Protein AF-0000000079070090 (afdb_homodimer)

Structure (mmCIF, N/CA/C/O backbone):
data_AF-0000000079070090-model_v1
#
loop_
_entity.id
_entity.type
_entity.pdbx_description
1 polymer 'Class F sortase'
#
loop_
_atom_site.group_PDB
_atom_site.id
_atom_site.type_symbol
_atom_site.label_atom_id
_atom_site.label_alt_id
_atom_site.label_comp_id
_atom_site.label_asym_id
_atom_site.label_entity_id
_atom_site.label_seq_id
_atom_site.pdbx_PDB_ins_code
_atom_site.Cartn_x
_atom_site.Cartn_y
_atom_site.Cartn_z
_atom_site.occupancy
_atom_site.B_iso_or_equiv
_atom_site.auth_seq_id
_atom_site.auth_comp_id
_atom_site.auth_asym_id
_atom_site.auth_atom_id
_atom_site.pdbx_PDB_model_num
ATOM 1 N N . MET A 1 1 ? 15.352 -111 -14.586 1 31.62 1 MET A N 1
ATOM 2 C CA . MET A 1 1 ? 16.359 -109.938 -14.852 1 31.62 1 MET A CA 1
ATOM 3 C C . MET A 1 1 ? 15.688 -108.688 -15.289 1 31.62 1 MET A C 1
ATOM 5 O O . MET A 1 1 ? 15.586 -108.375 -16.484 1 31.62 1 MET A O 1
ATOM 9 N N . GLY A 1 2 ? 14.602 -108.25 -14.648 1 37.88 2 GLY A N 1
ATOM 10 C CA . GLY A 1 2 ? 13.555 -107.312 -14.922 1 37.88 2 GLY A CA 1
ATOM 11 C C . GLY A 1 2 ? 14.047 -105.875 -14.891 1 37.88 2 GLY A C 1
ATOM 12 O O . GLY A 1 2 ? 14.695 -105.438 -13.93 1 37.88 2 GLY A O 1
ATOM 13 N N . ARG A 1 3 ? 14.359 -105.375 -16.031 1 35.94 3 ARG A N 1
ATOM 14 C CA . ARG A 1 3 ? 14.984 -104.125 -16.422 1 35.94 3 ARG A CA 1
ATOM 15 C C . ARG A 1 3 ? 14.141 -102.938 -15.961 1 35.94 3 ARG A C 1
ATOM 17 O O . ARG A 1 3 ? 13.094 -102.625 -16.547 1 35.94 3 ARG A O 1
ATOM 24 N N . ASP A 1 4 ? 13.977 -102.75 -14.648 1 37.16 4 ASP A N 1
ATOM 25 C CA . ASP A 1 4 ? 13.156 -101.688 -14.047 1 37.16 4 ASP A CA 1
ATOM 26 C C . ASP A 1 4 ? 13.648 -100.312 -14.469 1 37.16 4 ASP A C 1
ATOM 28 O O . ASP A 1 4 ? 14.812 -100 -14.273 1 37.16 4 ASP A O 1
ATOM 32 N N . TYR A 1 5 ? 13.258 -99.75 -15.594 1 30.16 5 TYR A N 1
ATOM 33 C CA . TYR A 1 5 ? 13.57 -98.5 -16.172 1 30.16 5 TYR A CA 1
ATOM 34 C C . TYR A 1 5 ? 13.195 -97.375 -15.227 1 30.16 5 TYR A C 1
ATOM 36 O O . TYR A 1 5 ? 12.008 -97.062 -15.055 1 30.16 5 TYR A O 1
ATOM 44 N N . ALA A 1 6 ? 13.797 -97.188 -14.062 1 37.75 6 ALA A N 1
ATOM 45 C CA . ALA A 1 6 ? 13.531 -96.125 -13.094 1 37.75 6 ALA A CA 1
ATOM 46 C C . ALA A 1 6 ? 13.703 -94.75 -13.727 1 37.75 6 ALA A C 1
ATOM 48 O O . ALA A 1 6 ? 14.789 -94.438 -14.203 1 37.75 6 ALA A O 1
ATOM 49 N N . GLY A 1 7 ? 12.68 -94.312 -14.477 1 29.31 7 GLY A N 1
ATOM 50 C CA . GLY A 1 7 ? 12.711 -93 -15.141 1 29.31 7 GLY A CA 1
ATOM 51 C C . GLY A 1 7 ? 13.086 -91.875 -14.219 1 29.31 7 GLY A C 1
ATOM 52 O O . GLY A 1 7 ? 12.586 -91.75 -13.102 1 29.31 7 GLY A O 1
ATOM 53 N N . ALA A 1 8 ? 14.289 -91.312 -14.25 1 35.81 8 ALA A N 1
ATOM 54 C CA . ALA A 1 8 ? 14.953 -90.25 -13.508 1 35.81 8 ALA A CA 1
ATOM 55 C C . ALA A 1 8 ? 14.234 -88.875 -13.719 1 35.81 8 ALA A C 1
ATOM 57 O O . ALA A 1 8 ? 14.133 -88.438 -14.852 1 35.81 8 ALA A O 1
ATOM 58 N N . GLU A 1 9 ? 13.203 -88.562 -12.906 1 36.5 9 GLU A N 1
ATOM 59 C CA . GLU A 1 9 ? 12.484 -87.312 -12.898 1 36.5 9 GLU A CA 1
ATOM 60 C C . GLU A 1 9 ? 13.445 -86.125 -12.719 1 36.5 9 GLU A C 1
ATOM 62 O O . GLU A 1 9 ? 14.109 -86 -11.688 1 36.5 9 GLU A O 1
ATOM 67 N N . ARG A 1 10 ? 14.188 -85.688 -13.719 1 34.69 10 ARG A N 1
ATOM 68 C CA . ARG A 1 10 ? 15.055 -84.562 -13.617 1 34.69 10 ARG A CA 1
ATOM 69 C C . ARG A 1 10 ? 14.281 -83.312 -13.148 1 34.69 10 ARG A C 1
ATOM 71 O O . ARG A 1 10 ? 13.391 -82.812 -13.859 1 34.69 10 ARG A O 1
ATOM 78 N N . THR A 1 11 ? 13.945 -83.188 -11.898 1 35.19 11 THR A N 1
ATOM 79 C CA . THR A 1 11 ? 13.336 -82 -11.336 1 35.19 11 THR A CA 1
ATOM 80 C C . THR A 1 11 ? 14.164 -80.75 -11.68 1 35.19 11 THR A C 1
ATOM 82 O O . THR A 1 11 ? 15.359 -80.688 -11.391 1 35.19 11 THR A O 1
ATOM 85 N N . ARG A 1 12 ? 13.859 -80.062 -12.852 1 34.75 12 ARG A N 1
ATOM 86 C CA . ARG A 1 12 ? 14.406 -78.75 -13.289 1 34.75 12 ARG A CA 1
ATOM 87 C C . ARG A 1 12 ? 14.383 -77.75 -12.148 1 34.75 12 ARG A C 1
ATOM 89 O O . ARG A 1 12 ? 13.312 -77.375 -11.664 1 34.75 12 ARG A O 1
ATOM 96 N N . ARG A 1 13 ? 15.305 -77.688 -11.227 1 37.44 13 ARG A N 1
ATOM 97 C CA . ARG A 1 13 ? 15.539 -76.688 -10.219 1 37.44 13 ARG A CA 1
ATOM 98 C C . ARG A 1 13 ? 15.609 -75.312 -10.867 1 37.44 13 ARG A C 1
ATOM 100 O O . ARG A 1 13 ? 16.469 -75.062 -11.711 1 37.44 13 ARG A O 1
ATOM 107 N N . VAL A 1 14 ? 14.422 -74.625 -11.227 1 40.69 14 VAL A N 1
ATOM 108 C CA . VAL A 1 14 ? 14.422 -73.25 -11.695 1 40.69 14 VAL A CA 1
ATOM 109 C C . VAL A 1 14 ? 15.234 -72.375 -10.75 1 40.69 14 VAL A C 1
ATOM 111 O O . VAL A 1 14 ? 15 -72.375 -9.531 1 40.69 14 VAL A O 1
ATOM 114 N N . PRO A 1 15 ? 16.422 -71.938 -11.117 1 39.47 15 PRO A N 1
ATOM 115 C CA . PRO A 1 15 ? 17.297 -71.125 -10.242 1 39.47 15 PRO A CA 1
ATOM 116 C C . PRO A 1 15 ? 16.625 -69.875 -9.695 1 39.47 15 PRO A C 1
ATOM 118 O O . PRO A 1 15 ? 16.078 -69.062 -10.469 1 39.47 15 PRO A O 1
ATOM 121 N N . TRP A 1 16 ? 16.047 -69.875 -8.516 1 40.66 16 TRP A N 1
ATOM 122 C CA . TRP A 1 16 ? 15.438 -68.875 -7.691 1 40.66 16 TRP A CA 1
ATOM 123 C C . TRP A 1 16 ? 16.344 -67.625 -7.605 1 40.66 16 TRP A C 1
ATOM 125 O O . TRP A 1 16 ? 16.062 -66.688 -6.859 1 40.66 16 TRP A O 1
ATOM 135 N N . GLY A 1 17 ? 17.562 -67.688 -8.125 1 40.19 17 GLY A N 1
ATOM 136 C CA . GLY A 1 17 ? 18.438 -66.562 -7.887 1 40.19 17 GLY A CA 1
ATOM 137 C C . GLY A 1 17 ? 17.953 -65.312 -8.562 1 40.19 17 GLY A C 1
ATOM 138 O O . GLY A 1 17 ? 18.422 -64.188 -8.234 1 40.19 17 GLY A O 1
ATOM 139 N N . ALA A 1 18 ? 17.312 -65.375 -9.742 1 41.81 18 ALA A N 1
ATOM 140 C CA . ALA A 1 18 ? 17.031 -64.188 -10.492 1 41.81 18 ALA A CA 1
ATOM 141 C C . ALA A 1 18 ? 15.953 -63.344 -9.797 1 41.81 18 ALA A C 1
ATOM 143 O O . ALA A 1 18 ? 15.828 -62.125 -10.047 1 41.81 18 ALA A O 1
ATOM 144 N N . VAL A 1 19 ? 15.086 -64 -9.031 1 43.12 19 VAL A N 1
ATOM 145 C CA . VAL A 1 19 ? 14.008 -63.188 -8.492 1 43.12 19 VAL A CA 1
ATOM 146 C C . VAL A 1 19 ? 14.547 -62.25 -7.395 1 43.12 19 VAL A C 1
ATOM 148 O O . VAL A 1 19 ? 14.031 -61.156 -7.18 1 43.12 19 VAL A O 1
ATOM 151 N N . ALA A 1 20 ? 15.586 -62.781 -6.672 1 42.47 20 ALA A N 1
ATOM 152 C CA . ALA A 1 20 ? 16.031 -61.938 -5.574 1 42.47 20 ALA A CA 1
ATOM 153 C C . ALA A 1 20 ? 16.688 -60.656 -6.102 1 42.47 20 ALA A C 1
ATOM 155 O O . ALA A 1 20 ? 16.688 -59.625 -5.422 1 42.47 20 ALA A O 1
ATOM 156 N N . LEU A 1 21 ? 17.328 -60.781 -7.289 1 41.38 21 LEU A N 1
ATOM 157 C CA . LEU A 1 21 ? 17.953 -59.562 -7.766 1 41.38 21 LEU A CA 1
ATOM 158 C C . LEU A 1 21 ? 16.891 -58.531 -8.125 1 41.38 21 LEU A C 1
ATOM 160 O O . LEU A 1 21 ? 17.109 -57.312 -7.934 1 41.38 21 LEU A O 1
ATOM 164 N N . VAL A 1 22 ? 15.719 -59 -8.609 1 43.34 22 VAL A N 1
ATOM 165 C CA . VAL A 1 22 ? 14.742 -57.969 -8.977 1 43.34 22 VAL A CA 1
ATOM 166 C C . VAL A 1 22 ? 14.18 -57.312 -7.723 1 43.34 22 VAL A C 1
ATOM 168 O O . VAL A 1 22 ? 13.859 -56.125 -7.73 1 43.34 22 VAL A O 1
ATOM 171 N N . MET A 1 23 ? 14.102 -58.062 -6.605 1 41.47 23 MET A N 1
ATOM 172 C CA . MET A 1 23 ? 13.516 -57.375 -5.449 1 41.47 23 MET A CA 1
ATOM 173 C C . MET A 1 23 ? 14.469 -56.344 -4.898 1 41.47 23 MET A C 1
ATOM 175 O O . MET A 1 23 ? 14.031 -55.344 -4.285 1 41.47 23 MET A O 1
ATOM 179 N N . LEU A 1 24 ? 15.773 -56.625 -4.906 1 40.25 24 LEU A N 1
ATOM 180 C CA . LEU A 1 24 ? 16.656 -55.625 -4.34 1 40.25 24 LEU A CA 1
ATOM 181 C C . LEU A 1 24 ? 16.672 -54.344 -5.207 1 40.25 24 LEU A C 1
ATOM 183 O O . LEU A 1 24 ? 16.828 -53.25 -4.695 1 40.25 24 LEU A O 1
ATOM 187 N N . THR A 1 25 ? 16.5 -54.469 -6.531 1 41.5 25 THR A N 1
ATOM 188 C CA . THR A 1 25 ? 16.484 -53.219 -7.293 1 41.5 25 THR A CA 1
ATOM 189 C C . THR A 1 25 ? 15.195 -52.469 -7.023 1 41.5 25 THR A C 1
ATOM 191 O O . THR A 1 25 ? 15.133 -51.25 -7.27 1 41.5 25 THR A O 1
ATOM 194 N N . GLY A 1 26 ? 14.094 -53.156 -6.664 1 39 26 GLY A N 1
ATOM 195 C CA . GLY A 1 26 ? 12.883 -52.375 -6.438 1 39 26 GLY A CA 1
ATOM 196 C C . GLY A 1 26 ? 12.984 -51.438 -5.238 1 39 26 GLY A C 1
ATOM 197 O O . GLY A 1 26 ? 12.32 -50.406 -5.195 1 39 26 GLY A O 1
ATOM 198 N N . LEU A 1 27 ? 13.609 -51.969 -4.133 1 39.28 27 LEU A N 1
ATOM 199 C CA . LEU A 1 27 ? 13.672 -51.094 -2.963 1 39.28 27 LEU A CA 1
ATOM 200 C C . LEU A 1 27 ? 14.562 -49.906 -3.23 1 39.28 27 LEU A C 1
ATOM 202 O O . LEU A 1 27 ? 14.391 -48.844 -2.613 1 39.28 27 LEU A O 1
ATOM 206 N N . ALA A 1 28 ? 15.695 -50.062 -4.02 1 37.53 28 ALA A N 1
ATOM 207 C CA . ALA A 1 28 ? 16.5 -48.875 -4.246 1 37.53 28 ALA A CA 1
ATOM 208 C C . ALA A 1 28 ? 15.688 -47.781 -4.93 1 37.53 28 ALA A C 1
ATOM 210 O O . ALA A 1 28 ? 15.891 -46.594 -4.68 1 37.53 28 ALA A O 1
ATOM 211 N N . LEU A 1 29 ? 14.805 -48.094 -5.906 1 34.97 29 LEU A N 1
ATOM 212 C CA . LEU A 1 29 ? 14.086 -47 -6.578 1 34.97 29 LEU A CA 1
ATOM 213 C C . LEU A 1 29 ? 13.094 -46.344 -5.633 1 34.97 29 LEU A C 1
ATOM 215 O O . LEU A 1 29 ? 12.703 -45.188 -5.84 1 34.97 29 LEU A O 1
ATOM 219 N N . LEU A 1 30 ? 12.469 -47.094 -4.75 1 33.28 30 LEU A N 1
ATOM 220 C CA . LEU A 1 30 ? 11.5 -46.375 -3.938 1 33.28 30 LEU A CA 1
ATOM 221 C C . LEU A 1 30 ? 12.195 -45.375 -3.043 1 33.28 30 LEU A C 1
ATOM 223 O O . LEU A 1 30 ? 11.547 -44.5 -2.465 1 33.28 30 LEU A O 1
ATOM 227 N N . ARG A 1 31 ? 13.383 -45.625 -2.533 1 33.75 31 ARG A N 1
ATOM 228 C CA . ARG A 1 31 ? 13.922 -44.562 -1.678 1 33.75 31 ARG A CA 1
ATOM 229 C C . ARG A 1 31 ? 14.062 -43.25 -2.445 1 33.75 31 ARG A C 1
ATOM 231 O O . ARG A 1 31 ? 14.5 -42.25 -1.886 1 33.75 31 ARG A O 1
ATOM 238 N N . ASN A 1 32 ? 14.305 -43.281 -3.777 1 31.62 32 ASN A N 1
ATOM 239 C CA . ASN A 1 32 ? 14.273 -41.938 -4.387 1 31.62 32 ASN A CA 1
ATOM 240 C C . ASN A 1 32 ? 12.93 -41.25 -4.176 1 31.62 32 ASN A C 1
ATOM 242 O O . ASN A 1 32 ? 12.062 -41.281 -5.051 1 31.62 32 ASN A O 1
ATOM 246 N N . GLY A 1 33 ? 12.164 -41.562 -3.236 1 34.72 33 GLY A N 1
ATOM 247 C CA . GLY A 1 33 ? 11.102 -40.625 -2.896 1 34.72 33 GLY A CA 1
ATOM 248 C C . GLY A 1 33 ? 11.469 -39.156 -3.193 1 34.72 33 GLY A C 1
ATOM 249 O O . GLY A 1 33 ? 12.648 -38.812 -3.24 1 34.72 33 GLY A O 1
ATOM 250 N N . ALA A 1 34 ? 10.672 -38.438 -3.926 1 34.5 34 ALA A N 1
ATOM 251 C CA . ALA A 1 34 ? 10.922 -37 -4.164 1 34.5 34 ALA A CA 1
ATOM 252 C C . ALA A 1 34 ? 11.562 -36.344 -2.947 1 34.5 34 ALA A C 1
ATOM 254 O O . ALA A 1 34 ? 10.938 -36.25 -1.889 1 34.5 34 ALA A O 1
ATOM 255 N N . GLU A 1 35 ? 12.742 -36.625 -2.525 1 33 35 GLU A N 1
ATOM 256 C CA . GLU A 1 35 ? 13.5 -35.75 -1.635 1 33 35 GLU A CA 1
ATOM 257 C C . GLU A 1 35 ? 13.148 -34.281 -1.873 1 33 35 GLU A C 1
ATOM 259 O O . GLU A 1 35 ? 13.633 -33.688 -2.83 1 33 35 GLU A O 1
ATOM 264 N N . PHE A 1 36 ? 11.953 -33.875 -1.794 1 37.56 36 PHE A N 1
ATOM 265 C CA . PHE A 1 36 ? 11.875 -32.438 -1.455 1 37.56 36 PHE A CA 1
ATOM 266 C C . PHE A 1 36 ? 13.062 -32.031 -0.598 1 37.56 36 PHE A C 1
ATOM 268 O O . PHE A 1 36 ? 13.148 -32.406 0.576 1 37.56 36 PHE A O 1
ATOM 275 N N . GLY A 1 37 ? 14.281 -32.188 -0.997 1 37.47 37 GLY A N 1
ATOM 276 C CA . GLY A 1 37 ? 15.508 -31.766 -0.348 1 37.47 37 GLY A CA 1
ATOM 277 C C . GLY A 1 37 ? 15.305 -30.625 0.629 1 37.47 37 GLY A C 1
ATOM 278 O O . GLY A 1 37 ? 14.281 -29.938 0.586 1 37.47 37 GLY A O 1
ATOM 279 N N . ASP A 1 38 ? 16.016 -30.672 1.818 1 44.5 38 ASP A N 1
ATOM 280 C CA . ASP A 1 38 ? 16.25 -29.672 2.865 1 44.5 38 ASP A CA 1
ATOM 281 C C . ASP A 1 38 ? 16.297 -28.266 2.283 1 44.5 38 ASP A C 1
ATOM 283 O O . ASP A 1 38 ? 16.641 -27.312 2.979 1 44.5 38 ASP A O 1
ATOM 287 N N . GLN A 1 39 ? 16.266 -28.141 0.978 1 51.44 39 GLN A N 1
ATOM 288 C CA . GLN A 1 39 ? 16.438 -26.766 0.534 1 51.44 39 GLN A CA 1
ATOM 289 C C . GLN A 1 39 ? 15.102 -26.031 0.491 1 51.44 39 GLN A C 1
ATOM 291 O O . GLN A 1 39 ? 14.156 -26.484 -0.15 1 51.44 39 GLN A O 1
ATOM 296 N N . GLY A 1 40 ? 14.688 -25.422 1.502 1 62.09 40 GLY A N 1
ATOM 297 C CA . GLY A 1 40 ? 13.555 -24.5 1.54 1 62.09 40 GLY A CA 1
ATOM 298 C C . GLY A 1 40 ? 13.242 -23.891 0.189 1 62.09 40 GLY A C 1
ATOM 299 O O . GLY A 1 40 ? 13.898 -24.188 -0.807 1 62.09 40 GLY A O 1
ATOM 300 N N . PRO A 1 41 ? 12.141 -23.344 0.01 1 62.59 41 PRO A N 1
ATOM 301 C CA . PRO A 1 41 ? 11.797 -22.688 -1.251 1 62.59 41 PRO A CA 1
ATOM 302 C C . PRO A 1 41 ? 12.922 -21.781 -1.758 1 62.59 41 PRO A C 1
ATOM 304 O O . PRO A 1 41 ? 13.711 -21.266 -0.963 1 62.59 41 PRO A O 1
ATOM 307 N N . PRO A 1 42 ? 13.102 -21.734 -3.135 1 67.31 42 PRO A N 1
ATOM 308 C CA . PRO A 1 42 ? 14.109 -20.812 -3.674 1 67.31 42 PRO A CA 1
ATOM 309 C C . PRO A 1 42 ? 13.945 -19.391 -3.146 1 67.31 42 PRO A C 1
ATOM 311 O O . PRO A 1 42 ? 12.82 -18.922 -2.941 1 67.31 42 PRO A O 1
ATOM 314 N N . GLN A 1 43 ? 15.031 -18.828 -2.682 1 64.25 43 GLN A N 1
ATOM 315 C CA . GLN A 1 43 ? 15.086 -17.438 -2.291 1 64.25 43 GLN A CA 1
ATOM 316 C C . GLN A 1 43 ? 15.758 -16.578 -3.367 1 64.25 43 GLN A C 1
ATOM 318 O O . GLN A 1 43 ? 16.609 -17.078 -4.102 1 64.25 43 GLN A O 1
ATOM 323 N N . PRO A 1 44 ? 15.234 -15.359 -3.561 1 61.69 44 PRO A N 1
ATOM 324 C CA . PRO A 1 44 ? 15.828 -14.539 -4.613 1 61.69 44 PRO A CA 1
ATOM 325 C C . PRO A 1 44 ? 17.312 -14.281 -4.387 1 61.69 44 PRO A C 1
ATOM 327 O O . PRO A 1 44 ? 17.75 -14.156 -3.242 1 61.69 44 PRO A O 1
ATOM 330 N N . ALA A 1 45 ? 17.984 -14.312 -5.488 1 55.06 45 ALA A N 1
ATOM 331 C CA . ALA A 1 45 ? 19.375 -13.867 -5.434 1 55.06 45 ALA A CA 1
ATOM 332 C C . ALA A 1 45 ? 19.469 -12.359 -5.203 1 55.06 45 ALA A C 1
ATOM 334 O O . ALA A 1 45 ? 18.547 -11.617 -5.566 1 55.06 45 ALA A O 1
ATOM 335 N N . ALA A 1 46 ? 20.484 -11.844 -4.535 1 45.28 46 ALA A N 1
ATOM 336 C CA . ALA A 1 46 ? 20.719 -10.438 -4.223 1 45.28 46 ALA A CA 1
ATOM 337 C C . ALA A 1 46 ? 20.5 -9.562 -5.449 1 45.28 46 ALA A C 1
ATOM 339 O O . ALA A 1 46 ? 19.953 -8.461 -5.348 1 45.28 46 ALA A O 1
ATOM 340 N N . ALA A 1 47 ? 20.922 -10.039 -6.676 1 38.34 47 ALA A N 1
ATOM 341 C CA . ALA A 1 47 ? 20.859 -9.273 -7.918 1 38.34 47 ALA A CA 1
ATOM 342 C C . ALA A 1 47 ? 19.406 -9.055 -8.344 1 38.34 47 ALA A C 1
ATOM 344 O O . ALA A 1 47 ? 19.109 -8.164 -9.148 1 38.34 47 ALA A O 1
ATOM 345 N N . ALA A 1 48 ? 18.484 -9.836 -7.824 1 40.69 48 ALA A N 1
ATOM 346 C CA . ALA A 1 48 ? 17.078 -9.688 -8.195 1 40.69 48 ALA A CA 1
ATOM 347 C C . ALA A 1 48 ? 16.391 -8.625 -7.328 1 40.69 48 ALA A C 1
ATOM 349 O O . ALA A 1 48 ? 15.25 -8.242 -7.598 1 40.69 48 ALA A O 1
ATOM 350 N N . SER A 1 49 ? 17.172 -8.102 -6.359 1 44.78 49 SER A N 1
ATOM 351 C CA . SER A 1 49 ? 16.625 -7.074 -5.477 1 44.78 49 SER A CA 1
ATOM 352 C C . SER A 1 49 ? 16.516 -5.73 -6.191 1 44.78 49 SER A C 1
ATOM 354 O O . SER A 1 49 ? 17.328 -5.418 -7.062 1 44.78 49 SER A O 1
ATOM 356 N N . LEU A 1 50 ? 15.445 -5.098 -6.156 1 51.59 50 LEU A N 1
ATOM 357 C CA . LEU A 1 50 ? 15.156 -3.803 -6.762 1 51.59 50 LEU A CA 1
ATOM 358 C C . LEU A 1 50 ? 16.234 -2.783 -6.398 1 51.59 50 LEU A C 1
ATOM 360 O O . LEU A 1 50 ? 16.656 -2.717 -5.246 1 51.59 50 LEU A O 1
ATOM 364 N N . ASP A 1 51 ? 17.156 -2.455 -7.309 1 40.81 51 ASP A N 1
ATOM 365 C CA . ASP A 1 51 ? 17.984 -1.278 -7.062 1 40.81 51 ASP A CA 1
ATOM 366 C C . ASP A 1 51 ? 17.125 -0.046 -6.805 1 40.81 51 ASP A C 1
ATOM 368 O O . ASP A 1 51 ? 16.516 0.494 -7.727 1 40.81 51 ASP A O 1
ATOM 372 N N . LEU A 1 52 ? 16.688 0.08 -5.617 1 45.41 52 LEU A N 1
ATOM 373 C CA . LEU A 1 52 ? 15.781 1.155 -5.203 1 45.41 52 LEU A CA 1
ATOM 374 C C . LEU A 1 52 ? 16.484 2.508 -5.293 1 45.41 52 LEU A C 1
ATOM 376 O O . LEU A 1 52 ? 15.961 3.512 -4.801 1 45.41 52 LEU A O 1
ATOM 380 N N . SER A 1 53 ? 17.828 2.492 -5.5 1 39.91 53 SER A N 1
ATOM 381 C CA . SER A 1 53 ? 18.406 3.826 -5.383 1 39.91 53 SER A CA 1
ATOM 382 C C . SER A 1 53 ? 17.562 4.863 -6.117 1 39.91 53 SER A C 1
ATOM 384 O O . SER A 1 53 ? 17.641 6.055 -5.816 1 39.91 53 SER A O 1
ATOM 386 N N . GLY A 1 54 ? 17.406 4.727 -7.406 1 37.97 54 GLY A N 1
ATOM 387 C CA . GLY A 1 54 ? 16.984 5.871 -8.195 1 37.97 54 GLY A CA 1
ATOM 388 C C . GLY A 1 54 ? 15.5 6.172 -8.062 1 37.97 54 GLY A C 1
ATOM 389 O O . GLY A 1 54 ? 14.875 5.809 -7.062 1 37.97 54 GLY A O 1
ATOM 390 N N . ASP A 1 55 ? 14.695 6.293 -9.258 1 42.25 55 ASP A N 1
ATOM 391 C CA . ASP A 1 55 ? 13.43 6.949 -9.578 1 42.25 55 ASP A CA 1
ATOM 392 C C . ASP A 1 55 ? 12.25 6.199 -8.969 1 42.25 55 ASP A C 1
ATOM 394 O O . ASP A 1 55 ? 12.172 4.973 -9.07 1 42.25 55 ASP A O 1
ATOM 398 N N . ALA A 1 56 ? 11.609 6.773 -7.934 1 44.09 56 ALA A N 1
ATOM 399 C CA . ALA A 1 56 ? 10.344 6.352 -7.359 1 44.09 56 ALA A CA 1
ATOM 400 C C . ALA A 1 56 ? 9.547 5.496 -8.344 1 44.09 56 ALA A C 1
ATOM 402 O O . ALA A 1 56 ? 8.664 4.734 -7.945 1 44.09 56 ALA A O 1
ATOM 403 N N . ALA A 1 57 ? 9.617 5.848 -9.602 1 45.19 57 ALA A N 1
ATOM 404 C CA . ALA A 1 57 ? 8.984 5.082 -10.664 1 45.19 57 ALA A CA 1
ATOM 405 C C . ALA A 1 57 ? 9.797 3.838 -11.008 1 45.19 57 ALA A C 1
ATOM 407 O O . ALA A 1 57 ? 11.031 3.885 -11.039 1 45.19 57 ALA A O 1
ATOM 408 N N . GLY A 1 58 ? 9.484 2.578 -10.516 1 46.97 58 GLY A N 1
ATOM 409 C CA . GLY A 1 58 ? 10.18 1.369 -10.93 1 46.97 58 GLY A CA 1
ATOM 410 C C . GLY A 1 58 ? 10.945 1.534 -12.227 1 46.97 58 GLY A C 1
ATOM 411 O O . GLY A 1 58 ? 10.727 2.498 -12.969 1 46.97 58 GLY A O 1
ATOM 412 N N . PRO A 1 59 ? 12.055 0.857 -12.406 1 48.56 59 PRO A N 1
ATOM 413 C CA . PRO A 1 59 ? 12.812 0.949 -13.656 1 48.56 59 PRO A CA 1
ATOM 414 C C . PRO A 1 59 ? 11.93 0.846 -14.891 1 48.56 59 PRO A C 1
ATOM 416 O O . PRO A 1 59 ? 10.883 0.196 -14.852 1 48.56 59 PRO A O 1
ATOM 419 N N . PRO A 1 60 ? 12.172 1.874 -15.805 1 49.25 60 PRO A N 1
ATOM 420 C CA . PRO A 1 60 ? 11.438 1.729 -17.062 1 49.25 60 PRO A CA 1
ATOM 421 C C . PRO A 1 60 ? 11.531 0.318 -17.641 1 49.25 60 PRO A C 1
ATOM 423 O O . PRO A 1 60 ? 12.602 -0.294 -17.625 1 49.25 60 PRO A O 1
ATOM 426 N N . VAL A 1 61 ? 10.5 -0.477 -17.531 1 55.06 61 VAL A N 1
ATOM 427 C CA . VAL A 1 61 ? 10.445 -1.699 -18.328 1 55.06 61 VAL A CA 1
ATOM 428 C C . VAL A 1 61 ? 10.648 -1.367 -19.812 1 55.06 61 VAL A C 1
ATOM 430 O O . VAL A 1 61 ? 10.312 -0.267 -20.25 1 55.06 61 VAL A O 1
ATOM 433 N N . GLU A 1 62 ? 11.578 -2.004 -20.438 1 51.03 62 GLU A N 1
ATOM 434 C CA . GLU A 1 62 ? 11.852 -1.815 -21.859 1 51.03 62 GLU A CA 1
ATOM 435 C C . GLU A 1 62 ? 10.562 -1.875 -22.672 1 51.03 62 GLU A C 1
ATOM 437 O O . GLU A 1 62 ? 9.805 -2.844 -22.578 1 51.03 62 GLU A O 1
ATOM 442 N N . GLY A 1 63 ? 10.062 -0.587 -23.078 1 53.88 63 GLY A N 1
ATOM 443 C CA . GLY A 1 63 ? 8.945 -0.442 -24 1 53.88 63 GLY A CA 1
ATOM 444 C C . GLY A 1 63 ? 7.906 0.559 -23.531 1 53.88 63 GLY A C 1
ATOM 445 O O . GLY A 1 63 ? 7.938 0.994 -22.375 1 53.88 63 GLY A O 1
ATOM 446 N N . GLU A 1 64 ? 7.281 1.177 -24.406 1 58.03 64 GLU A N 1
ATOM 447 C CA . GLU A 1 64 ? 6.195 2.109 -24.109 1 58.03 64 GLU A CA 1
ATOM 448 C C . GLU A 1 64 ? 5.191 1.502 -23.141 1 58.03 64 GLU A C 1
ATOM 450 O O . GLU A 1 64 ? 4.824 0.331 -23.266 1 58.03 64 GLU A O 1
ATOM 455 N N . PRO A 1 65 ? 4.996 2.119 -21.984 1 66.06 65 PRO A N 1
ATOM 456 C CA . PRO A 1 65 ? 3.973 1.581 -21.094 1 66.06 65 PRO A CA 1
ATOM 457 C C . PRO A 1 65 ? 2.697 1.176 -21.828 1 66.06 65 PRO A C 1
ATOM 459 O O . PRO A 1 65 ? 2.24 1.894 -22.719 1 66.06 65 PRO A O 1
ATOM 462 N N . GLU A 1 66 ? 2.324 -0.14 -21.781 1 82.19 66 GLU A N 1
ATOM 463 C CA . GLU A 1 66 ? 1.082 -0.659 -22.344 1 82.19 66 GLU A CA 1
ATOM 464 C C . GLU A 1 66 ? -0.132 0.048 -21.75 1 82.19 66 GLU A C 1
ATOM 466 O O . GLU A 1 66 ? -0.114 0.449 -20.594 1 82.19 66 GLU A O 1
ATOM 471 N N . GLN A 1 67 ? -1.047 0.309 -22.594 1 91.31 67 GLN A N 1
ATOM 472 C CA . GLN A 1 67 ? -2.285 0.908 -22.109 1 91.31 67 GLN A CA 1
ATOM 473 C C . GLN A 1 67 ? -2.98 -0.003 -21.094 1 91.31 67 GLN A C 1
ATOM 475 O O . GLN A 1 67 ? -3.219 -1.18 -21.375 1 91.31 67 GLN A O 1
ATOM 480 N N . PRO A 1 68 ? -3.307 0.497 -20 1 93.94 68 PRO A N 1
ATOM 481 C CA . PRO A 1 68 ? -4.012 -0.311 -19 1 93.94 68 PRO A CA 1
ATOM 482 C C . PRO A 1 68 ? -5.363 -0.814 -19.5 1 93.94 68 PRO A C 1
ATOM 484 O O . PRO A 1 68 ? -5.938 -0.244 -20.422 1 93.94 68 PRO A O 1
ATOM 487 N N . LEU A 1 69 ? -5.812 -1.866 -18.922 1 96 69 LEU A N 1
ATOM 488 C CA . LEU A 1 69 ? -7.086 -2.5 -19.25 1 96 69 LEU A CA 1
ATOM 489 C C . LEU A 1 69 ? -8.195 -2.012 -18.328 1 96 69 LEU A C 1
ATOM 491 O O . LEU A 1 69 ? -7.93 -1.579 -17.203 1 96 69 LEU A O 1
ATOM 495 N N . PRO A 1 70 ? -9.43 -2.049 -18.891 1 94.5 70 PRO A N 1
ATOM 496 C CA . PRO A 1 70 ? -10.539 -1.831 -17.953 1 94.5 70 PRO A CA 1
ATOM 497 C C . PRO A 1 70 ? -10.656 -2.941 -16.906 1 94.5 70 PRO A C 1
ATOM 499 O O . PRO A 1 70 ? -9.953 -3.951 -17 1 94.5 70 PRO A O 1
ATOM 502 N N . TYR A 1 71 ? -11.547 -2.678 -15.992 1 95.25 71 TYR A N 1
ATOM 503 C CA . TYR A 1 71 ? -11.734 -3.65 -14.922 1 95.25 71 TYR A CA 1
ATOM 504 C C . TYR A 1 71 ? -12.328 -4.945 -15.461 1 95.25 71 TYR A C 1
ATOM 506 O O . TYR A 1 71 ? -13.289 -4.922 -16.234 1 95.25 71 TYR A O 1
ATOM 514 N N . ALA A 1 72 ? -11.805 -6.051 -15.047 1 96.94 72 ALA A N 1
ATOM 515 C CA . ALA A 1 72 ? -12.367 -7.395 -15.18 1 96.94 72 ALA A CA 1
ATOM 516 C C . ALA A 1 72 ? -11.758 -8.344 -14.148 1 96.94 72 ALA A C 1
ATOM 518 O O . ALA A 1 72 ? -10.555 -8.266 -13.859 1 96.94 72 ALA A O 1
ATOM 519 N N . PRO A 1 73 ? -12.555 -9.25 -13.664 1 96.38 73 PRO A N 1
ATOM 520 C CA . PRO A 1 73 ? -12.008 -10.195 -12.688 1 96.38 73 PRO A CA 1
ATOM 521 C C . PRO A 1 73 ? -10.945 -11.117 -13.281 1 96.38 73 PRO A C 1
ATOM 523 O O . PRO A 1 73 ? -10.992 -11.438 -14.469 1 96.38 73 PRO A O 1
ATOM 526 N N . ALA A 1 74 ? -10.039 -11.445 -12.484 1 98.31 74 ALA A N 1
ATOM 527 C CA . ALA A 1 74 ? -8.977 -12.375 -12.867 1 98.31 7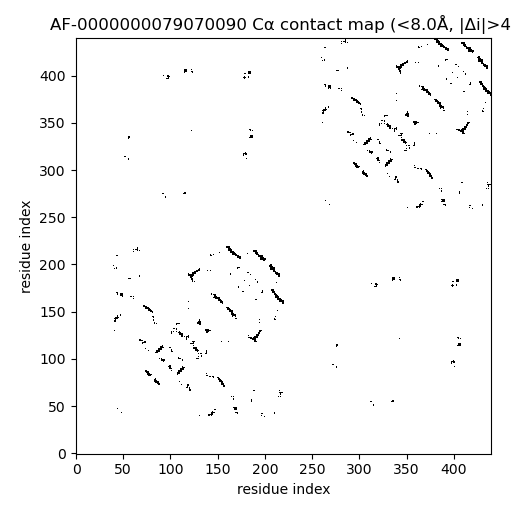4 ALA A CA 1
ATOM 528 C C . ALA A 1 74 ? -9.453 -13.82 -12.75 1 98.31 74 ALA A C 1
ATOM 530 O O . ALA A 1 74 ? -10.195 -14.172 -11.828 1 98.31 74 ALA A O 1
ATOM 531 N N . SER A 1 75 ? -8.961 -14.641 -13.641 1 98.56 75 SER A N 1
ATOM 532 C CA . SER A 1 75 ? -9.438 -16.016 -13.617 1 98.56 75 SER A CA 1
ATOM 533 C C . SER A 1 75 ? -8.289 -17 -13.422 1 98.56 75 SER A C 1
ATOM 535 O O . SER A 1 75 ? -8.469 -18.078 -12.836 1 98.56 75 SER A O 1
ATOM 537 N N . ARG A 1 76 ? -7.125 -16.656 -13.922 1 98.81 76 ARG A N 1
ATOM 538 C CA . ARG A 1 76 ? -6.02 -17.594 -13.914 1 98.81 76 ARG A CA 1
ATOM 539 C C . ARG A 1 76 ? -4.676 -16.875 -13.961 1 98.81 76 ARG A C 1
ATOM 541 O O . ARG A 1 76 ? -4.559 -15.812 -14.578 1 98.81 76 ARG A O 1
ATOM 548 N N . VAL A 1 77 ? -3.656 -17.438 -13.297 1 98.94 77 VAL A N 1
ATOM 549 C CA . VAL A 1 77 ? -2.301 -16.906 -13.359 1 98.94 77 VAL A CA 1
ATOM 550 C C . VAL A 1 77 ? -1.348 -17.969 -13.891 1 98.94 77 VAL A C 1
ATOM 552 O O . VAL A 1 77 ? -1.437 -19.141 -13.508 1 98.94 77 VAL A O 1
ATOM 555 N N . LYS A 1 78 ? -0.498 -17.547 -14.805 1 98.94 78 LYS A N 1
ATOM 556 C CA . LYS A 1 78 ? 0.527 -18.406 -15.383 1 98.94 78 LYS A CA 1
ATOM 557 C C . LYS A 1 78 ? 1.907 -17.766 -15.281 1 98.94 78 LYS A C 1
ATOM 559 O O . LYS A 1 78 ? 2.062 -16.578 -15.547 1 98.94 78 LYS A O 1
ATOM 564 N N . ILE A 1 79 ? 2.797 -18.531 -14.828 1 98.81 79 ILE A N 1
ATOM 565 C CA . ILE A 1 79 ? 4.211 -18.172 -14.812 1 98.81 79 ILE A CA 1
ATOM 566 C C . ILE A 1 79 ? 5.039 -19.312 -15.406 1 98.81 79 ILE A C 1
ATOM 568 O O . ILE A 1 79 ? 5.559 -20.156 -14.672 1 98.81 79 ILE A O 1
ATOM 572 N N . PRO A 1 80 ? 5.23 -19.266 -16.641 1 98.38 80 PRO A N 1
ATOM 573 C CA . PRO A 1 80 ? 5.805 -20.406 -17.344 1 98.38 80 PRO A CA 1
ATOM 574 C C . PRO A 1 80 ? 7.184 -20.797 -16.812 1 98.38 80 PRO A C 1
ATOM 576 O O . PRO A 1 80 ? 7.496 -21.984 -16.703 1 98.38 80 PRO A O 1
ATOM 579 N N . THR A 1 81 ? 7.973 -19.922 -16.469 1 97.56 81 THR A N 1
ATOM 580 C CA . THR A 1 81 ? 9.352 -20.172 -16.062 1 97.56 81 THR A CA 1
ATOM 581 C C . THR A 1 81 ? 9.406 -21.062 -14.836 1 97.56 81 THR A C 1
ATOM 583 O O . THR A 1 81 ? 10.391 -21.766 -14.609 1 97.56 81 THR A O 1
ATOM 586 N N . ILE A 1 82 ? 8.312 -21.062 -14.062 1 96.69 82 ILE A N 1
ATOM 587 C CA . ILE A 1 82 ? 8.328 -21.875 -12.852 1 96.69 82 ILE A CA 1
ATOM 588 C C . ILE A 1 82 ? 7.125 -22.828 -12.852 1 96.69 82 ILE A C 1
ATOM 590 O O . ILE A 1 82 ? 6.699 -23.297 -11.789 1 96.69 82 ILE A O 1
ATOM 594 N N . ASP A 1 83 ? 6.523 -23 -14 1 97.5 83 ASP A N 1
ATOM 595 C CA . ASP A 1 83 ? 5.488 -23.984 -14.273 1 97.5 83 ASP A CA 1
ATOM 596 C C . ASP A 1 83 ? 4.246 -23.734 -13.422 1 97.5 83 ASP A C 1
ATOM 598 O O . ASP A 1 83 ? 3.631 -24.672 -12.914 1 97.5 83 ASP A O 1
ATOM 602 N N . VAL A 1 84 ? 3.951 -22.469 -13.195 1 98.75 84 VAL A N 1
ATOM 603 C CA . VAL A 1 84 ? 2.707 -22.109 -12.523 1 98.75 84 VAL A CA 1
ATOM 604 C C . VAL A 1 84 ? 1.588 -21.969 -13.547 1 98.75 84 VAL A C 1
ATOM 606 O O . VAL A 1 84 ? 1.751 -21.297 -14.57 1 98.75 84 VAL A O 1
ATOM 609 N N . ASP A 1 85 ? 0.538 -22.609 -13.383 1 98.81 85 ASP A N 1
ATOM 610 C CA . ASP A 1 85 ? -0.749 -22.531 -14.07 1 98.81 85 ASP A CA 1
ATOM 611 C C . ASP A 1 85 ? -1.902 -22.812 -13.109 1 98.81 85 ASP A C 1
ATOM 613 O O . ASP A 1 85 ? -2.248 -23.969 -12.867 1 98.81 85 ASP A O 1
ATOM 617 N N . ALA A 1 86 ? -2.498 -21.766 -12.578 1 98.88 86 ALA A N 1
ATOM 618 C CA . ALA A 1 86 ? -3.377 -21.953 -11.43 1 98.88 86 ALA A CA 1
ATOM 619 C C . ALA A 1 86 ? -4.625 -21.078 -11.547 1 98.88 86 ALA A C 1
ATOM 621 O O . ALA A 1 86 ? -4.555 -19.938 -12.008 1 98.88 86 ALA A O 1
ATOM 622 N N . PRO A 1 87 ? -5.754 -21.594 -11.156 1 98.81 87 PRO A N 1
ATOM 623 C CA . PRO A 1 87 ? -6.93 -20.734 -11.016 1 98.81 87 PRO A CA 1
ATOM 624 C C . PRO A 1 87 ? -6.75 -19.672 -9.945 1 98.81 87 PRO A C 1
ATOM 626 O O . PRO A 1 87 ? -5.938 -19.828 -9.031 1 98.81 87 PRO A O 1
ATOM 629 N N . ILE A 1 88 ? -7.461 -18.594 -10.109 1 98.69 88 ILE A N 1
ATOM 630 C CA . ILE A 1 88 ? -7.477 -17.5 -9.156 1 98.69 88 ILE A CA 1
ATOM 631 C C . ILE A 1 88 ? -8.852 -17.391 -8.5 1 98.69 88 ILE A C 1
ATOM 633 O O . ILE A 1 88 ? -9.875 -17.484 -9.18 1 98.69 88 ILE A O 1
ATOM 637 N N . ILE A 1 89 ? -8.891 -17.312 -7.207 1 98.25 89 ILE A N 1
ATOM 638 C CA . ILE A 1 89 ? -10.109 -16.922 -6.504 1 98.25 89 ILE A CA 1
ATOM 639 C C . ILE A 1 89 ? -9.938 -15.523 -5.926 1 98.25 89 ILE A C 1
ATOM 641 O O . ILE A 1 89 ? -8.82 -15.023 -5.805 1 98.25 89 ILE A O 1
ATOM 645 N N . ASP A 1 90 ? -11.086 -14.93 -5.605 1 96.62 90 ASP A N 1
ATOM 646 C CA . ASP A 1 90 ? -11.023 -13.625 -4.949 1 96.62 90 ASP A CA 1
ATOM 647 C C . ASP A 1 90 ? -10.711 -13.773 -3.465 1 96.62 90 ASP A C 1
ATOM 649 O O . ASP A 1 90 ? -11.234 -14.664 -2.797 1 96.62 90 ASP A O 1
ATOM 653 N N . VAL A 1 91 ? -9.812 -12.953 -2.996 1 96.75 91 VAL A N 1
ATOM 654 C CA . VAL A 1 91 ? -9.586 -12.859 -1.558 1 96.75 91 VAL A C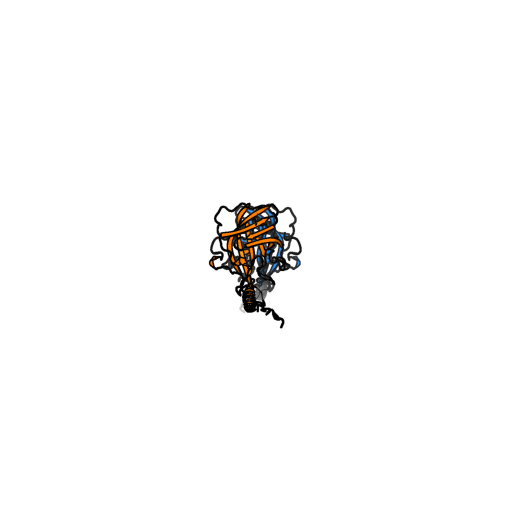A 1
ATOM 655 C C . VAL A 1 91 ? -9.672 -11.406 -1.111 1 96.75 91 VAL A C 1
ATOM 657 O O . VAL A 1 91 ? -9.562 -10.492 -1.933 1 96.75 91 VAL A O 1
ATOM 660 N N . ASN A 1 92 ? -9.93 -11.203 0.146 1 95.06 92 ASN A N 1
ATOM 661 C CA . ASN A 1 92 ? -10.055 -9.875 0.744 1 95.06 92 ASN A CA 1
ATOM 662 C C . ASN A 1 92 ? -9.078 -9.695 1.908 1 95.06 92 ASN A C 1
ATOM 664 O O . ASN A 1 92 ? -8.094 -10.422 2.016 1 95.06 92 ASN A O 1
ATOM 668 N N . LEU A 1 93 ? -9.242 -8.656 2.639 1 92.31 93 LEU A N 1
ATOM 669 C CA . LEU A 1 93 ? -8.453 -8.453 3.848 1 92.31 93 LEU A CA 1
ATOM 670 C C . LEU A 1 93 ? -9.008 -9.273 5.004 1 92.31 93 LEU A C 1
ATOM 672 O O . LEU A 1 93 ? -10.219 -9.508 5.078 1 92.31 93 LEU A O 1
ATOM 676 N N . ASP A 1 94 ? -8.133 -9.688 5.82 1 90.75 94 ASP A N 1
ATOM 677 C CA . ASP A 1 94 ? -8.578 -10.32 7.062 1 90.75 94 ASP A CA 1
ATOM 678 C C . ASP A 1 94 ? -8.953 -9.266 8.102 1 90.75 94 ASP A C 1
ATOM 680 O O . ASP A 1 94 ? -8.953 -8.07 7.812 1 90.75 94 ASP A O 1
ATOM 684 N N . ALA A 1 95 ? -9.25 -9.719 9.328 1 87.31 95 ALA A N 1
ATOM 685 C CA . ALA A 1 95 ? -9.766 -8.828 10.375 1 87.31 95 ALA A CA 1
ATOM 686 C C . ALA A 1 95 ? -8.703 -7.816 10.797 1 87.31 95 ALA A C 1
ATOM 688 O O . ALA A 1 95 ? -9.031 -6.738 11.297 1 87.31 95 ALA A O 1
ATOM 689 N N . ASN A 1 96 ? -7.449 -8.164 10.547 1 85.88 96 ASN A N 1
ATOM 690 C CA . ASN A 1 96 ? -6.355 -7.289 10.961 1 85.88 96 ASN A CA 1
ATOM 691 C C . ASN A 1 96 ? -5.879 -6.406 9.812 1 85.88 96 ASN A C 1
ATOM 693 O O . ASN A 1 96 ? -4.93 -5.637 9.969 1 85.88 96 ASN A O 1
ATOM 697 N N . GLY A 1 97 ? -6.496 -6.508 8.648 1 90 97 GLY A N 1
ATOM 698 C CA . GLY A 1 97 ? -6.195 -5.625 7.531 1 90 97 GLY A CA 1
ATOM 699 C C . GLY A 1 97 ? -5.129 -6.18 6.602 1 90 97 GLY A C 1
ATOM 700 O O . GLY A 1 97 ? -4.582 -5.449 5.773 1 90 97 GLY A O 1
ATOM 701 N N . TRP A 1 98 ? -4.801 -7.449 6.805 1 91.56 98 TRP A N 1
ATOM 702 C CA . TRP A 1 98 ? -3.854 -8.109 5.914 1 91.56 98 TRP A CA 1
ATOM 703 C C . TRP A 1 98 ? -4.582 -8.914 4.84 1 91.56 98 TRP A C 1
ATOM 705 O O . TRP A 1 98 ? -5.723 -9.336 5.043 1 91.56 98 TRP A O 1
ATOM 715 N N . ILE A 1 99 ? -3.92 -9.109 3.771 1 95.12 99 ILE A N 1
ATOM 716 C CA . ILE A 1 99 ? -4.543 -9.867 2.691 1 95.12 99 ILE A CA 1
ATOM 717 C C . ILE A 1 99 ? -4.688 -11.328 3.107 1 95.12 99 ILE A C 1
ATOM 719 O O . ILE A 1 99 ? -3.721 -11.953 3.553 1 95.12 99 ILE A O 1
ATOM 723 N N . ASP A 1 100 ? -5.867 -11.82 2.908 1 95.19 100 ASP A N 1
ATOM 724 C CA . ASP A 1 100 ? -6.129 -13.234 3.188 1 95.19 100 ASP A CA 1
ATOM 725 C C . ASP A 1 100 ? -5.461 -14.133 2.152 1 95.19 100 ASP A C 1
ATOM 727 O O . ASP A 1 100 ? -5.348 -13.766 0.981 1 95.19 100 ASP A O 1
ATOM 731 N N . ALA A 1 101 ? -5.082 -15.328 2.631 1 95.19 101 ALA A N 1
ATOM 732 C CA . ALA A 1 101 ? -4.578 -16.344 1.71 1 95.19 101 ALA A CA 1
ATOM 733 C C . ALA A 1 101 ? -5.711 -17.219 1.188 1 95.19 101 ALA A C 1
ATOM 735 O O . ALA A 1 101 ? -6.754 -17.359 1.836 1 95.19 101 ALA A O 1
ATOM 736 N N . PRO A 1 102 ? -5.52 -17.812 -0.047 1 97.31 102 PRO A N 1
ATOM 737 C CA . PRO A 1 102 ? -6.492 -18.828 -0.475 1 97.31 102 PRO A CA 1
ATOM 738 C C . PRO A 1 102 ? -6.465 -20.078 0.4 1 97.31 102 PRO A C 1
ATOM 740 O O . PRO A 1 102 ? -5.539 -20.266 1.192 1 97.31 102 PRO A O 1
ATOM 743 N N . PRO A 1 103 ? -7.492 -20.906 0.29 1 96.25 103 PRO A N 1
ATOM 744 C CA . PRO A 1 103 ? -7.5 -22.141 1.091 1 96.25 103 PRO A CA 1
ATOM 745 C C . PRO A 1 103 ? -6.238 -22.984 0.904 1 96.25 103 PRO A C 1
ATOM 747 O O . PRO A 1 103 ? -5.832 -23.234 -0.23 1 96.25 103 PRO A O 1
ATOM 750 N N . ALA A 1 104 ? -5.707 -23.406 1.987 1 93.94 104 ALA A N 1
ATOM 751 C CA . ALA A 1 104 ? -4.395 -24.047 1.975 1 93.94 104 ALA A CA 1
ATOM 752 C C . ALA A 1 104 ? -4.484 -25.469 1.449 1 93.94 104 ALA A C 1
ATOM 754 O O . ALA A 1 104 ? -3.479 -26.062 1.041 1 93.94 104 ALA A O 1
ATOM 755 N N . GLU A 1 105 ? -5.645 -26.031 1.52 1 95.12 105 GLU A N 1
ATOM 756 C CA . GLU A 1 105 ? -5.82 -27.422 1.157 1 95.12 105 GLU A CA 1
ATOM 757 C C . GLU A 1 105 ? -5.609 -27.641 -0.338 1 95.12 105 GLU A C 1
ATOM 759 O O . GLU A 1 105 ? -5.254 -28.734 -0.769 1 95.12 105 GLU A O 1
ATOM 764 N N . ASP A 1 106 ? -5.844 -26.609 -1.081 1 95.88 106 ASP A N 1
ATOM 765 C CA . ASP A 1 106 ? -5.582 -26.688 -2.514 1 95.88 106 ASP A CA 1
ATOM 766 C C . ASP A 1 106 ? -4.227 -26.078 -2.857 1 95.88 106 ASP A C 1
ATOM 768 O O . ASP A 1 106 ? -4.078 -24.844 -2.865 1 95.88 106 ASP A O 1
ATOM 772 N N . PRO A 1 107 ? -3.252 -26.859 -3.189 1 96.25 107 PRO A N 1
ATOM 773 C CA . PRO A 1 107 ? -1.901 -26.344 -3.4 1 96.25 107 PRO A CA 1
ATOM 774 C C . PRO A 1 107 ? -1.756 -25.609 -4.73 1 96.25 107 PRO A C 1
ATOM 776 O O . PRO A 1 107 ? -0.749 -24.922 -4.961 1 96.25 107 PRO A O 1
ATOM 779 N N . ASN A 1 108 ? -2.721 -25.734 -5.668 1 98.12 108 ASN A N 1
ATOM 780 C CA . ASN A 1 108 ? -2.643 -25.062 -6.965 1 98.12 108 ASN A CA 1
ATOM 781 C C . ASN A 1 108 ? -3.68 -23.953 -7.086 1 98.12 108 ASN A C 1
ATOM 783 O O . ASN A 1 108 ? -4.402 -23.875 -8.078 1 98.12 108 ASN A O 1
ATOM 787 N N . LEU A 1 109 ? -3.758 -23.125 -6.09 1 98.56 109 LEU A N 1
ATOM 788 C CA . LEU A 1 109 ? -4.73 -22.047 -6.031 1 98.56 109 LEU A CA 1
ATOM 789 C C . LEU A 1 109 ? -4.055 -20.734 -5.656 1 98.56 109 LEU A C 1
ATOM 791 O O . LEU A 1 109 ? -3.225 -20.688 -4.746 1 98.56 109 LEU A O 1
ATOM 795 N N . ALA A 1 110 ? -4.359 -19.703 -6.441 1 98.75 110 ALA A N 1
ATOM 796 C CA . ALA A 1 110 ? -3.908 -18.344 -6.117 1 98.75 110 ALA A CA 1
ATOM 797 C C . ALA A 1 110 ? -5.086 -17.453 -5.73 1 98.75 110 ALA A C 1
ATOM 799 O O . ALA A 1 110 ? -6.242 -17.812 -5.961 1 98.75 110 ALA A O 1
ATOM 800 N N . GLY A 1 111 ? -4.809 -16.406 -5.039 1 98.69 111 GLY A N 1
ATOM 801 C CA . GLY A 1 111 ? -5.805 -15.414 -4.66 1 98.69 111 GLY A CA 1
ATOM 802 C C . GLY A 1 111 ? -5.52 -14.039 -5.223 1 98.69 111 GLY A C 1
ATOM 803 O O . GLY A 1 111 ? -4.379 -13.57 -5.195 1 98.69 111 GLY A O 1
ATOM 804 N N . TRP A 1 112 ? -6.488 -13.422 -5.758 1 98.44 112 TRP A N 1
ATOM 805 C CA . TRP A 1 112 ? -6.438 -12.023 -6.16 1 98.44 112 TRP A CA 1
ATOM 806 C C . TRP A 1 112 ? -7.129 -11.133 -5.129 1 98.44 112 TRP A C 1
ATOM 808 O O . TRP A 1 112 ? -8.312 -11.312 -4.844 1 98.44 112 TRP A O 1
ATOM 818 N N . TYR A 1 113 ? -6.348 -10.227 -4.527 1 97.06 113 TYR A N 1
ATOM 819 C CA . TYR A 1 113 ? -6.875 -9.305 -3.527 1 97.06 113 TYR A CA 1
ATOM 820 C C . TYR A 1 113 ? -7.84 -8.305 -4.156 1 97.06 113 TYR A C 1
ATOM 822 O O . TYR A 1 113 ? -7.457 -7.543 -5.047 1 97.06 113 TYR A O 1
ATOM 830 N N . GLN A 1 114 ? -9.055 -8.281 -3.684 1 91.94 114 GLN A N 1
ATOM 831 C CA . GLN A 1 114 ? -10.094 -7.43 -4.266 1 91.94 114 GLN A CA 1
ATOM 832 C C . GLN A 1 114 ? -10.031 -6.02 -3.684 1 91.94 114 GLN A C 1
ATOM 834 O O . GLN A 1 114 ? -10.969 -5.578 -3.018 1 91.94 114 GLN A O 1
ATOM 839 N N . ASN A 1 115 ? -9.023 -5.273 -4.051 1 85.75 115 ASN A N 1
ATOM 840 C CA . ASN A 1 115 ? -8.844 -3.9 -3.592 1 85.75 115 ASN A CA 1
ATOM 841 C C . ASN A 1 115 ? -9.453 -2.9 -4.574 1 85.75 115 ASN A C 1
ATOM 843 O O . ASN A 1 115 ? -9.25 -1.692 -4.434 1 85.75 115 ASN A O 1
ATOM 847 N N . GLY A 1 116 ? -10.055 -3.383 -5.656 1 85.38 116 GLY A N 1
ATOM 848 C CA . GLY A 1 116 ? -10.641 -2.514 -6.664 1 85.38 116 GLY A CA 1
ATOM 849 C C . GLY A 1 116 ? -9.797 -2.391 -7.918 1 85.38 116 GLY A C 1
ATOM 850 O O . GLY A 1 116 ? -10.219 -1.789 -8.906 1 85.38 116 GLY A O 1
ATOM 851 N N . ILE A 1 117 ? -8.555 -2.973 -7.898 1 93.44 117 ILE A N 1
ATOM 852 C CA . ILE A 1 117 ? -7.66 -2.93 -9.047 1 93.44 117 ILE A CA 1
ATOM 853 C C . ILE A 1 117 ? -7.5 -4.332 -9.633 1 93.44 117 ILE A C 1
ATOM 855 O O . ILE A 1 117 ? -6.949 -5.223 -8.977 1 93.44 117 ILE A O 1
ATOM 859 N N . ALA A 1 118 ? -7.984 -4.523 -10.82 1 96.31 118 ALA A N 1
ATOM 860 C CA . ALA A 1 118 ? -7.809 -5.793 -11.523 1 96.31 118 ALA A CA 1
ATOM 861 C C . ALA A 1 118 ? -6.445 -5.859 -12.203 1 96.31 118 ALA A C 1
ATOM 863 O O . ALA A 1 118 ? -5.898 -4.832 -12.609 1 96.31 118 ALA A O 1
ATOM 864 N N . PRO A 1 119 ? -5.895 -7.105 -12.305 1 97.69 119 PRO A N 1
ATOM 865 C CA . PRO A 1 119 ? -4.641 -7.199 -13.055 1 97.69 119 PRO A CA 1
ATOM 866 C C . PRO A 1 119 ? -4.754 -6.617 -14.461 1 97.69 119 PRO A C 1
ATOM 868 O O . PRO A 1 119 ? -5.621 -7.027 -15.242 1 97.69 119 PRO A O 1
ATOM 871 N N . GLY A 1 120 ? -3.902 -5.66 -14.727 1 96.94 120 GLY A N 1
ATOM 872 C CA . GLY A 1 120 ? -3.91 -4.973 -16 1 96.94 120 GLY A CA 1
ATOM 873 C C . GLY A 1 120 ? -4.492 -3.574 -15.93 1 96.94 120 GLY A C 1
ATOM 874 O O . GLY A 1 120 ? -4.301 -2.764 -16.844 1 96.94 120 GLY A O 1
ATOM 875 N N . GLN A 1 121 ? -5.223 -3.291 -14.891 1 94.62 121 GLN A N 1
ATOM 876 C CA . GLN A 1 121 ? -5.758 -1.954 -14.648 1 94.62 121 GLN A CA 1
ATOM 877 C C . GLN A 1 121 ? -4.672 -1.015 -14.125 1 94.62 121 GLN A C 1
ATOM 879 O O . GLN A 1 121 ? -3.688 -1.463 -13.539 1 94.62 121 GLN A O 1
ATOM 884 N N . LEU A 1 122 ? -4.926 0.281 -14.445 1 91.12 122 LEU A N 1
ATOM 885 C CA . LEU A 1 122 ? -4.066 1.268 -13.805 1 91.12 122 LEU A CA 1
ATOM 886 C C . LEU A 1 122 ? -4.094 1.102 -12.289 1 91.12 122 LEU A C 1
ATOM 888 O O . LEU A 1 122 ? -5.168 0.997 -11.688 1 91.12 122 LEU A O 1
ATOM 892 N N . GLY A 1 123 ? -2.826 1.073 -11.672 1 92.44 123 GLY A N 1
ATOM 893 C CA . GLY A 1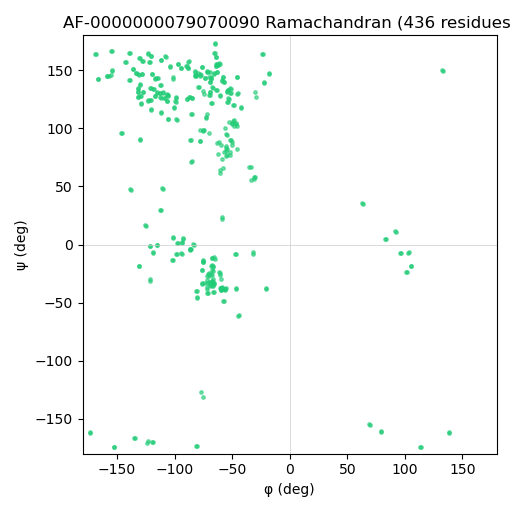 123 ? -2.707 0.827 -10.242 1 92.44 123 GLY A CA 1
ATOM 894 C C . GLY A 1 123 ? -2.02 -0.486 -9.922 1 92.44 123 GLY A C 1
ATOM 895 O O . GLY A 1 123 ? -1.497 -1.156 -10.812 1 92.44 123 GLY A O 1
ATOM 896 N N . THR A 1 124 ? -1.962 -0.861 -8.641 1 94.06 124 THR A N 1
ATOM 897 C CA . THR A 1 124 ? -1.244 -2.051 -8.195 1 94.06 124 THR A CA 1
ATOM 898 C C . THR A 1 124 ? -2.219 -3.17 -7.84 1 94.06 124 THR A C 1
ATOM 900 O O . THR A 1 124 ? -2.959 -3.068 -6.859 1 94.06 124 THR A O 1
ATOM 903 N N . SER A 1 125 ? -2.266 -4.191 -8.695 1 97.44 125 SER A N 1
ATOM 904 C CA . SER A 1 125 ? -2.994 -5.41 -8.367 1 97.44 125 SER A CA 1
ATOM 905 C C . SER A 1 125 ? -2.107 -6.402 -7.617 1 97.44 125 SER A C 1
ATOM 907 O O . SER A 1 125 ? -0.883 -6.383 -7.77 1 97.44 125 SER A O 1
ATOM 909 N N . VAL A 1 126 ? -2.719 -7.266 -6.773 1 98.31 126 VAL A N 1
ATOM 910 C CA . VAL A 1 126 ? -1.954 -8.156 -5.906 1 98.31 126 VAL A CA 1
ATOM 911 C C . VAL A 1 126 ? -2.504 -9.578 -6.02 1 98.31 126 VAL A C 1
ATOM 913 O O . VAL A 1 126 ? -3.703 -9.805 -5.836 1 98.31 126 VAL A O 1
ATOM 916 N N . VAL A 1 127 ? -1.631 -10.516 -6.309 1 98.75 127 VAL A N 1
ATOM 917 C CA . VAL A 1 127 ? -1.937 -11.945 -6.32 1 98.75 127 VAL A CA 1
ATOM 918 C C . VAL A 1 127 ? -1.132 -12.648 -5.23 1 98.75 127 VAL A C 1
ATOM 920 O O . VAL A 1 127 ? 0.08 -12.453 -5.117 1 98.75 127 VAL A O 1
ATOM 923 N N . VAL A 1 128 ? -1.856 -13.461 -4.441 1 98.62 128 VAL A N 1
ATOM 924 C CA . VAL A 1 128 ? -1.209 -14.156 -3.336 1 98.62 128 VAL A CA 1
ATOM 925 C C . VAL A 1 128 ? -1.395 -15.664 -3.498 1 98.62 128 VAL A C 1
ATOM 927 O O . VAL A 1 128 ? -2.301 -16.109 -4.203 1 98.62 128 VAL A O 1
ATOM 930 N N . GLY A 1 129 ? -0.519 -16.422 -2.883 1 98.44 129 GLY A N 1
ATOM 931 C CA . GLY A 1 129 ? -0.578 -17.875 -2.857 1 98.44 129 GLY A CA 1
ATOM 932 C C . GLY A 1 129 ? 0.386 -18.5 -1.863 1 98.44 129 GLY A C 1
ATOM 933 O O . GLY A 1 129 ? 1.298 -17.828 -1.374 1 98.44 129 GLY A O 1
ATOM 934 N N . HIS A 1 130 ? 0.149 -19.719 -1.573 1 97.31 130 HIS A N 1
ATOM 935 C CA . HIS A 1 130 ? 0.991 -20.438 -0.631 1 97.31 130 HIS A CA 1
ATOM 936 C C . HIS A 1 130 ? 2.303 -20.875 -1.28 1 97.31 130 HIS A C 1
ATOM 938 O O . HIS A 1 130 ? 2.322 -21.266 -2.449 1 97.31 130 HIS A O 1
ATOM 944 N N . VAL A 1 131 ? 3.328 -20.859 -0.502 1 96.88 131 VAL A N 1
ATOM 945 C CA . VAL A 1 131 ? 4.613 -21.422 -0.929 1 96.88 131 VAL A CA 1
ATOM 946 C C . VAL A 1 131 ? 4.602 -22.938 -0.764 1 96.88 131 VAL A C 1
ATOM 948 O O . VAL A 1 131 ? 5.109 -23.656 -1.622 1 96.88 131 VAL A O 1
ATOM 951 N N . ASP A 1 132 ? 4.031 -23.328 0.284 1 94 132 ASP A N 1
ATOM 952 C CA . ASP A 1 132 ? 3.832 -24.734 0.592 1 94 132 ASP A CA 1
ATOM 953 C C . ASP A 1 132 ? 2.645 -24.938 1.53 1 94 132 ASP A C 1
ATOM 955 O O . ASP A 1 132 ? 2 -23.969 1.936 1 94 132 ASP A O 1
ATOM 959 N N . ASN A 1 133 ? 2.311 -26.078 1.581 1 92.62 133 ASN A N 1
ATOM 960 C CA . ASN A 1 133 ? 1.371 -26.5 2.617 1 92.62 133 ASN A CA 1
ATOM 961 C C . ASN A 1 133 ? 1.814 -27.797 3.289 1 92.62 133 ASN A C 1
ATOM 963 O O . ASN A 1 133 ? 2.967 -28.219 3.148 1 92.62 133 ASN A O 1
ATOM 967 N N . ASN A 1 134 ? 0.926 -28.406 4.035 1 89.81 134 ASN A N 1
ATOM 968 C CA . ASN A 1 134 ? 1.308 -29.578 4.809 1 89.81 134 ASN A CA 1
ATOM 969 C C . ASN A 1 134 ? 1.65 -30.75 3.9 1 89.81 134 ASN A C 1
ATOM 971 O O . ASN A 1 134 ? 2.33 -31.688 4.324 1 89.81 134 ASN A O 1
ATOM 975 N N . SER A 1 135 ? 1.221 -30.672 2.701 1 92.38 135 SER A N 1
ATOM 976 C CA . SER A 1 135 ? 1.412 -31.797 1.788 1 92.38 135 SER A CA 1
ATOM 977 C C . SER A 1 135 ? 2.613 -31.562 0.878 1 92.38 135 SER A C 1
ATOM 979 O O . SER A 1 135 ? 3.004 -32.469 0.124 1 92.38 135 SER A O 1
ATOM 981 N N . GLY A 1 136 ? 3.148 -30.438 0.918 1 92.81 136 GLY A N 1
ATOM 982 C CA . GLY A 1 136 ? 4.293 -30.188 0.061 1 92.81 136 GLY A CA 1
ATOM 983 C C . GLY A 1 136 ? 4.258 -28.812 -0.594 1 92.81 136 GLY A C 1
ATOM 984 O O . GLY A 1 136 ? 3.574 -27.906 -0.114 1 92.81 136 GLY A O 1
ATOM 985 N N . PRO A 1 137 ? 5.074 -28.656 -1.67 1 94.38 137 PRO A N 1
ATOM 986 C CA . PRO A 1 137 ? 5.117 -27.391 -2.395 1 94.38 137 PRO A CA 1
ATOM 987 C C . PRO A 1 137 ? 3.754 -26.969 -2.932 1 94.38 137 PRO A C 1
ATOM 989 O O . PRO A 1 137 ? 2.951 -27.812 -3.328 1 94.38 137 PRO A O 1
ATOM 992 N N . ALA A 1 138 ? 3.557 -25.734 -2.91 1 97.56 138 ALA A N 1
ATOM 993 C CA . ALA A 1 138 ? 2.301 -25.188 -3.416 1 97.56 138 ALA A CA 1
ATOM 994 C C . ALA A 1 138 ? 2.551 -24.234 -4.586 1 97.56 138 ALA A C 1
ATOM 996 O O . ALA A 1 138 ? 3.615 -24.281 -5.207 1 97.56 138 ALA A O 1
ATOM 997 N N . VAL A 1 139 ? 1.595 -23.531 -5.004 1 98.31 139 VAL A N 1
ATOM 998 C CA . VAL A 1 139 ? 1.492 -22.828 -6.273 1 98.31 139 VAL A CA 1
ATOM 999 C C . VAL A 1 139 ? 2.689 -21.891 -6.445 1 98.31 139 VAL A C 1
ATOM 1001 O O . VAL A 1 139 ? 3.209 -21.734 -7.551 1 98.31 139 VAL A O 1
ATOM 1004 N N . PHE A 1 140 ? 3.176 -21.219 -5.34 1 98.25 140 PHE A N 1
ATOM 1005 C CA . PHE A 1 140 ? 4.23 -20.219 -5.484 1 98.25 140 PHE A CA 1
ATOM 1006 C C . PHE A 1 140 ? 5.523 -20.688 -4.836 1 98.25 140 PHE A C 1
ATOM 1008 O O . PHE A 1 140 ? 6.316 -19.891 -4.348 1 98.25 140 PHE A O 1
ATOM 1015 N N . TYR A 1 141 ? 5.73 -22.016 -4.824 1 95.94 141 TYR A N 1
ATOM 1016 C CA . TYR A 1 141 ? 6.961 -22.578 -4.293 1 95.94 141 TYR A CA 1
ATOM 1017 C C . TYR A 1 141 ? 8.18 -22 -5.004 1 95.94 141 TYR A C 1
ATOM 1019 O O . TYR A 1 141 ? 9.195 -21.703 -4.367 1 95.94 141 TYR A O 1
ATOM 1027 N N . GLY A 1 142 ? 8.062 -21.797 -6.277 1 95.12 142 GLY A N 1
ATOM 1028 C CA . GLY A 1 142 ? 9.203 -21.391 -7.086 1 95.12 142 GLY A CA 1
ATOM 1029 C C . GLY A 1 142 ? 9.328 -19.891 -7.227 1 95.12 142 GLY A C 1
ATOM 1030 O O . GLY A 1 142 ? 10.211 -19.406 -7.938 1 95.12 142 GLY A O 1
ATOM 1031 N N . LEU A 1 143 ? 8.531 -19.094 -6.574 1 96.75 143 LEU A N 1
ATOM 1032 C CA . LEU A 1 143 ? 8.422 -17.656 -6.809 1 96.75 143 LEU A CA 1
ATOM 1033 C C . LEU A 1 143 ? 9.773 -16.984 -6.609 1 96.75 143 LEU A C 1
ATOM 1035 O O . LEU A 1 143 ? 10.141 -16.094 -7.379 1 96.75 143 LEU A O 1
ATOM 1039 N N . GLY A 1 144 ? 10.539 -17.469 -5.594 1 94.31 144 GLY A N 1
ATOM 1040 C CA . GLY A 1 144 ? 11.812 -16.859 -5.25 1 94.31 144 GLY A CA 1
ATOM 1041 C C . GLY A 1 144 ? 12.875 -17.031 -6.32 1 94.31 144 GLY A C 1
ATOM 1042 O O . GLY A 1 144 ? 13.898 -16.344 -6.305 1 94.31 144 GLY A O 1
ATOM 1043 N N . SER A 1 145 ? 12.641 -17.875 -7.293 1 93.5 145 SER A N 1
ATOM 1044 C CA . SER A 1 145 ? 13.641 -18.156 -8.32 1 93.5 145 SER A CA 1
ATOM 1045 C C . SER A 1 145 ? 13.438 -17.266 -9.547 1 93.5 145 SER A C 1
ATOM 1047 O O . SER A 1 145 ? 14.258 -17.266 -10.461 1 93.5 145 SER A O 1
ATOM 1049 N N . LEU A 1 146 ? 12.375 -16.547 -9.586 1 95.06 146 LEU A N 1
ATOM 1050 C CA . LEU A 1 146 ? 12.125 -15.664 -10.719 1 95.06 146 LEU A CA 1
ATOM 1051 C C . LEU A 1 146 ? 13.203 -14.602 -10.828 1 95.06 146 LEU A C 1
ATOM 1053 O O . LEU A 1 146 ? 13.859 -14.266 -9.836 1 95.06 146 LEU A O 1
ATOM 1057 N N . GLN A 1 147 ? 13.383 -14.109 -12.023 1 92.31 147 GLN A N 1
ATOM 1058 C CA . GLN A 1 147 ? 14.367 -13.078 -12.32 1 92.31 147 GLN A CA 1
ATOM 1059 C C . GLN A 1 147 ? 13.742 -11.938 -13.133 1 92.31 147 GLN A C 1
ATOM 1061 O O . GLN A 1 147 ? 12.68 -12.109 -13.727 1 92.31 147 GLN A O 1
ATOM 1066 N N . LYS A 1 148 ? 14.461 -10.812 -13.078 1 93.62 148 LYS A N 1
ATOM 1067 C CA . LYS A 1 148 ? 14.062 -9.711 -13.945 1 93.62 148 LYS A CA 1
ATOM 1068 C C . LYS A 1 148 ? 13.906 -10.172 -15.391 1 93.62 148 LYS A C 1
ATOM 1070 O O . LYS A 1 148 ? 14.734 -10.938 -15.891 1 93.62 148 LYS A O 1
ATOM 1075 N N . GLY A 1 149 ? 12.836 -9.773 -16 1 94.94 149 GLY A N 1
ATOM 1076 C CA . GLY A 1 149 ? 12.609 -10.117 -17.406 1 94.94 149 GLY A CA 1
ATOM 1077 C C . GLY A 1 149 ? 11.633 -11.258 -17.578 1 94.94 149 GLY A C 1
ATOM 1078 O O . GLY A 1 149 ? 11.016 -11.406 -18.641 1 94.94 149 GLY A O 1
ATOM 1079 N N . HIS A 1 150 ? 11.469 -12.125 -16.547 1 96.5 150 HIS A N 1
ATOM 1080 C CA . HIS A 1 150 ? 10.461 -13.172 -16.609 1 96.5 150 HIS A CA 1
ATOM 1081 C C . HIS A 1 150 ? 9.055 -12.586 -16.672 1 96.5 150 HIS A C 1
ATOM 1083 O O . HIS A 1 150 ? 8.852 -11.414 -16.344 1 96.5 150 HIS A O 1
ATOM 1089 N N . ARG A 1 151 ? 8.109 -13.422 -17.109 1 97.94 151 ARG A N 1
ATOM 1090 C CA . ARG A 1 151 ? 6.77 -12.883 -17.328 1 97.94 151 ARG A CA 1
ATOM 1091 C C . ARG A 1 151 ? 5.742 -13.594 -16.453 1 97.94 151 ARG A C 1
ATOM 1093 O O . ARG A 1 151 ? 5.871 -14.789 -16.188 1 97.94 151 ARG A O 1
ATOM 1100 N N . VAL A 1 152 ? 4.793 -12.852 -16.078 1 98.81 152 VAL A N 1
ATOM 1101 C CA . VAL A 1 152 ? 3.58 -13.336 -15.43 1 98.81 152 VAL A CA 1
ATOM 1102 C C . VAL A 1 152 ? 2.367 -13.023 -16.297 1 98.81 152 VAL A C 1
ATOM 1104 O O . VAL A 1 152 ? 2.178 -11.875 -16.719 1 98.81 152 VAL A O 1
ATOM 1107 N N . GLU A 1 153 ? 1.604 -14.008 -16.547 1 98.88 153 GLU A N 1
ATOM 1108 C CA . GLU A 1 153 ? 0.383 -13.828 -17.328 1 98.88 153 GLU A CA 1
ATOM 1109 C C . GLU A 1 153 ? -0.857 -14 -16.453 1 98.88 153 GLU A C 1
ATOM 1111 O O . GLU A 1 153 ? -0.973 -14.977 -15.711 1 98.88 153 GLU A O 1
ATOM 1116 N N . VAL A 1 154 ? -1.733 -13.055 -16.562 1 98.94 154 VAL A N 1
ATOM 1117 C CA . VAL A 1 154 ? -2.992 -13.156 -15.836 1 98.94 154 VAL A CA 1
ATOM 1118 C C . VAL A 1 154 ? -4.164 -13.141 -16.812 1 98.94 154 VAL A C 1
ATOM 1120 O O . VAL A 1 154 ? -4.367 -12.156 -17.531 1 98.94 154 VAL A O 1
ATOM 1123 N N . GLU A 1 155 ? -4.879 -14.242 -16.844 1 98.75 155 GLU A N 1
ATOM 1124 C CA . GLU A 1 155 ? -6.113 -14.328 -17.609 1 98.75 155 GLU A CA 1
ATOM 1125 C C . GLU A 1 155 ? -7.289 -13.727 -16.844 1 98.75 155 GLU A C 1
ATOM 1127 O O . GLU A 1 155 ? -7.379 -13.867 -15.625 1 98.75 155 GLU A O 1
ATOM 1132 N N . ARG A 1 156 ? -8.125 -13.141 -17.609 1 98.31 156 ARG A N 1
ATOM 1133 C CA . ARG A 1 156 ? -9.289 -12.469 -17.031 1 98.31 156 ARG A CA 1
ATOM 1134 C C . ARG A 1 156 ? -10.586 -13.07 -17.562 1 98.31 156 ARG A C 1
ATOM 1136 O O . ARG A 1 156 ? -10.594 -13.711 -18.609 1 98.31 156 ARG A O 1
ATOM 1143 N N . TYR A 1 157 ? -11.68 -12.828 -16.891 1 97.88 157 TYR A N 1
ATOM 1144 C CA . TYR A 1 157 ? -12.969 -13.383 -17.281 1 97.88 157 TYR A CA 1
ATOM 1145 C C . TYR A 1 157 ? -13.539 -12.648 -18.5 1 97.88 157 TYR A C 1
ATOM 1147 O O . TYR A 1 157 ? -14.484 -13.117 -19.125 1 97.88 157 TYR A O 1
ATOM 1155 N N . ASP A 1 158 ? -12.992 -11.516 -18.797 1 97.19 158 ASP A N 1
ATOM 1156 C CA . ASP A 1 158 ? -13.453 -10.82 -20 1 97.19 158 ASP A CA 1
ATOM 1157 C C . ASP A 1 158 ? -12.75 -11.352 -21.25 1 97.19 158 ASP A C 1
ATOM 1159 O O . ASP A 1 158 ? -12.898 -10.789 -22.344 1 97.19 158 ASP A O 1
ATOM 1163 N N . GLY A 1 159 ? -11.898 -12.281 -21.062 1 97.62 159 GLY A N 1
ATOM 1164 C CA . GLY A 1 159 ? -11.234 -12.945 -22.172 1 97.62 159 GLY A CA 1
ATOM 1165 C C . GLY A 1 159 ? -9.867 -12.359 -22.484 1 97.62 159 GLY A C 1
ATOM 1166 O O . GLY A 1 159 ? -9.117 -12.914 -23.297 1 97.62 159 GLY A O 1
ATOM 1167 N N . ARG A 1 160 ? -9.461 -11.258 -21.859 1 97.94 160 ARG A N 1
ATOM 1168 C CA . ARG A 1 160 ? -8.164 -10.633 -22.078 1 97.94 160 ARG A CA 1
ATOM 1169 C C . ARG A 1 160 ? -7.105 -11.219 -21.156 1 97.94 160 ARG A C 1
ATOM 1171 O O . ARG A 1 160 ? -7.434 -11.82 -20.125 1 97.94 160 ARG A O 1
ATOM 1178 N N . VAL A 1 161 ? -5.902 -11.062 -21.594 1 98.5 161 VAL A N 1
ATOM 1179 C CA . VAL A 1 161 ? -4.75 -11.508 -20.828 1 98.5 161 VAL A CA 1
ATOM 1180 C C . VAL A 1 161 ? -3.801 -10.336 -20.578 1 98.5 161 VAL A C 1
ATOM 1182 O O . VAL A 1 161 ? -3.434 -9.617 -21.516 1 98.5 161 VAL A O 1
ATOM 1185 N N . GLY A 1 162 ? -3.498 -10.055 -19.312 1 98.44 162 GLY A N 1
ATOM 1186 C CA . GLY A 1 162 ? -2.408 -9.148 -18.984 1 98.44 162 GLY A CA 1
ATOM 1187 C C . GLY A 1 162 ? -1.07 -9.852 -18.844 1 98.44 162 GLY A C 1
ATOM 1188 O O . GLY A 1 162 ? -0.953 -10.836 -18.109 1 98.44 162 GLY A O 1
ATOM 1189 N N . ILE A 1 163 ? -0.095 -9.383 -19.594 1 98.62 163 ILE A N 1
ATOM 1190 C CA . ILE A 1 163 ? 1.262 -9.914 -19.5 1 98.62 163 ILE A CA 1
ATOM 1191 C C . ILE A 1 163 ? 2.16 -8.898 -18.797 1 98.62 163 ILE A C 1
ATOM 1193 O O . ILE A 1 163 ? 2.293 -7.758 -19.25 1 98.62 163 ILE A O 1
ATOM 1197 N N . PHE A 1 164 ? 2.768 -9.352 -17.75 1 98.25 164 PHE A N 1
ATOM 1198 C CA . PHE A 1 164 ? 3.602 -8.5 -16.906 1 98.25 164 PHE A CA 1
ATOM 1199 C C . PHE A 1 164 ? 5.059 -8.953 -16.953 1 98.25 164 PHE A C 1
ATOM 1201 O O . PHE A 1 164 ? 5.344 -10.148 -16.969 1 98.25 164 PHE A O 1
ATOM 1208 N N . GLU A 1 165 ? 5.941 -7.996 -16.922 1 97.62 165 GLU A N 1
ATOM 1209 C CA . GLU A 1 165 ? 7.367 -8.297 -16.844 1 97.62 165 GLU A CA 1
ATOM 1210 C C . GLU A 1 165 ? 7.914 -8.008 -15.445 1 97.62 165 GLU A C 1
ATOM 1212 O O . GLU A 1 165 ? 7.695 -6.926 -14.898 1 97.62 165 GLU A O 1
ATOM 1217 N N . VAL A 1 166 ? 8.594 -9.023 -14.93 1 96.31 166 VAL A N 1
ATOM 1218 C CA . VAL A 1 166 ? 9.203 -8.914 -13.609 1 96.31 166 VAL A CA 1
ATOM 1219 C C . VAL A 1 166 ? 10.375 -7.941 -13.664 1 96.31 166 VAL A C 1
ATOM 1221 O O . VAL A 1 166 ? 11.25 -8.062 -14.523 1 96.31 166 VAL A O 1
ATOM 1224 N N . TYR A 1 167 ? 10.375 -6.973 -12.742 1 94.62 167 TYR A N 1
ATOM 1225 C CA . TYR A 1 167 ? 11.508 -6.059 -12.695 1 94.62 167 TYR A CA 1
ATOM 1226 C C . TYR A 1 167 ? 12.188 -6.109 -11.328 1 94.62 167 TYR A C 1
ATOM 1228 O O . TYR A 1 167 ? 13.219 -5.469 -11.125 1 94.62 167 TYR A O 1
ATOM 1236 N N . GLY A 1 168 ? 11.617 -6.953 -10.398 1 93.19 168 GLY A N 1
ATOM 1237 C CA . GLY A 1 168 ? 12.242 -7.152 -9.102 1 93.19 168 GLY A CA 1
ATOM 1238 C C . GLY A 1 168 ? 11.68 -8.336 -8.336 1 93.19 168 GLY A C 1
ATOM 1239 O O . GLY A 1 168 ? 10.484 -8.633 -8.438 1 93.19 168 GLY A O 1
ATOM 1240 N N . VAL A 1 169 ? 12.531 -9.039 -7.641 1 93.94 169 VAL A N 1
ATOM 1241 C CA . VAL A 1 169 ? 12.172 -10.078 -6.68 1 93.94 169 VAL A CA 1
ATOM 1242 C C . VAL A 1 169 ? 12.891 -9.828 -5.355 1 93.94 169 VAL A C 1
ATOM 1244 O O . VAL A 1 169 ? 14.125 -9.742 -5.32 1 93.94 169 VAL A O 1
ATOM 1247 N N . GLU A 1 170 ? 12.117 -9.68 -4.32 1 93 170 GLU A N 1
ATOM 1248 C CA . GLU A 1 170 ? 12.711 -9.336 -3.031 1 93 170 GLU A CA 1
ATOM 1249 C C . GLU A 1 170 ? 12.094 -10.164 -1.904 1 93 170 GLU A C 1
ATOM 1251 O O . GLU A 1 170 ? 10.953 -10.617 -2.012 1 93 170 GLU A O 1
ATOM 1256 N N . VAL A 1 171 ? 12.93 -10.375 -0.881 1 92.38 171 VAL A N 1
ATOM 1257 C CA . VAL A 1 171 ? 12.438 -10.984 0.354 1 92.38 171 VAL A CA 1
ATOM 1258 C C . VAL A 1 171 ? 12.406 -9.93 1.465 1 92.38 171 VAL A C 1
ATOM 1260 O O . VAL A 1 171 ? 13.398 -9.234 1.693 1 92.38 171 VAL A O 1
ATOM 1263 N N . PHE A 1 172 ? 11.258 -9.789 2.078 1 92.31 172 PHE A N 1
ATOM 1264 C CA . PHE A 1 172 ? 11.102 -8.867 3.197 1 92.31 172 PHE A CA 1
ATOM 1265 C C . PHE A 1 172 ? 10.742 -9.625 4.473 1 92.31 172 PHE A C 1
ATOM 1267 O O . PHE A 1 172 ? 9.938 -10.562 4.438 1 92.31 172 PHE A O 1
ATOM 1274 N N . ALA A 1 173 ? 11.289 -9.133 5.582 1 91 173 ALA A N 1
ATOM 1275 C CA . ALA A 1 173 ? 10.883 -9.68 6.871 1 91 173 ALA A CA 1
ATOM 1276 C C . ALA A 1 173 ? 9.445 -9.281 7.199 1 91 173 ALA A C 1
ATOM 1278 O O . ALA A 1 173 ? 9.023 -8.164 6.914 1 91 173 ALA A O 1
ATOM 1279 N N . LYS A 1 174 ? 8.695 -10.18 7.844 1 89.56 174 LYS A N 1
ATOM 1280 C CA . LYS A 1 174 ? 7.305 -9.906 8.203 1 89.56 174 LYS A CA 1
ATOM 1281 C C . LYS A 1 174 ? 7.203 -8.68 9.109 1 89.56 174 LYS A C 1
ATOM 1283 O O . LYS A 1 174 ? 6.277 -7.879 8.969 1 89.56 174 LYS A O 1
ATOM 1288 N N . ASN A 1 175 ? 8.156 -8.508 9.992 1 86.12 175 ASN A N 1
ATOM 1289 C CA . ASN A 1 175 ? 8.094 -7.426 10.969 1 86.12 175 ASN A CA 1
ATOM 1290 C C . ASN A 1 175 ? 8.672 -6.129 10.414 1 86.12 175 ASN A C 1
ATOM 1292 O O . ASN A 1 175 ? 8.688 -5.102 11.094 1 86.12 175 ASN A O 1
ATOM 1296 N N . ASP A 1 176 ? 9.188 -6.172 9.258 1 88.38 176 ASP A N 1
ATOM 1297 C CA . ASP A 1 176 ? 9.727 -5.008 8.562 1 88.38 176 ASP A CA 1
ATOM 1298 C C . ASP A 1 176 ? 9.328 -5.008 7.09 1 88.38 176 ASP A C 1
ATOM 1300 O O . ASP A 1 176 ? 10.188 -4.898 6.211 1 88.38 176 ASP A O 1
ATOM 1304 N N . PHE A 1 177 ? 8.086 -5.254 6.879 1 91.44 177 PHE A N 1
ATOM 1305 C CA . PHE A 1 177 ? 7.52 -5.34 5.539 1 91.44 177 PHE A CA 1
ATOM 1306 C C . PHE A 1 177 ? 7.145 -3.957 5.02 1 91.44 177 PHE A C 1
ATOM 1308 O O . PHE A 1 177 ? 6.238 -3.316 5.547 1 91.44 177 PHE A O 1
ATOM 1315 N N . PRO A 1 178 ? 7.828 -3.443 3.992 1 93 178 PRO A N 1
ATOM 1316 C CA . PRO A 1 178 ? 7.617 -2.064 3.547 1 93 178 PRO A CA 1
ATOM 1317 C C . PRO A 1 178 ? 6.355 -1.901 2.703 1 93 178 PRO A C 1
ATOM 1319 O O . PRO A 1 178 ? 6.43 -1.878 1.472 1 93 178 PRO A O 1
ATOM 1322 N N . GLY A 1 179 ? 5.281 -1.645 3.307 1 93.12 179 GLY A N 1
ATOM 1323 C CA . GLY A 1 179 ? 3.971 -1.537 2.691 1 93.12 179 GLY A CA 1
ATOM 1324 C C . GLY A 1 179 ? 3.91 -0.493 1.592 1 93.12 179 GLY A C 1
ATOM 1325 O O . GLY A 1 179 ? 3.404 -0.761 0.5 1 93.12 179 GLY A O 1
ATOM 1326 N N . PRO A 1 180 ? 4.398 0.733 1.825 1 92.31 180 PRO A N 1
ATOM 1327 C CA . PRO A 1 180 ? 4.32 1.76 0.783 1 92.31 180 PRO A CA 1
ATOM 1328 C C . PRO A 1 180 ? 5.016 1.343 -0.509 1 92.31 180 PRO A C 1
ATOM 1330 O O . PRO A 1 180 ? 4.516 1.621 -1.603 1 92.31 180 PRO A O 1
ATOM 1333 N N . ARG A 1 181 ? 6.09 0.686 -0.337 1 91.62 181 ARG A N 1
ATOM 1334 C CA . ARG A 1 181 ? 6.844 0.249 -1.509 1 91.62 181 ARG A CA 1
ATOM 1335 C C . ARG A 1 181 ? 6.117 -0.875 -2.24 1 91.62 181 ARG A C 1
ATOM 1337 O O . ARG A 1 181 ? 6.074 -0.896 -3.471 1 91.62 181 ARG A O 1
ATOM 1344 N N . VAL A 1 182 ? 5.582 -1.764 -1.518 1 95 182 VAL A N 1
ATOM 1345 C CA . VAL A 1 182 ? 5.02 -2.975 -2.104 1 95 182 VAL A CA 1
ATOM 1346 C C . VAL A 1 182 ? 3.631 -2.678 -2.666 1 95 182 VAL A C 1
ATOM 1348 O O . VAL A 1 182 ? 3.318 -3.051 -3.799 1 95 182 VAL A O 1
ATOM 1351 N N . TYR A 1 183 ? 2.812 -1.979 -1.919 1 94.56 183 TYR A N 1
ATOM 1352 C CA . TYR A 1 183 ? 1.4 -1.872 -2.27 1 94.56 183 TYR A CA 1
ATOM 1353 C C . TYR A 1 183 ? 1.099 -0.526 -2.918 1 94.56 183 TYR A C 1
ATOM 1355 O O . TYR A 1 183 ? 0.024 -0.333 -3.49 1 94.56 183 TYR A O 1
ATOM 1363 N N . GLY A 1 184 ? 2.012 0.335 -2.803 1 91.38 184 GLY A N 1
ATOM 1364 C CA . GLY A 1 184 ? 1.757 1.684 -3.283 1 91.38 184 GLY A CA 1
ATOM 1365 C C . GLY A 1 184 ? 1.512 1.746 -4.781 1 91.38 184 GLY A C 1
ATOM 1366 O O . GLY A 1 184 ? 2.098 0.977 -5.543 1 91.38 184 GLY A O 1
ATOM 1367 N N . ASP A 1 185 ? 0.667 2.713 -5.141 1 88.06 185 ASP A N 1
ATOM 1368 C CA . ASP A 1 185 ? 0.446 3.037 -6.547 1 88.06 185 ASP A CA 1
ATOM 1369 C C . ASP A 1 185 ? 1.685 3.684 -7.164 1 88.06 185 ASP A C 1
ATOM 1371 O O . ASP A 1 185 ? 2.354 4.492 -6.52 1 88.06 185 ASP A O 1
ATOM 1375 N N . THR A 1 186 ? 1.989 3.314 -8.391 1 86.12 186 THR A N 1
ATOM 1376 C CA . THR A 1 186 ? 3.154 3.861 -9.078 1 86.12 186 THR A CA 1
ATOM 1377 C C . THR A 1 186 ? 2.73 4.676 -10.297 1 86.12 186 THR A C 1
ATOM 1379 O O . THR A 1 186 ? 3.576 5.18 -11.039 1 86.12 186 THR A O 1
ATOM 1382 N N . GLY A 1 187 ? 1.444 4.738 -10.531 1 84.94 187 GLY A N 1
ATOM 1383 C CA . GLY A 1 187 ? 0.953 5.379 -11.734 1 84.94 187 GLY A CA 1
ATOM 1384 C C . GLY A 1 187 ? 0.967 4.465 -12.945 1 84.94 187 GLY A C 1
ATOM 1385 O O . GLY A 1 187 ? 0.713 4.906 -14.07 1 84.94 187 GLY A O 1
ATOM 1386 N N . HIS A 1 188 ? 1.33 3.18 -12.742 1 90.06 188 HIS A N 1
ATOM 1387 C CA . HIS A 1 188 ? 1.354 2.168 -13.797 1 90.06 188 HIS A CA 1
ATOM 1388 C C . HIS A 1 188 ? 0.473 0.977 -13.438 1 90.06 188 HIS A C 1
ATOM 1390 O O . HIS A 1 188 ? 0.006 0.867 -12.297 1 90.06 188 HIS A O 1
ATOM 1396 N N . ALA A 1 189 ? 0.191 0.191 -14.461 1 94.69 189 ALA A N 1
ATOM 1397 C CA . ALA A 1 189 ? -0.447 -1.095 -14.195 1 94.69 189 ALA A CA 1
ATOM 1398 C C . ALA A 1 189 ? 0.555 -2.094 -13.625 1 94.69 189 ALA A C 1
ATOM 1400 O O . ALA A 1 189 ? 1.32 -2.711 -14.367 1 94.69 189 ALA A O 1
ATOM 1401 N N . GLU A 1 190 ? 0.519 -2.201 -12.359 1 95.62 190 GLU A N 1
ATOM 1402 C CA . GLU A 1 190 ? 1.479 -3.01 -11.617 1 95.62 190 GLU A CA 1
ATOM 1403 C C . GLU A 1 190 ? 0.855 -4.328 -11.164 1 95.62 190 GLU A C 1
ATOM 1405 O O . GLU A 1 190 ? -0.364 -4.422 -11.008 1 95.62 190 GLU A O 1
ATOM 1410 N N . LEU A 1 191 ? 1.72 -5.324 -10.992 1 97.88 191 LEU A N 1
ATOM 1411 C CA . LEU A 1 191 ? 1.364 -6.594 -10.367 1 97.88 191 LEU A CA 1
ATOM 1412 C C . LEU A 1 191 ? 2.359 -6.957 -9.273 1 97.88 191 LEU A C 1
ATOM 1414 O O . LEU A 1 191 ? 3.572 -6.875 -9.477 1 97.88 191 LEU A O 1
ATOM 1418 N N . ARG A 1 192 ? 1.829 -7.246 -8.117 1 98.25 192 ARG A N 1
ATOM 1419 C CA . ARG A 1 192 ? 2.602 -7.906 -7.074 1 98.25 192 ARG A CA 1
ATOM 1420 C C . ARG A 1 192 ? 2.176 -9.359 -6.914 1 98.25 192 ARG A C 1
ATOM 1422 O O . ARG A 1 192 ? 0.982 -9.664 -6.852 1 98.25 192 ARG A O 1
ATOM 1429 N N . VAL A 1 193 ? 3.127 -10.25 -6.922 1 98.69 193 VAL A N 1
ATOM 1430 C CA . VAL A 1 193 ? 2.898 -11.641 -6.555 1 98.69 193 VAL A CA 1
ATOM 1431 C C . VAL A 1 193 ? 3.627 -11.953 -5.25 1 98.69 193 VAL A C 1
ATOM 1433 O O . VAL A 1 193 ? 4.832 -11.727 -5.133 1 98.69 193 VAL A O 1
ATOM 1436 N N . ILE A 1 194 ? 2.848 -12.484 -4.309 1 98.12 194 ILE A N 1
ATOM 1437 C CA . ILE A 1 194 ? 3.396 -12.555 -2.959 1 98.12 194 ILE A CA 1
ATOM 1438 C C . ILE A 1 194 ? 3.18 -13.961 -2.391 1 98.12 194 ILE A C 1
ATOM 1440 O O . ILE A 1 194 ? 2.1 -14.539 -2.541 1 98.12 194 ILE A O 1
ATOM 1444 N N . THR A 1 195 ? 4.172 -14.547 -1.784 1 97.38 195 THR A N 1
ATOM 1445 C CA . THR A 1 195 ? 4.098 -15.773 -0.996 1 97.38 195 THR A CA 1
ATOM 1446 C C . THR A 1 195 ? 4.965 -15.664 0.255 1 97.38 195 THR A C 1
ATOM 1448 O O . THR A 1 195 ? 5.695 -14.688 0.428 1 97.38 195 THR A O 1
ATOM 1451 N N . CYS A 1 196 ? 4.762 -16.547 1.21 1 94.75 196 CYS A N 1
ATOM 1452 C CA . CYS A 1 196 ? 5.672 -16.609 2.35 1 94.75 196 CYS A CA 1
ATOM 1453 C C . CYS A 1 196 ? 7.074 -17 1.905 1 94.75 196 CYS A C 1
ATOM 1455 O O . CYS A 1 196 ? 7.246 -17.672 0.88 1 94.75 196 CYS A O 1
ATOM 1457 N N . GLY A 1 197 ? 8.086 -16.609 2.709 1 92.69 197 GLY A N 1
ATOM 1458 C CA . GLY A 1 197 ? 9.477 -16.906 2.426 1 92.69 197 GLY A CA 1
ATOM 1459 C C . GLY A 1 197 ? 10.422 -16.5 3.543 1 92.69 197 GLY A C 1
ATOM 1460 O O . GLY A 1 197 ? 10.008 -16.406 4.699 1 92.69 197 GLY A O 1
ATOM 1461 N N . GLY A 1 198 ? 11.68 -16.422 3.141 1 89.69 198 GLY A N 1
ATOM 1462 C CA . GLY A 1 198 ? 12.68 -16.156 4.168 1 89.69 198 GLY A CA 1
ATOM 1463 C C . GLY A 1 198 ? 13.047 -17.391 4.965 1 89.69 198 GLY A C 1
ATOM 1464 O O . GLY A 1 198 ? 12.969 -18.516 4.457 1 89.69 198 GLY A O 1
ATOM 1465 N N . GLY A 1 199 ? 13.617 -17.094 6.141 1 86.19 199 GLY A N 1
ATOM 1466 C CA . GLY A 1 199 ? 13.977 -18.203 7.012 1 86.19 199 GLY A CA 1
ATOM 1467 C C . GLY A 1 199 ? 12.773 -18.938 7.566 1 86.19 199 GLY A C 1
ATOM 1468 O O . GLY A 1 199 ? 11.727 -18.328 7.812 1 86.19 199 GLY A O 1
ATOM 1469 N N . TYR A 1 200 ? 12.953 -20.281 7.672 1 88.56 200 TYR A N 1
ATOM 1470 C CA . TYR A 1 200 ? 11.875 -21.109 8.203 1 88.56 200 TYR A CA 1
ATOM 1471 C C . TYR A 1 200 ? 12.266 -21.703 9.555 1 88.56 200 TYR A C 1
ATOM 1473 O O . TYR A 1 200 ? 13.414 -22.125 9.75 1 88.56 200 TYR A O 1
ATOM 1481 N N . SER A 1 201 ? 11.305 -21.656 10.43 1 86.69 201 SER A N 1
ATOM 1482 C CA . SER A 1 201 ? 11.383 -22.438 11.656 1 86.69 201 SER A CA 1
ATOM 1483 C C . SER A 1 201 ? 10.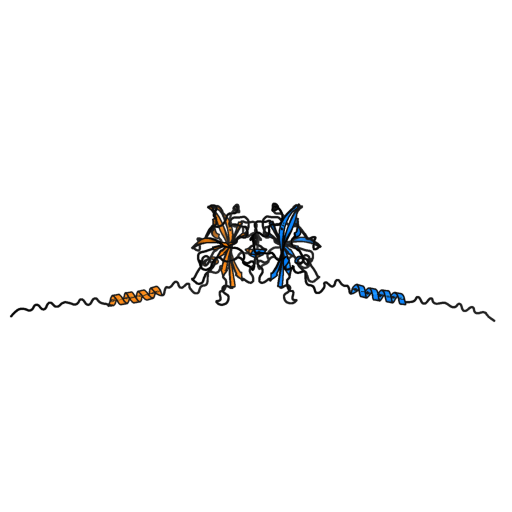07 -23.172 11.938 1 86.69 201 SER A C 1
ATOM 1485 O O . SER A 1 201 ? 8.992 -22.672 11.594 1 86.69 201 SER A O 1
ATOM 1487 N N . LYS A 1 202 ? 10.211 -24.266 12.516 1 87.5 202 LYS A N 1
ATOM 1488 C CA . LYS A 1 202 ? 9.008 -25.047 12.805 1 87.5 202 LYS A CA 1
ATOM 1489 C C . LYS A 1 202 ? 8.055 -24.266 13.719 1 87.5 202 LYS A C 1
ATOM 1491 O O . LYS A 1 202 ? 6.84 -24.328 13.531 1 87.5 202 LYS A O 1
ATOM 1496 N N . ALA A 1 203 ? 8.578 -23.516 14.672 1 87.31 203 ALA A N 1
ATOM 1497 C CA . ALA A 1 203 ? 7.793 -22.797 15.664 1 87.31 203 ALA A CA 1
ATOM 1498 C C . ALA A 1 203 ? 7.16 -21.547 15.055 1 87.31 203 ALA A C 1
ATOM 1500 O O . ALA A 1 203 ? 6.008 -21.219 15.344 1 87.31 203 ALA A O 1
ATOM 1501 N N . GLY A 1 204 ? 7.762 -20.875 14.133 1 86.69 204 GLY A N 1
ATOM 1502 C CA . GLY A 1 204 ? 7.332 -19.562 13.688 1 86.69 204 GLY A CA 1
ATOM 1503 C C . GLY A 1 204 ? 6.941 -19.516 12.227 1 86.69 204 GLY A C 1
ATOM 1504 O O . GLY A 1 204 ? 6.371 -18.531 11.75 1 86.69 204 GLY A O 1
ATOM 1505 N N . GLY A 1 205 ? 7.227 -20.719 11.531 1 89.5 205 GLY A N 1
ATOM 1506 C CA . GLY A 1 205 ? 7.027 -20.688 10.094 1 89.5 205 GLY A CA 1
ATOM 1507 C C . GLY A 1 205 ? 8.047 -19.828 9.367 1 89.5 205 GLY A C 1
ATOM 1508 O O . GLY A 1 205 ? 9.195 -19.719 9.805 1 89.5 205 GLY A O 1
ATOM 1509 N N . TYR A 1 206 ? 7.586 -19.391 8.234 1 90.19 206 TYR A N 1
ATOM 1510 C CA . TYR A 1 206 ? 8.453 -18.5 7.477 1 90.19 206 TYR A CA 1
ATOM 1511 C C . TYR A 1 206 ? 8.5 -17.109 8.125 1 90.19 206 TYR A C 1
ATOM 1513 O O . TYR A 1 206 ? 7.477 -16.594 8.578 1 90.19 206 TYR A O 1
ATOM 1521 N N . ASP A 1 207 ? 9.641 -16.438 8.125 1 90.94 207 ASP A N 1
ATOM 1522 C CA . ASP A 1 207 ? 9.789 -15.156 8.82 1 90.94 207 ASP A CA 1
ATOM 1523 C C . ASP A 1 207 ? 9.711 -13.992 7.84 1 90.94 207 ASP A C 1
ATOM 1525 O O . ASP A 1 207 ? 9.891 -12.836 8.234 1 90.94 207 ASP A O 1
ATOM 1529 N N . GLY A 1 208 ? 9.414 -14.32 6.559 1 92.25 208 GLY A N 1
ATOM 1530 C CA . GLY A 1 208 ? 9.328 -13.266 5.562 1 92.25 208 GLY A CA 1
ATOM 1531 C C . GLY A 1 208 ? 8.398 -13.602 4.414 1 92.25 208 GLY A C 1
ATOM 1532 O O . GLY A 1 208 ? 7.641 -14.578 4.484 1 92.25 208 GLY A O 1
ATOM 1533 N N . ASN A 1 209 ? 8.398 -12.727 3.455 1 95.56 209 ASN A N 1
ATOM 1534 C CA . ASN A 1 209 ? 7.645 -12.891 2.217 1 95.56 209 ASN A CA 1
ATOM 1535 C C . ASN A 1 209 ? 8.523 -12.648 0.991 1 95.56 209 ASN A C 1
ATOM 1537 O O . ASN A 1 209 ? 9.367 -11.758 0.996 1 95.56 209 ASN A O 1
ATOM 1541 N N . VAL A 1 210 ? 8.32 -13.5 0.049 1 94.62 210 VAL A N 1
ATOM 1542 C CA . VAL A 1 210 ? 8.844 -13.219 -1.285 1 94.62 210 VAL A CA 1
ATOM 1543 C C . VAL A 1 210 ? 7.855 -12.344 -2.053 1 94.62 210 VAL A C 1
ATOM 1545 O O . VAL A 1 210 ? 6.668 -12.664 -2.139 1 94.62 210 VAL A O 1
ATOM 1548 N N . VAL A 1 211 ? 8.359 -11.227 -2.559 1 97 211 VAL A N 1
ATOM 1549 C CA . VAL A 1 211 ? 7.539 -10.312 -3.35 1 97 211 VAL A CA 1
ATOM 1550 C C . VAL A 1 211 ? 8.148 -10.148 -4.742 1 97 211 VAL A C 1
ATOM 1552 O O . VAL A 1 211 ? 9.32 -9.789 -4.875 1 97 211 VAL A O 1
ATOM 1555 N N . VAL A 1 212 ? 7.316 -10.438 -5.715 1 97.25 212 VAL A N 1
ATOM 1556 C CA . VAL A 1 212 ? 7.676 -10.188 -7.105 1 97.25 212 VAL A CA 1
ATOM 1557 C C . VAL A 1 212 ? 7.039 -8.875 -7.574 1 97.25 212 VAL A C 1
ATOM 1559 O O . VAL A 1 212 ? 5.832 -8.672 -7.414 1 97.25 212 VAL A O 1
ATOM 1562 N N . PHE A 1 213 ? 7.852 -8.008 -8.102 1 96.5 213 PHE A N 1
ATOM 1563 C CA . PHE A 1 213 ? 7.43 -6.754 -8.711 1 96.5 213 PHE A CA 1
ATOM 1564 C C . PHE A 1 213 ? 7.387 -6.879 -10.227 1 96.5 213 PHE A C 1
ATOM 1566 O O . PHE A 1 213 ? 8.391 -7.227 -10.859 1 96.5 213 PHE A O 1
ATOM 1573 N N . ALA A 1 214 ? 6.164 -6.57 -10.758 1 97.19 214 ALA A N 1
ATOM 1574 C CA . ALA A 1 214 ? 6.035 -6.695 -12.211 1 97.19 214 ALA A CA 1
ATOM 1575 C C . ALA A 1 214 ? 5.152 -5.59 -12.773 1 97.19 214 ALA A C 1
ATOM 1577 O O . ALA A 1 214 ? 4.332 -5.012 -12.055 1 97.19 214 ALA A O 1
ATOM 1578 N N . ARG A 1 215 ? 5.34 -5.328 -14.023 1 96.81 215 ARG A N 1
ATOM 1579 C CA . ARG A 1 215 ? 4.59 -4.277 -14.703 1 96.81 215 ARG A CA 1
ATOM 1580 C C . ARG A 1 215 ? 4.016 -4.781 -16.016 1 96.81 215 ARG A C 1
ATOM 1582 O O . ARG A 1 215 ? 4.652 -5.566 -16.719 1 96.81 215 ARG A O 1
ATOM 1589 N N . LEU A 1 216 ? 2.834 -4.254 -16.375 1 97.75 216 LEU A N 1
ATOM 1590 C CA . LEU A 1 216 ? 2.164 -4.648 -17.609 1 97.75 216 LEU A CA 1
ATOM 1591 C C . LEU A 1 216 ? 2.994 -4.254 -18.828 1 97.75 216 LEU A C 1
ATOM 1593 O O . LEU A 1 216 ? 3.412 -3.1 -18.953 1 97.75 216 LEU A O 1
ATOM 1597 N N . VAL A 1 217 ? 3.145 -5.176 -19.734 1 97.25 217 VAL A N 1
ATOM 1598 C CA . VAL A 1 217 ? 3.941 -4.848 -20.906 1 97.25 217 VAL A CA 1
ATOM 1599 C C . VAL A 1 217 ? 3.182 -5.242 -22.172 1 97.25 217 VAL A C 1
ATOM 1601 O O . VAL A 1 217 ? 3.514 -4.789 -23.266 1 97.25 217 VAL A O 1
ATOM 1604 N N . GLU A 1 218 ? 2.199 -6.094 -22.016 1 96.56 218 GLU A N 1
ATOM 1605 C CA . GLU A 1 218 ? 1.432 -6.566 -23.172 1 96.56 218 GLU A CA 1
ATOM 1606 C C . GLU A 1 218 ? 0.032 -7.008 -22.75 1 96.56 218 GLU A C 1
ATOM 1608 O O . GLU A 1 218 ? -0.189 -7.387 -21.609 1 96.56 218 GLU A O 1
ATOM 1613 N N . THR A 1 219 ? -0.876 -6.848 -23.672 1 96.56 219 THR A N 1
ATOM 1614 C CA . THR A 1 219 ? -2.219 -7.395 -23.5 1 96.56 219 THR A CA 1
ATOM 1615 C C . THR A 1 219 ? -2.621 -8.227 -24.703 1 96.56 219 THR A C 1
ATOM 1617 O O . THR A 1 219 ? -2.164 -7.969 -25.828 1 96.56 219 THR A O 1
ATOM 1620 N N . ARG A 1 220 ? -3.377 -9.234 -24.469 1 95.5 220 ARG A N 1
ATOM 1621 C CA . ARG A 1 220 ? -3.904 -10.086 -25.531 1 95.5 220 ARG A CA 1
ATOM 1622 C C . ARG A 1 220 ? -5.41 -10.281 -25.391 1 95.5 220 ARG A C 1
ATOM 1624 O O . ARG A 1 220 ? -5.934 -10.297 -24.281 1 95.5 220 ARG A O 1
ATOM 1631 N N . MET B 1 1 ? 14.062 90.562 65.062 1 31.69 1 MET B N 1
ATOM 1632 C CA . MET B 1 1 ? 13.367 89.375 65.562 1 31.69 1 MET B CA 1
ATOM 1633 C C . MET B 1 1 ? 12.711 88.625 64.438 1 31.69 1 MET B C 1
ATOM 1635 O O . MET B 1 1 ? 11.539 88.812 64.125 1 31.69 1 MET B O 1
ATOM 1639 N N . GLY B 1 2 ? 13.391 88.375 63.406 1 36.94 2 GLY B N 1
ATOM 1640 C CA . GLY B 1 2 ? 13.008 88 62.062 1 36.94 2 GLY B CA 1
ATOM 1641 C C . GLY B 1 2 ? 12.484 86.562 61.969 1 36.94 2 GLY B C 1
ATOM 1642 O O . GLY B 1 2 ? 13.016 85.688 62.625 1 36.94 2 GLY B O 1
ATOM 1643 N N . ARG B 1 3 ? 11.242 86.375 61.688 1 36.66 3 ARG B N 1
ATOM 1644 C CA . ARG B 1 3 ? 10.266 85.312 61.594 1 36.66 3 ARG B CA 1
ATOM 1645 C C . ARG B 1 3 ? 10.711 84.25 60.562 1 36.66 3 ARG B C 1
ATOM 1647 O O . ARG B 1 3 ? 10.781 84.562 59.375 1 36.66 3 ARG B O 1
ATOM 1654 N N . ASP B 1 4 ? 11.688 83.438 60.875 1 36.78 4 ASP B N 1
ATOM 1655 C CA . ASP B 1 4 ? 12.305 82.438 60.031 1 36.78 4 ASP B CA 1
ATOM 1656 C C . ASP B 1 4 ? 11.273 81.375 59.594 1 36.78 4 ASP B C 1
ATOM 1658 O O . ASP B 1 4 ? 10.609 80.75 60.438 1 36.78 4 ASP B O 1
ATOM 1662 N N . TYR B 1 5 ? 10.531 81.5 58.531 1 29.62 5 TYR B N 1
ATOM 1663 C CA . TYR B 1 5 ? 9.508 80.688 57.906 1 29.62 5 TYR B CA 1
ATOM 1664 C C . TYR B 1 5 ? 10.078 79.312 57.5 1 29.62 5 TYR B C 1
ATOM 1666 O O . TYR B 1 5 ? 10.812 79.25 56.531 1 29.62 5 TYR B O 1
ATOM 1674 N N . ALA B 1 6 ? 10.547 78.5 58.406 1 37.34 6 ALA B N 1
ATOM 1675 C CA . ALA B 1 6 ? 11.109 77.188 58.094 1 37.34 6 ALA B CA 1
ATOM 1676 C C . ALA B 1 6 ? 10.102 76.375 57.312 1 37.34 6 ALA B C 1
ATOM 1678 O O . ALA B 1 6 ? 9.008 76.062 57.812 1 37.34 6 ALA B O 1
ATOM 1679 N N . GLY B 1 7 ? 10.008 76.5 55.969 1 28.55 7 GLY B N 1
ATOM 1680 C CA . GLY B 1 7 ? 9.102 75.812 55.062 1 28.55 7 GLY B CA 1
ATOM 1681 C C . GLY B 1 7 ? 9.219 74.312 55.188 1 28.55 7 GLY B C 1
ATOM 1682 O O . GLY B 1 7 ? 10.32 73.75 55.188 1 28.55 7 GLY B O 1
ATOM 1683 N N . ALA B 1 8 ? 8.375 73.562 55.875 1 35.91 8 ALA B N 1
ATOM 1684 C CA . ALA B 1 8 ? 8.242 72.125 56.156 1 35.91 8 ALA B CA 1
ATOM 1685 C C . ALA B 1 8 ? 8.023 71.312 54.875 1 35.91 8 ALA B C 1
ATOM 1687 O O . ALA B 1 8 ? 7.023 71.562 54.156 1 35.91 8 ALA B O 1
ATOM 1688 N N . GLU B 1 9 ? 9.109 71.062 54.094 1 36.12 9 GLU B N 1
ATOM 1689 C CA . GLU B 1 9 ? 9 70.188 52.906 1 36.12 9 GLU B CA 1
ATOM 1690 C C . GLU B 1 9 ? 8.328 68.875 53.219 1 36.12 9 GLU B C 1
ATOM 1692 O O . GLU B 1 9 ? 8.805 68.125 54.062 1 36.12 9 GLU B O 1
ATOM 1697 N N . ARG B 1 10 ? 7.027 68.75 53.156 1 34.91 10 ARG B N 1
ATOM 1698 C CA . ARG B 1 10 ? 6.219 67.5 53.312 1 34.91 10 ARG B CA 1
ATOM 1699 C C . ARG B 1 10 ? 6.684 66.438 52.344 1 34.91 10 ARG B C 1
ATOM 1701 O O . ARG B 1 10 ? 6.617 66.625 51.125 1 34.91 10 ARG B O 1
ATOM 1708 N N . THR B 1 11 ? 7.715 65.75 52.625 1 35.06 11 THR B N 1
ATOM 1709 C CA . THR B 1 11 ? 8.164 64.562 51.844 1 35.06 11 THR B CA 1
ATOM 1710 C C . THR B 1 11 ? 7.027 63.594 51.656 1 35.06 11 THR B C 1
ATOM 1712 O O . THR B 1 11 ? 6.43 63.125 52.625 1 35.06 11 THR B O 1
ATOM 1715 N N . ARG B 1 12 ? 6.188 63.719 50.531 1 34.38 12 ARG B N 1
ATOM 1716 C CA . ARG B 1 12 ? 5.145 62.812 50.094 1 34.38 12 ARG B CA 1
ATOM 1717 C C . ARG B 1 12 ? 5.66 61.375 50.031 1 34.38 12 ARG B C 1
ATOM 1719 O O . ARG B 1 12 ? 6.594 61.094 49.281 1 34.38 12 ARG B O 1
ATOM 1726 N N . ARG B 1 13 ? 5.668 60.594 51.062 1 37.41 13 ARG B N 1
ATOM 1727 C CA . ARG B 1 13 ? 5.914 59.156 51.125 1 37.41 13 ARG B CA 1
ATOM 1728 C C . ARG B 1 13 ? 5.035 58.406 50.156 1 37.41 13 ARG B C 1
ATOM 1730 O O . ARG B 1 13 ? 3.809 58.469 50.219 1 37.41 13 ARG B O 1
ATOM 1737 N N . VAL B 1 14 ? 5.375 58.406 48.781 1 40.56 14 VAL B N 1
ATOM 1738 C CA . VAL B 1 14 ? 4.66 57.562 47.812 1 40.56 14 VAL B CA 1
ATOM 1739 C C . VAL B 1 14 ? 4.555 56.125 48.344 1 40.56 14 VAL B C 1
ATOM 1741 O O . VAL B 1 14 ? 5.559 55.531 48.75 1 40.56 14 VAL B O 1
ATOM 1744 N N . PRO B 1 15 ? 3.371 55.656 48.781 1 39.81 15 PRO B N 1
ATOM 1745 C CA . PRO B 1 15 ? 3.176 54.312 49.344 1 39.81 15 PRO B CA 1
ATOM 1746 C C . PRO B 1 15 ? 3.65 53.188 48.406 1 39.81 15 PRO B C 1
ATOM 1748 O O . PRO B 1 15 ? 3.271 53.156 47.219 1 39.81 15 PRO B O 1
ATOM 1751 N N . TRP B 1 16 ? 4.84 52.688 48.531 1 40.78 16 TRP B N 1
ATOM 1752 C CA . TRP B 1 16 ? 5.527 51.562 47.906 1 40.78 16 TRP B CA 1
ATOM 1753 C C . TRP B 1 16 ? 4.645 50.312 47.906 1 40.78 16 TRP B C 1
ATOM 1755 O O . TRP B 1 16 ? 5.086 49.25 47.469 1 40.78 16 TRP B O 1
ATOM 1765 N N . GLY B 1 17 ? 3.494 50.344 48.594 1 40.31 17 GLY B N 1
ATOM 1766 C CA . GLY B 1 17 ? 2.766 49.094 48.656 1 40.31 17 GLY B CA 1
ATOM 1767 C C . GLY B 1 17 ? 2.246 48.625 47.312 1 40.31 17 GLY B C 1
ATOM 1768 O O . GLY B 1 17 ? 1.866 47.469 47.156 1 40.31 17 GLY B O 1
ATOM 1769 N N . ALA B 1 18 ? 1.872 49.531 46.406 1 41.84 18 ALA B N 1
ATOM 1770 C CA . ALA B 1 18 ? 1.201 49.094 45.188 1 41.84 18 ALA B CA 1
ATOM 1771 C C . ALA B 1 18 ? 2.17 48.344 44.25 1 41.84 18 ALA B C 1
ATOM 1773 O O . ALA B 1 18 ? 1.746 47.625 43.344 1 41.84 18 ALA B O 1
ATOM 1774 N N . VAL B 1 19 ? 3.459 48.625 44.375 1 43.25 19 VAL B N 1
ATOM 1775 C CA . VAL B 1 19 ? 4.324 48 43.375 1 43.25 19 VAL B CA 1
ATOM 1776 C C . VAL B 1 19 ? 4.461 46.5 43.719 1 43.25 19 VAL B C 1
ATOM 1778 O O . VAL B 1 19 ? 4.617 45.688 42.812 1 43.25 19 VAL B O 1
ATOM 1781 N N . ALA B 1 20 ? 4.43 46.219 45.031 1 42.97 20 ALA B N 1
ATOM 1782 C CA . ALA B 1 20 ? 4.648 44.812 45.312 1 42.97 20 ALA B CA 1
ATOM 1783 C C . ALA B 1 20 ? 3.477 43.969 44.812 1 42.97 20 ALA B C 1
ATOM 1785 O O . ALA B 1 20 ? 3.641 42.781 44.531 1 42.97 20 ALA B O 1
ATOM 1786 N N . LEU B 1 21 ? 2.244 44.562 44.844 1 41.62 21 LEU B N 1
ATOM 1787 C CA . LEU B 1 21 ? 1.149 43.719 44.344 1 41.62 21 LEU B CA 1
ATOM 1788 C C . LEU B 1 21 ? 1.311 43.469 42.875 1 41.62 21 LEU B C 1
ATOM 1790 O O . LEU B 1 21 ? 0.932 42.406 42.375 1 41.62 21 LEU B O 1
ATOM 1794 N N . VAL B 1 22 ? 1.931 44.438 42.125 1 43.62 22 VAL B N 1
ATOM 1795 C CA . VAL B 1 22 ? 2.053 44.156 40.688 1 43.62 22 VAL B CA 1
ATOM 1796 C C . VAL B 1 22 ? 3.078 43.031 40.469 1 43.62 22 VAL B C 1
ATOM 1798 O O . VAL B 1 22 ? 2.936 42.25 39.562 1 43.62 22 VAL B O 1
ATOM 1801 N N . MET B 1 23 ? 4.117 42.969 41.344 1 41.66 23 MET B N 1
ATOM 1802 C CA . MET B 1 23 ? 5.098 41.938 41.031 1 41.66 23 MET B CA 1
ATOM 1803 C C . MET B 1 23 ? 4.531 40.531 41.312 1 41.66 23 MET B C 1
ATOM 1805 O O . MET B 1 23 ? 4.941 39.562 40.688 1 41.66 23 MET B O 1
ATOM 1809 N N . LEU B 1 24 ? 3.752 40.406 42.406 1 40.69 24 LEU B N 1
ATOM 1810 C CA . LEU B 1 24 ? 3.248 39.062 42.656 1 40.69 24 LEU B CA 1
ATOM 1811 C C . LEU B 1 24 ? 2.264 38.625 41.562 1 40.69 24 LEU B C 1
ATOM 1813 O O . LEU B 1 24 ? 2.174 37.438 41.219 1 40.69 24 LEU B O 1
ATOM 1817 N N . THR B 1 25 ? 1.482 39.562 40.969 1 41.66 25 THR B N 1
ATOM 1818 C CA . THR B 1 25 ? 0.613 39.094 39.906 1 41.66 25 THR B CA 1
ATOM 1819 C C . THR B 1 25 ? 1.432 38.719 38.656 1 41.66 25 THR B C 1
ATOM 1821 O O . THR B 1 25 ? 0.952 38 37.781 1 41.66 25 THR B O 1
ATOM 1824 N N . GLY B 1 26 ? 2.629 39.312 38.469 1 39.06 26 GLY B N 1
ATOM 1825 C CA . GLY B 1 26 ? 3.383 38.938 37.281 1 39.06 26 GLY B CA 1
ATOM 1826 C C . GLY B 1 26 ? 3.848 37.5 37.312 1 39.06 26 GLY B C 1
ATOM 1827 O O . GLY B 1 26 ? 3.998 36.844 36.25 1 39.06 26 GLY B O 1
ATOM 1828 N N . LEU B 1 27 ? 4.312 37.031 38.531 1 39.25 27 LEU B N 1
ATOM 1829 C CA . LEU B 1 27 ? 4.805 35.656 38.531 1 39.25 27 LEU B CA 1
ATOM 1830 C C . LEU B 1 27 ? 3.668 34.656 38.312 1 39.25 27 LEU B C 1
ATOM 1832 O O . LEU B 1 27 ? 3.891 33.562 37.812 1 39.25 27 LEU B O 1
ATOM 1836 N N . ALA B 1 28 ? 2.418 34.938 38.875 1 37.62 28 ALA B N 1
ATOM 1837 C CA . ALA B 1 28 ? 1.375 33.938 38.594 1 37.62 28 ALA B CA 1
ATOM 1838 C C . ALA B 1 28 ? 1.136 33.781 37.094 1 37.62 28 ALA B C 1
ATOM 1840 O O . ALA B 1 28 ? 0.821 32.688 36.625 1 37.62 28 ALA B O 1
ATOM 1841 N N . LEU B 1 29 ? 1.152 34.875 36.281 1 34.97 29 LEU B N 1
ATOM 1842 C CA . LEU B 1 29 ? 0.857 34.688 34.875 1 34.97 29 LEU B CA 1
ATOM 1843 C C . LEU B 1 29 ? 1.974 33.938 34.156 1 34.97 29 LEU B C 1
ATOM 1845 O O . LEU B 1 29 ? 1.752 33.312 33.125 1 34.97 29 LEU B O 1
ATOM 1849 N N . LEU B 1 30 ? 3.219 34.125 34.562 1 33.34 30 LEU B N 1
ATOM 1850 C CA . LEU B 1 30 ? 4.207 33.375 33.781 1 33.34 30 LEU B CA 1
ATOM 1851 C C . LEU B 1 30 ? 4.051 31.859 34.031 1 33.34 30 LEU B C 1
ATOM 1853 O O . LEU B 1 30 ? 4.621 31.062 33.281 1 33.34 30 LEU B O 1
ATOM 1857 N N . ARG B 1 31 ? 3.697 31.406 35.219 1 33.88 31 ARG B N 1
ATOM 1858 C CA . ARG B 1 31 ? 3.617 29.953 35.281 1 33.88 31 ARG B CA 1
ATOM 1859 C C . ARG B 1 31 ? 2.598 29.391 34.312 1 33.88 31 ARG B C 1
ATOM 1861 O O . ARG B 1 31 ? 2.381 28.188 34.25 1 33.88 31 ARG B O 1
ATOM 1868 N N . ASN B 1 32 ? 1.537 30.156 33.906 1 31.55 32 ASN B N 1
ATOM 1869 C CA . ASN B 1 32 ? 0.742 29.562 32.844 1 31.55 32 ASN B CA 1
ATOM 1870 C C . ASN B 1 32 ? 1.588 29.281 31.609 1 31.55 32 ASN B C 1
ATOM 1872 O O . ASN B 1 32 ? 1.604 30.094 30.672 1 31.55 32 ASN B O 1
ATOM 1876 N N . GLY B 1 33 ? 2.832 29.156 31.656 1 35.12 33 GLY B N 1
ATOM 1877 C CA . GLY B 1 33 ? 3.504 28.547 30.516 1 35.12 33 GLY B CA 1
ATOM 1878 C C . GLY B 1 33 ? 2.637 27.531 29.797 1 35.12 33 GLY B C 1
ATOM 1879 O O . GLY B 1 33 ? 1.706 26.969 30.375 1 35.12 33 GLY B O 1
ATOM 1880 N N . ALA B 1 34 ? 2.512 27.578 28.484 1 35.34 34 ALA B N 1
ATOM 1881 C CA . ALA B 1 34 ? 1.787 26.578 27.703 1 35.34 34 ALA B CA 1
ATOM 1882 C C . ALA B 1 34 ? 1.952 25.188 28.312 1 35.34 34 ALA B C 1
ATOM 1884 O O . ALA B 1 34 ? 3.049 24.609 28.281 1 35.34 34 ALA B O 1
ATOM 1885 N N . GLU B 1 35 ? 1.481 24.828 29.438 1 33.56 35 GLU B N 1
ATOM 1886 C CA . GLU B 1 35 ? 1.288 23.438 29.812 1 33.56 35 GLU B CA 1
ATOM 1887 C C . GLU B 1 35 ? 0.909 22.594 28.594 1 33.56 35 GLU B C 1
ATOM 1889 O O . GLU B 1 35 ? -0.25 22.578 28.172 1 33.56 35 GLU B O 1
ATOM 1894 N N . PHE B 1 36 ? 1.635 22.562 27.562 1 37.81 36 PHE B N 1
ATOM 1895 C CA . PHE B 1 36 ? 1.479 21.328 26.781 1 37.81 36 PHE B CA 1
ATOM 1896 C C . PHE B 1 36 ? 1.131 20.156 27.703 1 37.81 36 PHE B C 1
ATOM 1898 O O . PHE B 1 36 ? 1.979 19.688 28.453 1 37.81 36 PHE B O 1
ATOM 1905 N N . GLY B 1 37 ? 0.09 20.172 28.469 1 37.5 37 GLY B N 1
ATOM 1906 C CA . GLY B 1 37 ? -0.417 19.109 29.328 1 37.5 37 GLY B CA 1
ATOM 1907 C C . GLY B 1 37 ? 0.055 17.734 28.891 1 37.5 37 GLY B C 1
ATOM 1908 O O . GLY B 1 37 ? 0.511 17.547 27.766 1 37.5 37 GLY B O 1
ATOM 1909 N N . ASP B 1 38 ? 0.433 16.844 29.875 1 44.78 38 ASP B N 1
ATOM 1910 C CA . ASP B 1 38 ? 0.715 15.406 29.859 1 44.78 38 ASP B CA 1
ATOM 1911 C C . ASP B 1 38 ? -0.143 14.695 28.812 1 44.78 38 ASP B C 1
ATOM 1913 O O . ASP B 1 38 ? -0.179 13.469 28.766 1 44.78 38 ASP B O 1
ATOM 1917 N N . GLN B 1 39 ? -1.077 15.398 28.219 1 51.44 39 GLN B N 1
ATOM 1918 C CA . GLN B 1 39 ? -1.911 14.586 27.328 1 51.44 39 GLN B CA 1
ATOM 1919 C C . GLN B 1 39 ? -1.292 14.461 25.953 1 51.44 39 GLN B C 1
ATOM 1921 O O . GLN B 1 39 ? -0.981 15.469 25.312 1 51.44 39 GLN B O 1
ATOM 1926 N N . GLY B 1 40 ? -0.513 13.523 25.688 1 62.25 40 GLY B N 1
ATOM 1927 C CA . GLY B 1 40 ? -0.023 13.148 24.375 1 62.25 40 GLY B CA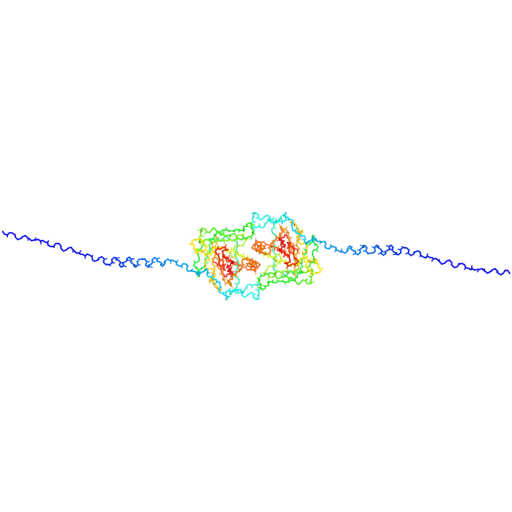 1
ATOM 1928 C C . GLY B 1 40 ? -0.943 13.594 23.25 1 62.25 40 GLY B C 1
ATOM 1929 O O . GLY B 1 40 ? -1.978 14.211 23.5 1 62.25 40 GLY B O 1
ATOM 1930 N N . PRO B 1 41 ? -0.515 13.617 22.078 1 62.72 41 PRO B N 1
ATOM 1931 C CA . PRO B 1 41 ? -1.375 13.977 20.938 1 62.72 41 PRO B CA 1
ATOM 1932 C C . PRO B 1 41 ? -2.729 13.266 20.984 1 62.72 41 PRO B C 1
ATOM 1934 O O . PRO B 1 41 ? -2.844 12.18 21.547 1 62.72 41 PRO B O 1
ATOM 1937 N N . PRO B 1 42 ? -3.816 13.992 20.531 1 67.56 42 PRO B N 1
ATOM 1938 C CA . PRO B 1 42 ? -5.121 13.328 20.469 1 67.56 42 PRO B CA 1
ATOM 1939 C C . PRO B 1 42 ? -5.078 12 19.719 1 67.56 42 PRO B C 1
ATOM 1941 O O . PRO B 1 42 ? -4.34 11.867 18.75 1 67.56 42 PRO B O 1
ATOM 1944 N N . GLN B 1 43 ? -5.641 10.984 20.344 1 65.06 43 GLN B N 1
ATOM 1945 C CA . GLN B 1 43 ? -5.82 9.688 19.688 1 65.06 43 GLN B CA 1
ATOM 1946 C C . GLN B 1 43 ? -7.262 9.508 19.219 1 65.06 43 GLN B C 1
ATOM 1948 O O . GLN B 1 43 ? -8.188 10.07 19.797 1 65.06 43 GLN B O 1
ATOM 1953 N N . PRO B 1 44 ? -7.414 8.852 18.062 1 62.56 44 PRO B N 1
ATOM 1954 C CA . PRO B 1 44 ? -8.781 8.695 17.547 1 62.56 44 PRO B CA 1
ATOM 1955 C C . PRO B 1 44 ? -9.688 7.945 18.531 1 62.56 44 PRO B C 1
ATOM 1957 O O . PRO B 1 44 ? -9.234 7.039 19.234 1 62.56 44 PRO B O 1
ATOM 1960 N N . ALA B 1 45 ? -10.875 8.445 18.562 1 55.78 45 ALA B N 1
ATOM 1961 C CA . ALA B 1 45 ? -11.891 7.695 19.281 1 55.78 45 ALA B CA 1
ATOM 1962 C C . ALA B 1 45 ? -12.266 6.418 18.531 1 55.78 45 ALA B C 1
ATOM 1964 O O . ALA B 1 45 ? -12.141 6.352 17.312 1 55.78 45 ALA B O 1
ATOM 1965 N N . ALA B 1 46 ? -12.648 5.34 19.203 1 46.5 46 ALA B N 1
ATOM 1966 C CA . ALA B 1 46 ? -13.031 4.047 18.625 1 46.5 46 ALA B CA 1
ATOM 1967 C C . ALA B 1 46 ? -14 4.219 17.469 1 46.5 46 ALA B C 1
ATOM 1969 O O . ALA B 1 46 ? -13.914 3.5 16.469 1 46.5 46 ALA B O 1
ATOM 1970 N N . ALA B 1 47 ? -14.961 5.207 17.562 1 39.47 47 ALA B N 1
ATOM 1971 C CA . ALA B 1 47 ? -16 5.43 16.562 1 39.47 47 ALA B CA 1
ATOM 1972 C C . ALA B 1 47 ? -15.398 5.934 15.25 1 39.47 47 ALA B C 1
ATOM 1974 O O . ALA B 1 47 ? -16.031 5.852 14.195 1 39.47 47 ALA B O 1
ATOM 1975 N N . ALA B 1 48 ? -14.18 6.434 15.289 1 41.94 48 ALA B N 1
ATOM 1976 C CA . ALA B 1 48 ? -13.539 6.938 14.078 1 41.94 48 ALA B CA 1
ATOM 1977 C C . ALA B 1 48 ? -12.82 5.816 13.328 1 41.94 48 ALA B C 1
ATOM 1979 O O . ALA B 1 48 ? -12.367 6.008 12.203 1 41.94 48 ALA B O 1
ATOM 1980 N N . SER B 1 49 ? -12.836 4.621 13.969 1 46.25 49 SER B N 1
ATOM 1981 C CA . SER B 1 49 ? -12.172 3.479 13.344 1 46.25 49 SER B CA 1
ATOM 1982 C C . SER B 1 49 ? -12.992 2.928 12.188 1 46.25 49 SER B C 1
ATOM 1984 O O . SER B 1 49 ? -14.227 2.986 12.203 1 46.25 49 SER B O 1
ATOM 1986 N N . LEU B 1 50 ? -12.43 2.699 11.086 1 52.69 50 LEU B N 1
ATOM 1987 C CA . LEU B 1 50 ? -13.047 2.162 9.875 1 52.69 50 LEU B CA 1
ATOM 1988 C C . LEU B 1 50 ? -13.789 0.866 10.18 1 52.69 50 LEU B C 1
ATOM 1990 O O . LEU B 1 50 ? -13.289 0.013 10.914 1 52.69 50 LEU B O 1
ATOM 1994 N N . ASP B 1 51 ? -15.141 0.888 10.234 1 41.34 51 ASP B N 1
ATOM 1995 C CA . ASP B 1 51 ? -15.852 -0.387 10.234 1 41.34 51 ASP B CA 1
ATOM 1996 C C . ASP B 1 51 ? -15.453 -1.23 9.023 1 41.34 51 ASP B C 1
ATOM 1998 O O . ASP B 1 51 ? -15.828 -0.912 7.891 1 41.34 51 ASP B O 1
ATOM 2002 N N . LEU B 1 52 ? -14.375 -1.908 9.133 1 46.12 52 LEU B N 1
ATOM 2003 C CA . LEU B 1 52 ? -13.805 -2.709 8.055 1 46.12 52 LEU B CA 1
ATOM 2004 C C . LEU B 1 52 ? -14.727 -3.861 7.688 1 46.12 52 LEU B C 1
ATOM 2006 O O . LEU B 1 52 ? -14.344 -4.758 6.934 1 46.12 52 LEU B O 1
ATOM 2010 N N . SER B 1 53 ? -15.75 -4.137 8.539 1 40.22 53 SER B N 1
ATOM 2011 C CA . SER B 1 53 ? -16.438 -5.367 8.18 1 40.22 53 SER B CA 1
ATOM 2012 C C . SER B 1 53 ? -16.688 -5.441 6.68 1 40.22 53 SER B C 1
ATOM 2014 O O . SER B 1 53 ? -16.891 -6.527 6.129 1 40.22 53 SER B O 1
ATOM 2016 N N . GLY B 1 54 ? -17.438 -4.496 6.152 1 38.06 54 GLY B N 1
ATOM 2017 C CA . GLY B 1 54 ? -18.047 -4.734 4.852 1 38.06 54 GLY B CA 1
ATOM 2018 C C . GLY B 1 54 ? -17.047 -4.617 3.707 1 38.06 54 GLY B C 1
ATOM 2019 O O . GLY B 1 54 ? -15.844 -4.715 3.914 1 38.06 54 GLY B O 1
ATOM 2020 N N . ASP B 1 55 ? -17.422 -3.785 2.549 1 41.78 55 ASP B N 1
ATOM 2021 C CA . ASP B 1 55 ? -17.016 -3.729 1.147 1 41.78 55 ASP B CA 1
ATOM 2022 C C . ASP B 1 55 ? -15.602 -3.145 1.008 1 41.78 55 ASP B C 1
ATOM 2024 O O . ASP B 1 55 ? -15.273 -2.152 1.656 1 41.78 55 ASP B O 1
ATOM 2028 N N . ALA B 1 56 ? -14.633 -3.988 0.63 1 44.09 56 ALA B N 1
ATOM 2029 C CA . ALA B 1 56 ? -13.281 -3.613 0.221 1 44.09 56 ALA B CA 1
ATOM 2030 C C . ALA B 1 56 ? -13.227 -2.152 -0.218 1 44.09 56 ALA B C 1
ATOM 2032 O O . ALA B 1 56 ? -12.172 -1.519 -0.16 1 44.09 56 ALA B O 1
ATOM 2033 N N . ALA B 1 57 ? -14.258 -1.722 -0.896 1 45 57 ALA B N 1
ATOM 2034 C CA . ALA B 1 57 ? -14.383 -0.326 -1.307 1 45 57 ALA B CA 1
ATOM 2035 C C . ALA B 1 57 ? -14.773 0.561 -0.13 1 45 57 ALA B C 1
ATOM 2037 O O . ALA B 1 57 ? -15.602 0.172 0.697 1 45 57 ALA B O 1
ATOM 2038 N N . GLY B 1 58 ? -13.859 1.299 0.595 1 47.03 58 GLY B N 1
ATOM 2039 C CA . GLY B 1 58 ? -14.234 2.238 1.64 1 47.03 58 GLY B CA 1
ATOM 2040 C C . GLY B 1 58 ? -15.688 2.662 1.567 1 47.03 58 GLY B C 1
ATOM 2041 O O . GLY B 1 58 ? -16.359 2.439 0.555 1 47.03 58 GLY B O 1
ATOM 2042 N N . PRO B 1 59 ? -16.344 2.93 2.666 1 48.72 59 PRO B N 1
ATOM 2043 C CA . PRO B 1 59 ? -17.734 3.387 2.65 1 48.72 59 PRO B CA 1
ATOM 2044 C C . PRO B 1 59 ? -17.984 4.477 1.608 1 48.72 59 PRO B C 1
ATOM 2046 O O . PRO B 1 59 ? -17.078 5.242 1.282 1 48.72 59 PRO B O 1
ATOM 2049 N N . PRO B 1 60 ? -19.094 4.195 0.801 1 49.19 60 PRO B N 1
ATOM 2050 C CA . PRO B 1 60 ? -19.453 5.277 -0.118 1 49.19 60 PRO B CA 1
ATOM 2051 C C . PRO B 1 60 ? -19.484 6.641 0.566 1 49.19 60 PRO B C 1
ATOM 2053 O O . PRO B 1 60 ? -19.984 6.762 1.684 1 49.19 60 PRO B O 1
ATOM 2056 N N . VAL B 1 61 ? -18.5 7.473 0.382 1 55.34 61 VAL B N 1
ATOM 2057 C CA . VAL B 1 61 ? -18.641 8.875 0.764 1 55.34 61 VAL B CA 1
ATOM 2058 C C . VAL B 1 61 ? -19.906 9.453 0.123 1 55.34 61 VAL B C 1
ATOM 2060 O O . VAL B 1 61 ? -20.312 9.008 -0.951 1 55.34 61 VAL B O 1
ATOM 2063 N N . GLU B 1 62 ? -20.766 10 0.899 1 51.38 62 GLU B N 1
ATOM 2064 C CA . GLU B 1 62 ? -21.984 10.633 0.412 1 51.38 62 GLU B CA 1
ATOM 2065 C C . GLU B 1 62 ? -21.703 11.547 -0.777 1 51.38 62 GLU B C 1
ATOM 2067 O O . GLU B 1 62 ? -20.844 12.422 -0.699 1 51.38 62 GLU B O 1
ATOM 2072 N N . GLY B 1 63 ? -22.047 10.992 -2.051 1 54.03 63 GLY B N 1
ATOM 2073 C CA . GLY B 1 63 ? -22.016 11.766 -3.285 1 54.03 63 GLY B CA 1
ATOM 2074 C C . GLY B 1 63 ? -21.297 11.039 -4.414 1 54.03 63 GLY B C 1
ATOM 2075 O O . GLY B 1 63 ? -20.656 10.016 -4.195 1 54.03 63 GLY B O 1
ATOM 2076 N N . GLU B 1 64 ? -21.688 11.289 -5.574 1 58 64 GLU B N 1
ATOM 2077 C CA . GLU B 1 64 ? -21.062 10.734 -6.773 1 58 64 GLU B CA 1
ATOM 2078 C C . GLU B 1 64 ? -19.547 10.906 -6.734 1 58 64 GLU B C 1
ATOM 2080 O O . GLU B 1 64 ? -19.047 11.969 -6.355 1 58 64 GLU B O 1
ATOM 2085 N N . PRO B 1 65 ? -18.797 9.82 -6.785 1 66.5 65 PRO B N 1
ATOM 2086 C CA . PRO B 1 65 ? -17.344 9.992 -6.836 1 66.5 65 PRO B CA 1
ATOM 2087 C C . PRO B 1 65 ? -16.906 11.109 -7.785 1 66.5 65 PRO B C 1
ATOM 2089 O O . PRO B 1 65 ? -17.453 11.234 -8.883 1 66.5 65 PRO B O 1
ATOM 2092 N N . GLU B 1 66 ? -16.25 12.188 -7.254 1 82.12 66 GLU B N 1
ATOM 2093 C CA . GLU B 1 66 ? -15.695 13.273 -8.047 1 82.12 66 GLU B CA 1
ATOM 2094 C C . GLU B 1 66 ? -14.695 12.758 -9.078 1 82.12 66 GLU B C 1
ATOM 2096 O O . GLU B 1 66 ? -14.008 11.758 -8.836 1 82.12 66 GLU B O 1
ATOM 2101 N N . GLN B 1 67 ? -14.773 13.336 -10.203 1 91.44 67 GLN B N 1
ATOM 2102 C CA . GLN B 1 67 ? -13.805 12.961 -11.234 1 91.44 67 GLN B CA 1
ATOM 2103 C C . GLN B 1 67 ? -12.375 13.25 -10.781 1 91.44 67 GLN B C 1
ATOM 2105 O O . GLN B 1 67 ? -12.062 14.367 -10.367 1 91.44 67 GLN B O 1
ATOM 2110 N N . PRO B 1 68 ? -11.539 12.305 -10.859 1 93.88 68 PRO B N 1
ATOM 2111 C CA . PRO B 1 68 ? -10.141 12.523 -10.477 1 93.88 68 PRO B CA 1
ATOM 2112 C C . PRO B 1 68 ? -9.461 13.594 -11.32 1 93.88 68 PRO B C 1
ATOM 2114 O O . PRO B 1 68 ? -9.914 13.898 -12.43 1 93.88 68 PRO B O 1
ATOM 2117 N N . LEU B 1 69 ? -8.453 14.18 -10.773 1 96.06 69 LEU B N 1
ATOM 2118 C CA . LEU B 1 69 ? -7.668 15.227 -11.422 1 96.06 69 LEU B CA 1
ATOM 2119 C C . LEU B 1 69 ? -6.445 14.641 -12.125 1 96.06 69 LEU B C 1
ATOM 2121 O O . LEU B 1 69 ? -5.961 13.578 -11.742 1 96.06 69 LEU B O 1
ATOM 2125 N N . PRO B 1 70 ? -6.023 15.359 -13.18 1 94.62 70 PRO B N 1
ATOM 2126 C CA . PRO B 1 70 ? -4.719 14.969 -13.711 1 94.62 70 PRO B CA 1
ATOM 2127 C C . PRO B 1 70 ? -3.58 15.219 -12.727 1 94.62 70 PRO B C 1
ATOM 2129 O O . PRO B 1 70 ? -3.797 15.812 -11.664 1 94.62 70 PRO B O 1
ATOM 2132 N N . TYR B 1 71 ? -2.439 14.742 -13.133 1 95.31 71 TYR B N 1
ATOM 2133 C CA . TYR B 1 71 ? -1.276 14.883 -12.266 1 95.31 71 TYR B CA 1
ATOM 2134 C C . TYR B 1 71 ? -0.879 16.344 -12.117 1 95.31 71 TYR B C 1
ATOM 2136 O O . TYR B 1 71 ? -0.805 17.078 -13.117 1 95.31 71 TYR B O 1
ATOM 2144 N N . ALA B 1 72 ? -0.601 16.766 -10.938 1 97 72 ALA B N 1
ATOM 2145 C CA . ALA B 1 72 ? 0.071 18.016 -10.578 1 97 72 ALA B CA 1
ATOM 2146 C C . ALA B 1 72 ? 0.676 17.938 -9.18 1 97 72 ALA B C 1
ATOM 2148 O O . ALA B 1 72 ? 0.076 17.344 -8.273 1 97 72 ALA B O 1
ATOM 2149 N N . PRO B 1 73 ? 1.794 18.562 -9.008 1 96.5 73 PRO B N 1
ATOM 2150 C CA . PRO B 1 73 ? 2.404 18.516 -7.676 1 96.5 73 PRO B CA 1
ATOM 2151 C C . PRO B 1 73 ? 1.573 19.234 -6.621 1 96.5 73 PRO B C 1
ATOM 2153 O O . PRO B 1 73 ? 0.871 20.203 -6.938 1 96.5 73 PRO B O 1
ATOM 2156 N N . ALA B 1 74 ? 1.653 18.734 -5.473 1 98.31 74 ALA B N 1
ATOM 2157 C CA . ALA B 1 74 ? 0.975 19.344 -4.332 1 98.31 74 ALA B CA 1
ATOM 2158 C C . ALA B 1 74 ? 1.795 20.5 -3.758 1 98.31 74 ALA B C 1
ATOM 2160 O O . ALA B 1 74 ? 3.023 20.422 -3.689 1 98.31 74 ALA B O 1
ATOM 2161 N N . SER B 1 75 ? 1.092 21.516 -3.277 1 98.56 75 SER B N 1
ATOM 2162 C CA . SER B 1 75 ? 1.834 22.656 -2.781 1 98.56 75 SER B CA 1
ATOM 2163 C C . SER B 1 75 ? 1.514 22.938 -1.315 1 98.56 75 SER B C 1
ATOM 2165 O O . SER B 1 75 ? 2.361 23.438 -0.573 1 98.56 75 SER B O 1
ATOM 2167 N N . ARG B 1 76 ? 0.304 22.609 -0.914 1 98.81 76 ARG B N 1
ATOM 2168 C CA . ARG B 1 76 ? -0.128 23 0.427 1 98.81 76 ARG B CA 1
ATOM 2169 C C . ARG B 1 76 ? -1.252 22.094 0.917 1 98.81 76 ARG B C 1
ATOM 2171 O O . ARG B 1 76 ? -2.074 21.625 0.122 1 98.81 76 ARG B O 1
ATOM 2178 N N . VAL B 1 77 ? -1.275 21.812 2.229 1 98.94 77 VAL B N 1
ATOM 2179 C CA . VAL B 1 77 ? -2.361 21.047 2.834 1 98.94 77 VAL B CA 1
ATOM 2180 C C . VAL B 1 77 ? -3.037 21.875 3.918 1 98.94 77 VAL B C 1
ATOM 2182 O O . VAL B 1 77 ? -2.363 22.547 4.703 1 98.94 77 VAL B O 1
ATOM 2185 N N . LYS B 1 78 ? -4.352 21.859 3.895 1 98.94 78 LYS B N 1
ATOM 2186 C CA . LYS B 1 78 ? -5.164 22.547 4.895 1 98.94 78 LYS B CA 1
ATOM 2187 C C . LYS B 1 78 ? -6.188 21.594 5.516 1 98.94 78 LYS B C 1
ATOM 2189 O O . LYS B 1 78 ? -6.836 20.812 4.809 1 98.94 78 LYS B O 1
ATOM 2194 N N . ILE B 1 79 ? -6.223 21.625 6.77 1 98.81 79 ILE B N 1
ATOM 2195 C CA . ILE B 1 79 ? -7.242 20.922 7.547 1 98.81 79 ILE B CA 1
ATOM 2196 C C . ILE B 1 79 ? -7.855 21.891 8.57 1 98.81 79 ILE B C 1
ATOM 2198 O O . ILE B 1 79 ? -7.43 21.922 9.727 1 98.81 79 ILE B O 1
ATOM 2202 N N . PRO B 1 80 ? -8.859 22.531 8.188 1 98.38 80 PRO B N 1
ATOM 2203 C CA . PRO B 1 80 ? -9.375 23.641 9 1 98.38 80 PRO B CA 1
ATOM 2204 C C . PRO B 1 80 ? -9.789 23.203 10.398 1 98.38 80 PRO B C 1
ATOM 2206 O O . PRO B 1 80 ? -9.562 23.938 11.367 1 98.38 80 PRO B O 1
ATOM 2209 N N . THR B 1 81 ? -10.328 22.109 10.555 1 97.56 81 THR B N 1
ATOM 2210 C CA . THR B 1 81 ? -10.875 21.641 11.828 1 97.56 81 THR B CA 1
ATOM 2211 C C . THR B 1 81 ? -9.781 21.562 12.891 1 97.56 81 THR B C 1
ATOM 2213 O O . THR B 1 81 ? -10.055 21.672 14.086 1 97.56 81 THR B O 1
ATOM 2216 N N . ILE B 1 82 ? -8.539 21.422 12.43 1 96.62 82 ILE B N 1
ATOM 2217 C CA . ILE B 1 82 ? -7.457 21.297 13.406 1 96.62 82 ILE B CA 1
ATOM 2218 C C . ILE B 1 82 ? -6.395 22.359 13.133 1 96.62 82 ILE B C 1
ATOM 2220 O O . ILE B 1 82 ? -5.238 22.203 13.531 1 96.62 82 ILE B O 1
ATOM 2224 N N . ASP B 1 83 ? -6.754 23.344 12.359 1 97.5 83 ASP B N 1
ATOM 2225 C CA . ASP B 1 83 ? -5.973 24.562 12.125 1 97.5 83 ASP B CA 1
ATOM 2226 C C . ASP B 1 83 ? -4.648 24.234 11.438 1 97.5 83 ASP B C 1
ATOM 2228 O O . ASP B 1 83 ? -3.611 24.812 11.773 1 97.5 83 ASP B O 1
ATOM 2232 N N . VAL B 1 84 ? -4.668 23.234 10.57 1 98.75 84 VAL B N 1
ATOM 2233 C CA . VAL B 1 84 ? -3.498 22.938 9.75 1 98.75 84 VAL B CA 1
ATOM 2234 C C . VAL B 1 84 ? -3.529 23.781 8.477 1 98.75 84 VAL B C 1
ATOM 2236 O O . VAL B 1 84 ? -4.547 23.828 7.785 1 98.75 84 VAL B O 1
ATOM 2239 N N . ASP B 1 85 ? -2.531 24.469 8.188 1 98.81 85 ASP B N 1
ATOM 2240 C CA . ASP B 1 85 ? -2.199 25.203 6.969 1 98.81 85 ASP B CA 1
ATOM 2241 C C . ASP B 1 85 ? -0.694 25.188 6.711 1 98.81 85 ASP B C 1
ATOM 2243 O O . ASP B 1 85 ? 0.045 26 7.254 1 98.81 85 ASP B O 1
ATOM 2247 N N . ALA B 1 86 ? -0.246 24.25 5.883 1 98.88 86 ALA B N 1
ATOM 2248 C CA . ALA B 1 86 ? 1.187 23.969 5.836 1 98.88 86 ALA B CA 1
ATOM 2249 C C . ALA B 1 86 ? 1.658 23.766 4.402 1 98.88 86 ALA B C 1
ATOM 2251 O O . ALA B 1 86 ? 0.949 23.156 3.59 1 98.88 86 ALA B O 1
ATOM 2252 N N . PRO B 1 87 ? 2.814 24.25 4.078 1 98.81 87 PRO B N 1
ATOM 2253 C CA . PRO B 1 87 ? 3.42 23.875 2.797 1 98.81 87 PRO B CA 1
ATOM 2254 C C . PRO B 1 87 ? 3.732 22.391 2.713 1 98.81 87 PRO B C 1
ATOM 2256 O O . PRO B 1 87 ? 3.885 21.719 3.742 1 98.81 87 PRO B O 1
ATOM 2259 N N . ILE B 1 88 ? 3.758 21.891 1.521 1 98.69 88 ILE B N 1
ATOM 2260 C CA . ILE B 1 88 ? 4.102 20.5 1.234 1 98.69 88 ILE B CA 1
ATOM 2261 C C . ILE B 1 88 ? 5.426 20.453 0.475 1 98.69 88 ILE B C 1
ATOM 2263 O O . ILE B 1 88 ? 5.641 21.219 -0.469 1 98.69 88 ILE B O 1
ATOM 2267 N N . ILE B 1 89 ? 6.332 19.641 0.917 1 98.25 89 ILE B N 1
ATOM 2268 C CA . ILE B 1 89 ? 7.496 19.281 0.114 1 98.25 89 ILE B CA 1
ATOM 2269 C C . ILE B 1 89 ? 7.375 17.844 -0.373 1 98.25 89 ILE B C 1
ATOM 2271 O O . ILE B 1 89 ? 6.582 17.062 0.163 1 98.25 89 ILE B O 1
ATOM 2275 N N . ASP B 1 90 ? 8.164 17.547 -1.399 1 96.69 90 ASP B N 1
ATOM 2276 C CA . ASP B 1 90 ? 8.195 16.172 -1.873 1 96.69 90 ASP B CA 1
ATOM 2277 C C . ASP B 1 90 ? 9.07 15.297 -0.971 1 96.69 90 ASP B C 1
ATOM 2279 O O . ASP B 1 90 ? 10.141 15.719 -0.537 1 96.69 90 ASP B O 1
ATOM 2283 N N . VAL B 1 91 ? 8.57 14.141 -0.65 1 96.75 91 VAL B N 1
ATOM 2284 C CA . VAL B 1 91 ? 9.398 13.148 0.026 1 96.75 91 VAL B CA 1
ATOM 2285 C C . VAL B 1 91 ? 9.328 11.82 -0.723 1 96.75 91 VAL B C 1
ATOM 2287 O O . VAL B 1 91 ? 8.414 11.594 -1.521 1 96.75 91 VAL B O 1
ATOM 2290 N N . ASN B 1 92 ? 10.312 10.992 -0.525 1 95.06 92 ASN B N 1
ATOM 2291 C CA . ASN B 1 92 ? 10.414 9.688 -1.159 1 95.06 92 ASN B CA 1
ATOM 2292 C C . ASN B 1 92 ? 10.547 8.57 -0.126 1 95.06 92 ASN B C 1
ATOM 2294 O O . ASN B 1 92 ? 10.219 8.766 1.047 1 95.06 92 ASN B O 1
ATOM 2298 N N . LEU B 1 93 ? 10.828 7.406 -0.556 1 92.38 93 LEU B N 1
ATOM 2299 C CA . LEU B 1 93 ? 11.109 6.301 0.355 1 92.38 93 LEU B CA 1
ATOM 2300 C C . LEU B 1 93 ? 12.523 6.391 0.905 1 92.38 93 LEU B C 1
ATOM 2302 O O . LEU B 1 93 ? 13.43 6.867 0.22 1 92.38 93 LEU B O 1
ATOM 2306 N N . ASP B 1 94 ? 12.664 5.969 2.082 1 90.81 94 ASP B N 1
ATOM 2307 C CA . ASP B 1 94 ? 14.008 5.828 2.635 1 90.81 94 ASP B CA 1
ATOM 2308 C C . ASP B 1 94 ? 14.656 4.531 2.164 1 90.81 94 ASP B C 1
ATOM 2310 O O . ASP B 1 94 ? 14.094 3.809 1.339 1 90.81 94 ASP B O 1
ATOM 2314 N N . ALA B 1 95 ? 15.844 4.23 2.715 1 87.38 95 ALA B N 1
ATOM 2315 C CA . ALA B 1 95 ? 16.641 3.1 2.244 1 87.38 95 ALA B CA 1
ATOM 2316 C C . ALA B 1 95 ? 15.953 1.776 2.561 1 87.38 95 ALA B C 1
ATOM 2318 O O . ALA B 1 95 ? 16.188 0.769 1.892 1 87.38 95 ALA B O 1
ATOM 2319 N N . ASN B 1 96 ? 15.062 1.815 3.543 1 86.06 96 ASN B N 1
ATOM 2320 C CA . ASN B 1 96 ? 14.383 0.593 3.959 1 86.06 96 ASN B CA 1
ATOM 2321 C C . ASN B 1 96 ? 13.008 0.471 3.314 1 86.06 96 ASN B C 1
ATOM 2323 O O . ASN B 1 96 ? 12.273 -0.477 3.592 1 86.06 96 ASN B O 1
ATOM 2327 N N . GLY B 1 97 ? 12.625 1.419 2.477 1 90.12 97 GLY B N 1
ATOM 2328 C CA . GLY B 1 97 ? 11.391 1.338 1.722 1 90.12 97 GLY B CA 1
ATOM 2329 C C . GLY B 1 97 ? 10.211 1.984 2.432 1 90.12 97 GLY B C 1
ATOM 2330 O O . GLY B 1 97 ? 9.062 1.768 2.057 1 90.12 97 GLY B O 1
ATOM 2331 N N . TRP B 1 98 ? 10.523 2.719 3.496 1 91.62 98 TRP B N 1
ATOM 2332 C CA . TRP B 1 98 ? 9.484 3.465 4.195 1 91.62 98 TRP B CA 1
ATOM 2333 C C . TRP B 1 98 ? 9.445 4.918 3.732 1 91.62 98 TRP B C 1
ATOM 2335 O O . TRP B 1 98 ? 10.453 5.449 3.254 1 91.62 98 TRP B O 1
ATOM 2345 N N . ILE B 1 99 ? 8.32 5.508 3.881 1 95.12 99 ILE B N 1
ATOM 2346 C CA . ILE B 1 99 ? 8.195 6.898 3.463 1 95.12 99 ILE B CA 1
ATOM 2347 C C . ILE B 1 99 ? 9.016 7.793 4.395 1 95.12 99 ILE B C 1
ATOM 2349 O O . ILE B 1 99 ? 8.875 7.711 5.621 1 95.12 99 ILE B O 1
ATOM 2353 N N . ASP B 1 100 ? 9.789 8.633 3.793 1 95.19 100 ASP B N 1
ATOM 2354 C CA . ASP B 1 100 ? 10.57 9.594 4.559 1 95.19 100 ASP B CA 1
ATOM 2355 C C . ASP B 1 100 ? 9.68 10.688 5.148 1 95.19 100 ASP B C 1
ATOM 2357 O O . ASP B 1 100 ? 8.688 11.086 4.531 1 95.19 100 ASP B O 1
ATOM 2361 N N . ALA B 1 101 ? 10.117 11.164 6.324 1 95.25 101 ALA B N 1
ATOM 2362 C CA . ALA B 1 101 ? 9.445 12.32 6.91 1 95.25 101 ALA B CA 1
ATOM 2363 C C . ALA B 1 101 ? 10.086 13.625 6.434 1 95.25 101 ALA B C 1
ATOM 2365 O O . ALA B 1 101 ? 11.258 13.641 6.043 1 95.25 101 ALA B O 1
ATOM 2366 N N . PRO B 1 102 ? 9.281 14.75 6.414 1 97.31 102 PRO B N 1
ATOM 2367 C CA . PRO B 1 102 ? 9.914 16.047 6.164 1 97.31 102 PRO B CA 1
ATOM 2368 C C . PRO B 1 102 ? 10.883 16.453 7.277 1 97.31 102 PRO B C 1
ATOM 2370 O O . PRO B 1 102 ? 10.891 15.836 8.352 1 97.31 102 PRO B O 1
ATOM 2373 N N . PRO B 1 103 ? 11.727 17.438 7.023 1 96.31 103 PRO B N 1
ATOM 2374 C CA . PRO B 1 103 ? 12.656 17.875 8.062 1 96.31 103 PRO B CA 1
ATOM 2375 C C . PRO B 1 103 ? 11.961 18.234 9.367 1 96.31 103 PRO B C 1
ATOM 2377 O O . PRO B 1 103 ? 10.984 19 9.359 1 96.31 103 PRO B O 1
ATOM 2380 N N . ALA B 1 104 ? 12.484 17.75 10.422 1 94 104 ALA B N 1
ATOM 2381 C CA . ALA B 1 104 ? 11.812 17.844 11.719 1 94 104 ALA B CA 1
ATOM 2382 C C . ALA B 1 104 ? 11.938 19.25 12.297 1 94 104 ALA B C 1
ATOM 2384 O O . ALA B 1 104 ? 11.172 19.625 13.188 1 94 104 ALA B O 1
ATOM 2385 N N . GLU B 1 105 ? 12.906 19.969 11.844 1 95 105 GLU B N 1
ATOM 2386 C CA . GLU B 1 105 ? 13.188 21.281 12.414 1 95 105 GLU B CA 1
ATOM 2387 C C . GLU B 1 105 ? 12.07 22.266 12.094 1 95 105 GLU B C 1
ATOM 2389 O O . GLU B 1 105 ? 11.875 23.25 12.82 1 95 105 GLU B O 1
ATOM 2394 N N . ASP B 1 106 ? 11.383 22 11.023 1 95.88 106 ASP B N 1
ATOM 2395 C CA . ASP B 1 106 ? 10.234 22.844 10.688 1 95.88 106 ASP B CA 1
ATOM 2396 C C . ASP B 1 106 ? 8.93 22.188 11.133 1 95.88 106 ASP B C 1
ATOM 2398 O O . ASP B 1 106 ? 8.461 21.234 10.5 1 95.88 106 ASP B O 1
ATOM 2402 N N . PRO B 1 107 ? 8.305 22.688 12.148 1 96.25 107 PRO B N 1
ATOM 2403 C CA . PRO B 1 107 ? 7.113 22.031 12.695 1 96.25 107 PRO B CA 1
ATOM 2404 C C . PRO B 1 107 ? 5.875 22.234 11.82 1 96.25 107 PRO B C 1
ATOM 2406 O O . PRO B 1 107 ? 4.855 21.578 12.031 1 96.25 107 PRO B O 1
ATOM 2409 N N . ASN B 1 108 ? 5.891 23.172 10.852 1 98.12 108 ASN B N 1
ATOM 2410 C CA . ASN B 1 108 ? 4.738 23.422 9.992 1 98.12 108 ASN B CA 1
ATOM 2411 C C . ASN B 1 108 ? 5 22.969 8.555 1 98.12 108 ASN B C 1
ATOM 2413 O O . ASN B 1 108 ? 4.754 23.719 7.609 1 98.12 108 ASN B O 1
ATOM 2417 N N . LEU B 1 109 ? 5.496 21.781 8.406 1 98.5 109 LEU B N 1
ATOM 2418 C CA . LEU B 1 109 ? 5.848 21.234 7.105 1 98.5 109 LEU B CA 1
ATOM 2419 C C . LEU B 1 109 ? 5.285 19.828 6.941 1 98.5 109 LEU B C 1
ATOM 2421 O O . LEU B 1 109 ? 5.367 19.016 7.863 1 98.5 109 LEU B O 1
ATOM 2425 N N . ALA B 1 110 ? 4.629 19.609 5.805 1 98.75 110 ALA B N 1
ATOM 2426 C CA . ALA B 1 110 ? 4.16 18.281 5.445 1 98.75 110 ALA B CA 1
ATOM 2427 C C . ALA B 1 110 ? 4.93 17.734 4.242 1 98.75 110 ALA B C 1
ATOM 2429 O O . ALA B 1 110 ? 5.629 18.484 3.557 1 98.75 110 ALA B O 1
ATOM 2430 N N . GLY B 1 111 ? 4.926 16.453 4.09 1 98.69 111 GLY B N 1
ATOM 2431 C CA . GLY B 1 111 ? 5.543 15.789 2.953 1 98.69 111 GLY B CA 1
ATOM 2432 C C . GLY B 1 111 ? 4.555 15.008 2.107 1 98.69 111 GLY B C 1
ATOM 2433 O O . GLY B 1 111 ? 3.691 14.305 2.639 1 98.69 111 GLY B O 1
ATOM 2434 N N . TRP B 1 112 ? 4.625 15.156 0.861 1 98.44 112 TRP B N 1
ATOM 2435 C CA . TRP B 1 112 ? 3.896 14.336 -0.097 1 98.44 112 TRP B CA 1
ATOM 2436 C C . TRP B 1 112 ? 4.801 13.258 -0.695 1 98.44 112 TRP B C 1
ATOM 2438 O O . TRP B 1 112 ? 5.82 13.57 -1.313 1 98.44 112 TRP B O 1
ATOM 2448 N N . TYR B 1 113 ? 4.414 12 -0.449 1 97 113 TYR B N 1
ATOM 2449 C CA . TYR B 1 113 ? 5.176 10.867 -0.966 1 97 113 TYR B CA 1
ATOM 2450 C C . TYR B 1 113 ? 5.07 10.789 -2.484 1 97 113 TYR B C 1
ATOM 2452 O O . TYR B 1 113 ? 3.973 10.648 -3.029 1 97 113 TYR B O 1
ATOM 2460 N N . GLN B 1 114 ? 6.215 10.836 -3.172 1 91.75 114 GLN B N 1
ATOM 2461 C CA . GLN B 1 114 ? 6.234 10.852 -4.633 1 91.75 114 GLN B CA 1
ATOM 2462 C C . GLN B 1 114 ? 6.176 9.438 -5.199 1 91.75 114 GLN B C 1
ATOM 2464 O O . GLN B 1 114 ? 7.125 8.977 -5.844 1 91.75 114 GLN B O 1
ATOM 2469 N N . ASN B 1 115 ? 5.027 8.805 -5.074 1 85.94 115 ASN B N 1
ATOM 2470 C CA . ASN B 1 115 ? 4.82 7.457 -5.586 1 85.94 115 ASN B CA 1
ATOM 2471 C C . ASN B 1 115 ? 4.23 7.473 -6.992 1 85.94 115 ASN B C 1
ATOM 2473 O O . ASN B 1 115 ? 3.846 6.426 -7.52 1 85.94 115 ASN B O 1
ATOM 2477 N N . GLY B 1 116 ? 4.027 8.656 -7.559 1 85.44 116 GLY B N 1
ATOM 2478 C CA . GLY B 1 116 ? 3.449 8.781 -8.891 1 85.44 116 GLY B CA 1
ATOM 2479 C C . GLY B 1 116 ? 1.986 9.188 -8.867 1 85.44 116 GLY B C 1
ATOM 2480 O O . GLY B 1 116 ? 1.396 9.453 -9.914 1 85.44 116 GLY B O 1
ATOM 2481 N N . ILE B 1 117 ? 1.361 9.242 -7.645 1 93.44 117 ILE B N 1
ATOM 2482 C CA . ILE B 1 117 ? -0.038 9.633 -7.508 1 93.44 117 ILE B CA 1
ATOM 2483 C C . ILE B 1 117 ? -0.131 10.977 -6.793 1 93.44 117 ILE B C 1
ATOM 2485 O O . ILE B 1 117 ? 0.227 11.094 -5.617 1 93.44 117 ILE B O 1
ATOM 2489 N N . ALA B 1 118 ? -0.583 11.969 -7.492 1 96.38 118 ALA B N 1
ATOM 2490 C CA . ALA B 1 118 ? -0.807 13.281 -6.895 1 96.38 118 ALA B CA 1
ATOM 2491 C C . ALA B 1 118 ? -2.15 13.336 -6.172 1 96.38 118 ALA B C 1
ATOM 2493 O O . ALA B 1 118 ? -3.1 12.648 -6.562 1 96.38 118 ALA B O 1
ATOM 2494 N N . PRO B 1 119 ? -2.211 14.148 -5.086 1 97.69 119 PRO B N 1
ATOM 2495 C CA . PRO B 1 119 ? -3.525 14.305 -4.461 1 97.69 119 PRO B CA 1
ATOM 2496 C C . PRO B 1 119 ? -4.605 14.742 -5.449 1 97.69 119 PRO B C 1
ATOM 2498 O O . PRO B 1 119 ? -4.449 15.766 -6.125 1 97.69 119 PRO B O 1
ATOM 2501 N N . GLY B 1 120 ? -5.633 13.945 -5.523 1 97 120 GLY B N 1
ATOM 2502 C CA . GLY B 1 120 ? -6.723 14.203 -6.449 1 97 120 GLY B CA 1
ATOM 2503 C C . GLY B 1 120 ? -6.707 13.281 -7.656 1 97 120 GLY B C 1
ATOM 2504 O O . GLY B 1 120 ? -7.707 13.164 -8.367 1 97 120 GLY B O 1
ATOM 2505 N N . GLN B 1 121 ? -5.59 12.664 -7.914 1 94.69 121 GLN B N 1
ATOM 2506 C CA . GLN B 1 121 ? -5.48 11.68 -8.984 1 94.69 121 GLN B CA 1
ATOM 2507 C C . GLN B 1 121 ? -6.109 10.352 -8.578 1 94.69 121 GLN B C 1
ATOM 2509 O O . GLN B 1 121 ? -6.211 10.039 -7.391 1 94.69 121 GLN B O 1
ATOM 2514 N N . LEU B 1 122 ? -6.551 9.641 -9.656 1 91.12 122 LEU B N 1
ATOM 2515 C CA . LEU B 1 122 ? -6.957 8.266 -9.383 1 91.12 122 LEU B CA 1
ATOM 2516 C C . LEU B 1 122 ? -5.836 7.492 -8.695 1 91.12 122 LEU B C 1
ATOM 2518 O O . LEU B 1 122 ? -4.688 7.531 -9.141 1 91.12 122 LEU B O 1
ATOM 2522 N N . GLY B 1 123 ? -6.23 6.77 -7.559 1 92.44 123 GLY B N 1
ATOM 2523 C CA . GLY B 1 123 ? -5.238 6.062 -6.762 1 92.44 123 GLY B CA 1
ATOM 2524 C C . GLY B 1 123 ? -5.066 6.648 -5.371 1 92.44 123 GLY B C 1
ATOM 2525 O O . GLY B 1 123 ? -5.828 7.527 -4.961 1 92.44 123 GLY B O 1
ATOM 2526 N N . THR B 1 124 ? -4.094 6.156 -4.602 1 94.06 124 THR B N 1
ATOM 2527 C CA . THR B 1 124 ? -3.896 6.566 -3.219 1 94.06 124 THR B CA 1
ATOM 2528 C C . THR B 1 124 ? -2.68 7.48 -3.094 1 94.06 124 THR B C 1
ATOM 2530 O O . THR B 1 124 ? -1.544 7.039 -3.281 1 94.06 124 THR B O 1
ATOM 2533 N N . SER B 1 125 ? -2.939 8.766 -2.857 1 97.44 125 SER B N 1
ATOM 2534 C CA . SER B 1 125 ? -1.87 9.695 -2.51 1 97.44 125 SER B CA 1
ATOM 2535 C C . SER B 1 125 ? -1.631 9.727 -1.004 1 97.44 125 SER B C 1
ATOM 2537 O O . SER B 1 125 ? -2.541 9.445 -0.22 1 97.44 125 SER B O 1
ATOM 2539 N N . VAL B 1 126 ? -0.385 10.047 -0.577 1 98.38 126 VAL B N 1
ATOM 2540 C CA . VAL B 1 126 ? -0.014 9.977 0.832 1 98.38 126 VAL B CA 1
ATOM 2541 C C . VAL B 1 126 ? 0.691 11.266 1.248 1 98.38 126 VAL B C 1
ATOM 2543 O O . VAL B 1 126 ? 1.66 11.68 0.611 1 98.38 126 VAL B O 1
ATOM 2546 N N . VAL B 1 127 ? 0.206 11.883 2.297 1 98.75 127 VAL B N 1
ATOM 2547 C CA . VAL B 1 127 ? 0.824 13.047 2.926 1 98.75 127 VAL B CA 1
ATOM 2548 C C . VAL B 1 127 ? 1.27 12.695 4.344 1 98.75 127 VAL B C 1
ATOM 2550 O O . VAL B 1 127 ? 0.499 12.125 5.117 1 98.75 127 VAL B O 1
ATOM 2553 N N . VAL B 1 128 ? 2.531 13.031 4.637 1 98.62 128 VAL B N 1
ATOM 2554 C CA . VAL B 1 128 ? 3.09 12.703 5.941 1 98.62 128 VAL B CA 1
ATOM 2555 C C . VAL B 1 128 ? 3.547 13.977 6.645 1 98.62 128 VAL B C 1
ATOM 2557 O O . VAL B 1 128 ? 3.775 15.008 5.996 1 98.62 128 VAL B O 1
ATOM 2560 N N . GLY B 1 129 ? 3.633 13.93 7.953 1 98.44 129 GLY B N 1
ATOM 2561 C CA . GLY B 1 129 ? 4.125 15.016 8.789 1 98.44 129 GLY B CA 1
ATOM 2562 C C . GLY B 1 129 ? 4.375 14.594 10.227 1 98.44 129 GLY B C 1
ATOM 2563 O O . GLY B 1 129 ? 3.918 13.531 10.656 1 98.44 129 GLY B O 1
ATOM 2564 N N . HIS B 1 130 ? 5.086 15.391 10.898 1 97.31 130 HIS B N 1
ATOM 2565 C CA . HIS B 1 130 ? 5.41 15.125 12.297 1 97.31 130 HIS B CA 1
ATOM 2566 C C . HIS B 1 130 ? 4.23 15.438 13.211 1 97.31 130 HIS B C 1
ATOM 2568 O O . HIS B 1 130 ? 3.521 16.422 12.992 1 97.31 130 HIS B O 1
ATOM 2574 N N . VAL B 1 131 ? 4.109 14.672 14.242 1 96.88 131 VAL B N 1
ATOM 2575 C CA . VAL B 1 131 ? 3.143 14.953 15.297 1 96.88 131 VAL B CA 1
ATOM 2576 C C . VAL B 1 131 ? 3.719 15.992 16.25 1 96.88 131 VAL B C 1
ATOM 2578 O O . VAL B 1 131 ? 3.006 16.891 16.703 1 96.88 131 VAL B O 1
ATOM 2581 N N . ASP B 1 132 ? 4.938 15.844 16.516 1 94 132 ASP B N 1
ATOM 2582 C CA . ASP B 1 132 ? 5.699 16.766 17.328 1 94 132 ASP B CA 1
ATOM 2583 C C . ASP B 1 132 ? 7.188 16.719 17 1 94 132 ASP B C 1
ATOM 2585 O O . ASP B 1 132 ? 7.602 15.938 16.125 1 94 132 ASP B O 1
ATOM 2589 N N . ASN B 1 133 ? 7.789 17.641 17.469 1 92.69 133 ASN B N 1
ATOM 2590 C CA . ASN B 1 133 ? 9.25 17.609 17.469 1 92.69 133 ASN B CA 1
ATOM 2591 C C . ASN B 1 133 ? 9.812 18.047 18.812 1 92.69 133 ASN B C 1
ATOM 2593 O O . ASN B 1 133 ? 9.086 18.094 19.812 1 92.69 133 ASN B O 1
ATOM 2597 N N . ASN B 1 134 ? 11.094 18.328 18.859 1 89.81 134 ASN B N 1
ATOM 2598 C CA . ASN B 1 134 ? 11.727 18.641 20.125 1 89.81 134 ASN B CA 1
ATOM 2599 C C . ASN B 1 134 ? 11.219 19.953 20.703 1 89.81 134 ASN B C 1
ATOM 2601 O O . ASN B 1 134 ? 11.344 20.203 21.906 1 89.81 134 ASN B O 1
ATOM 2605 N N . SER B 1 135 ? 10.648 20.734 19.875 1 92.31 135 SER B N 1
ATOM 2606 C CA . SER B 1 135 ? 10.219 22.047 20.312 1 92.31 135 SER B CA 1
ATOM 2607 C C . SER B 1 135 ? 8.734 22.062 20.656 1 92.31 135 SER B C 1
ATOM 2609 O O . SER B 1 135 ? 8.219 23.062 21.172 1 92.31 135 SER B O 1
ATOM 2611 N N . GLY B 1 136 ? 8.078 21.047 20.375 1 92.81 136 GLY B N 1
ATOM 2612 C CA . GLY B 1 136 ? 6.66 21.016 20.688 1 92.81 136 GLY B CA 1
ATOM 2613 C C . GLY B 1 136 ? 5.82 20.391 19.578 1 92.81 136 GLY B C 1
ATOM 2614 O O . GLY B 1 136 ? 6.336 19.641 18.766 1 92.81 136 GLY B O 1
ATOM 2615 N N . PRO B 1 137 ? 4.492 20.688 19.625 1 94.31 137 PRO B N 1
ATOM 2616 C CA . PRO B 1 137 ? 3.58 20.156 18.609 1 94.31 137 PRO B CA 1
ATOM 2617 C C . PRO B 1 137 ? 3.975 20.562 17.188 1 94.31 137 PRO B C 1
ATOM 2619 O O . PRO B 1 137 ? 4.477 21.656 16.984 1 94.31 137 PRO B O 1
ATOM 2622 N N . ALA B 1 138 ? 3.758 19.688 16.328 1 97.56 138 ALA B N 1
ATOM 2623 C CA . ALA B 1 138 ? 4.059 19.938 14.93 1 97.56 138 ALA B CA 1
ATOM 2624 C C . ALA B 1 138 ? 2.795 19.859 14.078 1 97.56 138 ALA B C 1
ATOM 2626 O O . ALA B 1 138 ? 1.68 19.938 14.594 1 97.56 138 ALA B O 1
ATOM 2627 N N . VAL B 1 139 ? 2.902 19.859 12.828 1 98.31 139 VAL B N 1
ATOM 2628 C CA . VAL B 1 139 ? 1.87 20.125 11.828 1 98.31 139 VAL B CA 1
ATOM 2629 C C . VAL B 1 139 ? 0.692 19.172 12.039 1 98.31 139 VAL B C 1
ATOM 2631 O O . VAL B 1 139 ? -0.466 19.562 11.875 1 98.31 139 VAL B O 1
ATOM 2634 N N . PHE B 1 140 ? 0.947 17.875 12.406 1 98.25 140 PHE B N 1
ATOM 2635 C CA . PHE B 1 140 ? -0.138 16.891 12.492 1 98.25 140 PHE B CA 1
ATOM 2636 C C . PHE B 1 140 ? -0.383 16.484 13.938 1 98.25 140 PHE B C 1
ATOM 2638 O O . PHE B 1 140 ? -0.798 15.352 14.203 1 98.25 140 PHE B O 1
ATOM 2645 N N . TYR B 1 141 ? -0.123 17.391 14.867 1 95.88 141 TYR B N 1
ATOM 2646 C CA . TYR B 1 141 ? -0.384 17.141 16.281 1 95.88 141 TYR B CA 1
ATOM 2647 C C . TYR B 1 141 ? -1.845 16.766 16.5 1 95.88 141 TYR B C 1
ATOM 2649 O O . TYR B 1 141 ? -2.148 15.867 17.297 1 95.88 141 TYR B O 1
ATOM 2657 N N . GLY B 1 142 ? -2.715 17.406 15.797 1 95.19 142 GLY B N 1
ATOM 2658 C CA . GLY B 1 142 ? -4.141 17.25 16.031 1 95.19 142 GLY B CA 1
ATOM 2659 C C . GLY B 1 142 ? -4.773 16.172 15.172 1 95.19 142 GLY B C 1
ATOM 2660 O O . GLY B 1 142 ? -5.988 15.977 15.219 1 95.19 142 GLY B O 1
ATOM 2661 N N . LEU B 1 143 ? -4.031 15.438 14.406 1 96.75 143 LEU B N 1
ATOM 2662 C CA . LEU B 1 143 ? -4.559 14.531 13.391 1 96.75 143 LEU B CA 1
ATOM 2663 C C . LEU B 1 143 ? -5.5 13.508 14.008 1 96.75 143 LEU B C 1
ATOM 2665 O O . LEU B 1 143 ? -6.547 13.195 13.43 1 96.75 143 LEU B O 1
ATOM 2669 N N . GLY B 1 144 ? -5.145 13.031 15.234 1 94.19 144 GLY B N 1
ATOM 2670 C CA . GLY B 1 144 ? -5.918 11.992 15.891 1 94.19 144 GLY B CA 1
ATOM 2671 C C . GLY B 1 144 ? -7.305 12.453 16.312 1 94.19 144 GLY B C 1
ATOM 2672 O O . GLY B 1 144 ? -8.164 11.633 16.625 1 94.19 144 GLY B O 1
ATOM 2673 N N . SER B 1 145 ? -7.578 13.727 16.266 1 93.44 145 SER B N 1
ATOM 2674 C CA . SER B 1 145 ? -8.859 14.25 16.719 1 93.44 145 SER B CA 1
ATOM 2675 C C . SER B 1 145 ? -9.844 14.391 15.562 1 93.44 145 SER B C 1
ATOM 2677 O O . SER B 1 145 ? -11.023 14.695 15.773 1 93.44 145 SER B O 1
ATOM 2679 N N . LEU B 1 146 ? -9.406 14.188 14.375 1 95.06 146 LEU B N 1
ATOM 2680 C CA . LEU B 1 146 ? -10.297 14.281 13.219 1 95.06 146 LEU B CA 1
ATOM 2681 C C . LEU B 1 146 ? -11.398 13.227 13.297 1 95.06 146 LEU B C 1
ATOM 2683 O O . LEU B 1 146 ? -11.227 12.195 13.945 1 95.06 146 LEU B O 1
ATOM 2687 N N . GLN B 1 147 ? -12.484 13.531 12.664 1 92.25 147 GLN B N 1
ATOM 2688 C CA . GLN B 1 147 ? -13.641 12.641 12.609 1 92.25 147 GLN B CA 1
ATOM 2689 C C . GLN B 1 147 ? -14.141 12.461 11.18 1 92.25 147 GLN B C 1
ATOM 2691 O O . GLN B 1 147 ? -13.812 13.258 10.297 1 92.25 147 GLN B O 1
ATOM 2696 N N . LYS B 1 148 ? -14.906 11.375 11.031 1 93.62 148 LYS B N 1
ATOM 2697 C CA . LYS B 1 148 ? -15.578 11.188 9.75 1 93.62 148 LYS B CA 1
ATOM 2698 C C . LYS B 1 148 ? -16.359 12.438 9.344 1 93.62 148 LYS B C 1
ATOM 2700 O O . LYS B 1 148 ? -17.016 13.062 10.172 1 93.62 148 LYS B O 1
ATOM 2705 N N . GLY B 1 149 ? -16.203 12.812 8.102 1 94.88 149 GLY B N 1
ATOM 2706 C CA . GLY B 1 149 ? -16.922 13.969 7.59 1 94.88 149 GLY B CA 1
ATOM 2707 C C . GLY B 1 149 ? -16.078 15.219 7.52 1 94.88 149 GLY B C 1
ATOM 2708 O O . GLY B 1 149 ? -16.375 16.141 6.75 1 94.88 149 GLY B O 1
ATOM 2709 N N . HIS B 1 150 ? -14.992 15.305 8.328 1 96.56 150 HIS B N 1
ATOM 2710 C CA . HIS B 1 150 ? -14.062 16.422 8.227 1 96.56 150 HIS B CA 1
ATOM 2711 C C . HIS B 1 150 ? -13.359 16.438 6.875 1 96.56 150 HIS B C 1
ATOM 2713 O O . HIS B 1 150 ? -13.344 15.43 6.168 1 96.56 150 HIS B O 1
ATOM 2719 N N . ARG B 1 151 ? -12.805 17.609 6.543 1 97.94 151 ARG B N 1
ATOM 2720 C CA . ARG B 1 151 ? -12.25 17.734 5.199 1 97.94 151 ARG B CA 1
ATOM 2721 C C . ARG B 1 151 ? -10.758 18.047 5.25 1 97.94 151 ARG B C 1
ATOM 2723 O O . ARG B 1 151 ? -10.297 18.734 6.16 1 97.94 151 ARG B O 1
ATOM 2730 N N . VAL B 1 152 ? -10.094 17.547 4.297 1 98.81 152 VAL B N 1
ATOM 2731 C CA . VAL B 1 152 ? -8.703 17.875 3.996 1 98.81 152 VAL B CA 1
ATOM 2732 C C . VAL B 1 152 ? -8.617 18.516 2.613 1 98.81 152 VAL B C 1
ATOM 2734 O O . VAL B 1 152 ? -9.125 17.969 1.633 1 98.81 152 VAL B O 1
ATOM 2737 N N . GLU B 1 153 ? -8 19.625 2.566 1 98.88 153 GLU B N 1
ATOM 2738 C CA . GLU B 1 153 ? -7.801 20.312 1.301 1 98.88 153 GLU B CA 1
ATOM 2739 C C . GLU B 1 153 ? -6.336 20.281 0.879 1 98.88 153 GLU B C 1
ATOM 2741 O O . GLU B 1 153 ? -5.449 20.609 1.674 1 98.88 153 GLU B O 1
ATOM 2746 N N . VAL B 1 154 ? -6.125 19.906 -0.345 1 98.94 154 VAL B N 1
ATOM 2747 C CA . VAL B 1 154 ? -4.766 19.922 -0.874 1 98.94 154 VAL B CA 1
ATOM 2748 C C . VAL B 1 154 ? -4.695 20.844 -2.092 1 98.94 154 VAL B C 1
ATOM 2750 O O . VAL B 1 154 ? -5.355 20.594 -3.104 1 98.94 154 VAL B O 1
ATOM 2753 N N . GLU B 1 155 ? -3.91 21.891 -1.938 1 98.75 155 GLU B N 1
ATOM 2754 C CA . GLU B 1 155 ? -3.619 22.781 -3.057 1 98.75 155 GLU B CA 1
ATOM 2755 C C . GLU B 1 155 ? -2.5 22.219 -3.93 1 98.75 155 GLU B C 1
ATOM 2757 O O . GLU B 1 155 ? -1.548 21.625 -3.422 1 98.75 155 GLU B O 1
ATOM 2762 N N . ARG B 1 156 ? -2.656 22.484 -5.164 1 98.31 156 ARG B N 1
ATOM 2763 C CA . ARG B 1 156 ? -1.701 21.984 -6.148 1 98.31 156 ARG B CA 1
ATOM 2764 C C . ARG B 1 156 ? -1.046 23.141 -6.906 1 98.31 156 ARG B C 1
ATOM 2766 O O . ARG B 1 156 ? -1.581 24.25 -6.945 1 98.31 156 ARG B O 1
ATOM 2773 N N . TYR B 1 157 ? 0.067 22.891 -7.551 1 97.81 157 TYR B N 1
ATOM 2774 C CA . TYR B 1 157 ? 0.8 23.922 -8.273 1 97.81 157 TYR B CA 1
ATOM 2775 C C . TYR B 1 157 ? 0.106 24.266 -9.586 1 97.81 157 TYR B C 1
ATOM 2777 O O . TYR B 1 157 ? 0.425 25.281 -10.219 1 97.81 157 TYR B O 1
ATOM 2785 N N . ASP B 1 158 ? -0.802 23.438 -10 1 97.19 158 ASP B N 1
ATOM 2786 C CA . ASP B 1 158 ? -1.539 23.781 -11.211 1 97.19 158 ASP B CA 1
ATOM 2787 C C . ASP B 1 158 ? -2.711 24.703 -10.906 1 97.19 158 ASP B C 1
ATOM 2789 O O . ASP B 1 158 ? -3.535 24.984 -11.773 1 97.19 158 ASP B O 1
ATOM 2793 N N . GLY B 1 159 ? -2.861 25.031 -9.68 1 97.62 159 GLY B N 1
ATOM 2794 C CA . GLY B 1 159 ? -3.873 26 -9.258 1 97.62 159 GLY B CA 1
ATOM 2795 C C . GLY B 1 159 ? -5.156 25.344 -8.781 1 97.62 159 GLY B C 1
ATOM 2796 O O . GLY B 1 159 ? -6.039 26.016 -8.25 1 97.62 159 GLY B O 1
ATOM 2797 N N . ARG B 1 160 ? -5.305 24.016 -8.922 1 97.94 160 ARG B N 1
ATOM 2798 C CA . ARG B 1 160 ? -6.496 23.297 -8.477 1 97.94 160 ARG B CA 1
ATOM 2799 C C . ARG B 1 160 ? -6.363 22.875 -7.02 1 97.94 160 ARG B C 1
ATOM 2801 O O . ARG B 1 160 ? -5.258 22.797 -6.484 1 97.94 160 ARG B O 1
ATOM 2808 N N . VAL B 1 161 ? -7.512 22.656 -6.441 1 98.5 161 VAL B N 1
ATOM 2809 C CA . VAL B 1 161 ? -7.586 22.188 -5.059 1 98.5 161 VAL B CA 1
ATOM 2810 C C . VAL B 1 161 ? -8.383 20.875 -5 1 98.5 161 VAL B C 1
ATOM 2812 O O . VAL B 1 161 ? -9.492 20.797 -5.539 1 98.5 161 VAL B O 1
ATOM 2815 N N . GLY B 1 162 ? -7.785 19.828 -4.449 1 98.44 162 GLY B N 1
ATOM 2816 C CA . GLY B 1 162 ? -8.539 18.641 -4.094 1 98.44 162 GLY B CA 1
ATOM 2817 C C . GLY B 1 162 ? -9.102 18.688 -2.688 1 98.44 162 GLY B C 1
ATOM 2818 O O . GLY B 1 162 ? -8.375 18.938 -1.729 1 98.44 162 GLY B O 1
ATOM 2819 N N . ILE B 1 163 ? -10.406 18.5 -2.576 1 98.69 163 ILE B N 1
ATOM 2820 C CA . ILE B 1 163 ? -11.062 18.438 -1.274 1 98.69 163 ILE B CA 1
ATOM 2821 C C . ILE B 1 163 ? -11.453 16.984 -0.97 1 98.69 163 ILE B C 1
ATOM 2823 O O . ILE B 1 163 ? -12.195 16.359 -1.733 1 98.69 163 ILE B O 1
ATOM 2827 N N . PHE B 1 164 ? -10.984 16.516 0.133 1 98.25 164 PHE B N 1
ATOM 2828 C CA . PHE B 1 164 ? -11.195 15.133 0.546 1 98.25 164 PHE B CA 1
ATOM 2829 C C . PHE B 1 164 ? -12.047 15.07 1.81 1 98.25 164 PHE B C 1
ATOM 2831 O O . PHE B 1 164 ? -11.883 15.891 2.717 1 98.25 164 PHE B O 1
ATOM 2838 N N . GLU B 1 165 ? -12.883 14.086 1.876 1 97.69 165 GLU B N 1
ATOM 2839 C CA . GLU B 1 165 ? -13.672 13.836 3.084 1 97.69 165 GLU B CA 1
ATOM 2840 C C . GLU B 1 165 ? -13.141 12.633 3.852 1 97.69 165 GLU B C 1
ATOM 2842 O O . GLU B 1 165 ? -12.938 11.562 3.273 1 97.69 165 GLU B O 1
ATOM 2847 N N . VAL B 1 166 ? -12.914 12.875 5.125 1 96.31 166 VAL B N 1
ATOM 2848 C CA . VAL B 1 166 ? -12.422 11.828 6.008 1 96.31 166 VAL B CA 1
ATOM 2849 C C . VAL B 1 166 ? -13.516 10.781 6.234 1 96.31 166 VAL B C 1
ATOM 2851 O O . VAL B 1 166 ? -14.648 11.133 6.578 1 96.31 166 VAL B O 1
ATOM 2854 N N . TYR B 1 167 ? -13.156 9.516 6.02 1 94.69 167 TYR B N 1
ATOM 2855 C CA . TYR B 1 167 ? -14.133 8.469 6.289 1 94.69 167 TYR B CA 1
ATOM 2856 C C . TYR B 1 167 ? -13.609 7.492 7.332 1 94.69 167 TYR B C 1
ATOM 2858 O O . TYR B 1 167 ? -14.328 6.582 7.754 1 94.69 167 TYR B O 1
ATOM 2866 N N . GLY B 1 168 ? -12.336 7.734 7.812 1 93.31 168 GLY B N 1
ATOM 2867 C CA . GLY B 1 168 ? -11.781 6.918 8.883 1 93.31 168 GLY B CA 1
ATOM 2868 C C . GLY B 1 168 ? -10.531 7.516 9.492 1 93.31 168 GLY B C 1
ATOM 2869 O O . GLY B 1 168 ? -9.727 8.141 8.797 1 93.31 168 GLY B O 1
ATOM 2870 N N . VAL B 1 169 ? -10.391 7.371 10.781 1 93.88 169 VAL B N 1
ATOM 2871 C CA . VAL B 1 169 ? -9.172 7.68 11.531 1 93.88 169 VAL B CA 1
ATOM 2872 C C . VAL B 1 169 ? -8.789 6.488 12.406 1 93.88 169 VAL B C 1
ATOM 2874 O O . VAL B 1 169 ? -9.586 6.039 13.234 1 93.88 169 VAL B O 1
ATOM 2877 N N . GLU B 1 170 ? -7.609 5.984 12.188 1 92.94 170 GLU B N 1
ATOM 2878 C CA . GLU B 1 170 ? -7.195 4.785 12.906 1 92.94 170 GLU B CA 1
ATOM 2879 C C . GLU B 1 170 ? -5.766 4.914 13.414 1 92.94 170 GLU B C 1
ATOM 2881 O O . GLU B 1 170 ? -4.957 5.648 12.844 1 92.94 170 GLU B O 1
ATOM 2886 N N . VAL B 1 171 ? -5.523 4.215 14.539 1 92.25 171 VAL B N 1
ATOM 2887 C CA . VAL B 1 171 ? -4.164 4.074 15.047 1 92.25 171 VAL B CA 1
ATOM 2888 C C . VAL B 1 171 ? -3.682 2.641 14.844 1 92.25 171 VAL B C 1
ATOM 2890 O O . VAL B 1 171 ? -4.375 1.688 15.211 1 92.25 171 VAL B O 1
ATOM 2893 N N . PHE B 1 172 ? -2.549 2.502 14.195 1 92.38 172 PHE B N 1
ATOM 2894 C CA . PHE B 1 172 ? -1.938 1.194 13.984 1 92.38 172 PHE B CA 1
ATOM 2895 C C . PHE B 1 172 ? -0.587 1.106 14.68 1 92.38 172 PHE B C 1
ATOM 2897 O O . PHE B 1 172 ? 0.187 2.064 14.672 1 92.38 172 PHE B O 1
ATOM 2904 N N . ALA B 1 173 ? -0.315 -0.068 15.227 1 91 173 ALA B N 1
ATOM 2905 C CA . ALA B 1 173 ? 1.017 -0.309 15.773 1 91 173 ALA B CA 1
ATOM 2906 C C . ALA B 1 173 ? 2.064 -0.37 14.664 1 91 173 ALA B C 1
ATOM 2908 O O . ALA B 1 173 ? 1.808 -0.913 13.594 1 91 173 ALA B O 1
ATOM 2909 N N . LYS B 1 174 ? 3.262 0.125 14.93 1 89.56 174 LYS B N 1
ATOM 2910 C CA . LYS B 1 174 ? 4.336 0.127 13.945 1 89.56 174 LYS B CA 1
ATOM 2911 C C . LYS B 1 174 ? 4.672 -1.293 13.492 1 89.56 174 LYS B C 1
ATOM 2913 O O . LYS B 1 174 ? 4.941 -1.527 12.312 1 89.56 174 LYS B O 1
ATOM 2918 N N . ASN B 1 175 ? 4.617 -2.23 14.422 1 86.19 175 ASN B N 1
ATOM 2919 C CA . ASN B 1 175 ? 5.02 -3.6 14.125 1 86.19 175 ASN B CA 1
ATOM 2920 C C . ASN B 1 175 ? 3.865 -4.406 13.539 1 86.19 175 ASN B C 1
ATOM 2922 O O . ASN B 1 175 ? 4.027 -5.586 13.211 1 86.19 175 ASN B O 1
ATOM 2926 N N . ASP B 1 176 ? 2.752 -3.85 13.453 1 88.5 176 ASP B N 1
ATOM 2927 C CA . ASP B 1 176 ? 1.567 -4.469 12.867 1 88.5 176 ASP B CA 1
ATOM 2928 C C . ASP B 1 176 ? 0.792 -3.469 12.016 1 88.5 176 ASP B C 1
ATOM 2930 O O . ASP B 1 176 ? -0.411 -3.279 12.203 1 88.5 176 ASP B O 1
ATOM 2934 N N . PHE B 1 177 ? 1.525 -2.793 11.18 1 91.44 177 PHE B N 1
ATOM 2935 C CA . PHE B 1 177 ? 0.981 -1.763 10.305 1 91.44 177 PHE B CA 1
ATOM 2936 C C . PHE B 1 177 ? 0.449 -2.375 9.016 1 91.44 177 PHE B C 1
ATOM 2938 O O . PHE B 1 177 ? 1.22 -2.893 8.203 1 91.44 177 PHE B O 1
ATOM 2945 N N . PRO B 1 178 ? -0.866 -2.355 8.789 1 93 178 PRO B N 1
ATOM 2946 C CA . PRO B 1 178 ? -1.45 -3.055 7.641 1 93 178 PRO B CA 1
ATOM 2947 C C . PRO B 1 178 ? -1.266 -2.297 6.328 1 93 178 PRO B C 1
ATOM 2949 O O . PRO B 1 178 ? -2.182 -1.604 5.879 1 93 178 PRO B O 1
ATOM 2952 N N . GLY B 1 179 ? -0.219 -2.525 5.664 1 93.06 179 GLY B N 1
ATOM 2953 C CA . GLY B 1 179 ? 0.171 -1.844 4.438 1 93.06 179 GLY B CA 1
ATOM 2954 C C . GLY B 1 179 ? -0.865 -1.957 3.338 1 93.06 179 GLY B C 1
ATOM 2955 O O . GLY B 1 179 ? -1.215 -0.96 2.703 1 93.06 179 GLY B O 1
ATOM 2956 N N . PRO B 1 180 ? -1.388 -3.154 3.037 1 92.38 180 PRO B N 1
ATOM 2957 C CA . PRO B 1 180 ? -2.371 -3.283 1.958 1 92.38 180 PRO B CA 1
ATOM 2958 C C . PRO B 1 180 ? -3.604 -2.408 2.176 1 92.38 180 PRO B C 1
ATOM 2960 O O . PRO B 1 180 ? -4.125 -1.822 1.224 1 92.38 180 PRO B O 1
ATOM 2963 N N . ARG B 1 181 ? -3.99 -2.342 3.389 1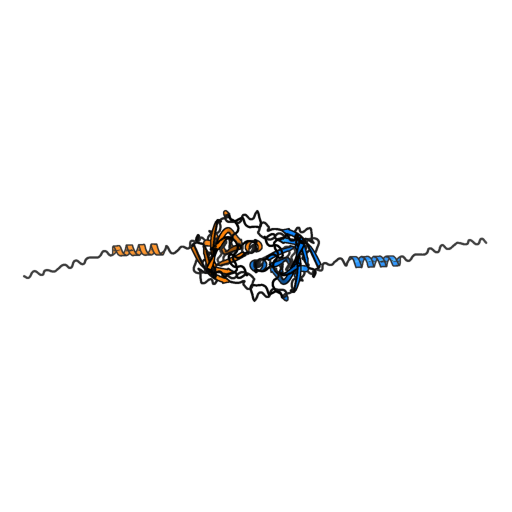 91.56 181 ARG B N 1
ATOM 2964 C CA . ARG B 1 181 ? -5.168 -1.544 3.707 1 91.56 181 ARG B CA 1
ATOM 2965 C C . ARG B 1 181 ? -4.871 -0.053 3.578 1 91.56 181 ARG B C 1
ATOM 2967 O O . ARG B 1 181 ? -5.699 0.708 3.072 1 91.56 181 ARG B O 1
ATOM 2974 N N . VAL B 1 182 ? -3.754 0.339 4.023 1 95 182 VAL B N 1
ATOM 2975 C CA . VAL B 1 182 ? -3.436 1.76 4.117 1 95 182 VAL B CA 1
ATOM 2976 C C . VAL B 1 182 ? -3.01 2.285 2.748 1 95 182 VAL B C 1
ATOM 2978 O O . VAL B 1 182 ? -3.488 3.33 2.301 1 95 182 VAL B O 1
ATOM 2981 N N . TYR B 1 183 ? -2.16 1.57 2.062 1 94.5 183 TYR B N 1
ATOM 2982 C CA . TYR B 1 183 ? -1.519 2.119 0.873 1 94.5 183 TYR B CA 1
ATOM 2983 C C . TYR B 1 183 ? -2.178 1.59 -0.395 1 94.5 183 TYR B C 1
ATOM 2985 O O . TYR B 1 183 ? -1.937 2.105 -1.489 1 94.5 183 TYR B O 1
ATOM 2993 N N . GLY B 1 184 ? -2.949 0.606 -0.229 1 91.31 184 GLY B N 1
ATOM 2994 C CA . GLY B 1 184 ? -3.523 -0.037 -1.399 1 91.31 184 GLY B CA 1
ATOM 2995 C C . GLY B 1 184 ? -4.426 0.88 -2.201 1 91.31 184 GLY B C 1
ATOM 2996 O O . GLY B 1 184 ? -5.113 1.734 -1.636 1 91.31 184 GLY B O 1
ATOM 2997 N N . ASP B 1 185 ? -4.422 0.628 -3.51 1 88 185 ASP B N 1
ATOM 2998 C CA . ASP B 1 185 ? -5.355 1.291 -4.414 1 88 185 ASP B CA 1
ATOM 2999 C C . ASP B 1 185 ? -6.785 0.804 -4.184 1 88 185 ASP B C 1
ATOM 3001 O O . ASP B 1 185 ? -7.008 -0.386 -3.955 1 88 185 ASP B O 1
ATOM 3005 N N . THR B 1 186 ? -7.738 1.722 -4.23 1 86.19 186 THR B N 1
ATOM 3006 C CA . THR B 1 186 ? -9.141 1.376 -4.016 1 86.19 186 THR B CA 1
ATOM 3007 C C . THR B 1 186 ? -9.961 1.617 -5.281 1 86.19 186 THR B C 1
ATOM 3009 O O . THR B 1 186 ? -11.172 1.427 -5.285 1 86.19 186 THR B O 1
ATOM 3012 N N . GLY B 1 187 ? -9.305 2.088 -6.305 1 85.06 187 GLY B N 1
ATOM 3013 C CA . GLY B 1 187 ? -10.016 2.475 -7.508 1 85.06 187 GLY B CA 1
ATOM 3014 C C . GLY B 1 187 ? -10.602 3.873 -7.438 1 85.06 187 GLY B C 1
ATOM 3015 O O . GLY B 1 187 ? -11.344 4.289 -8.32 1 85.06 187 GLY B O 1
ATOM 3016 N N . HIS B 1 188 ? -10.312 4.605 -6.336 1 90.12 188 HIS B N 1
ATOM 3017 C CA . HIS B 1 188 ? -10.758 5.98 -6.133 1 90.12 188 HIS B CA 1
ATOM 3018 C C . HIS B 1 188 ? -9.578 6.914 -5.898 1 90.12 188 HIS B C 1
ATOM 3020 O O . HIS B 1 188 ? -8.445 6.457 -5.707 1 90.12 188 HIS B O 1
ATOM 3026 N N . ALA B 1 189 ? -9.875 8.195 -6.043 1 94.69 189 ALA B N 1
ATOM 3027 C CA . ALA B 1 189 ? -8.891 9.188 -5.613 1 94.69 189 ALA B CA 1
ATOM 3028 C C . ALA B 1 189 ? -8.844 9.289 -4.09 1 94.69 189 ALA B C 1
ATOM 3030 O O . ALA B 1 189 ? -9.688 9.961 -3.486 1 94.69 189 ALA B O 1
ATOM 3031 N N . GLU B 1 190 ? -7.902 8.633 -3.551 1 95.69 190 GLU B N 1
ATOM 3032 C CA . GLU B 1 190 ? -7.766 8.508 -2.102 1 95.69 190 GLU B CA 1
ATOM 3033 C C . GLU B 1 190 ? -6.652 9.406 -1.572 1 95.69 190 GLU B C 1
ATOM 3035 O O . GLU B 1 190 ? -5.719 9.742 -2.305 1 95.69 190 GLU B O 1
ATOM 3040 N N . LEU B 1 191 ? -6.793 9.797 -0.314 1 97.88 191 LEU B N 1
ATOM 3041 C CA . LEU B 1 191 ? -5.75 10.477 0.442 1 97.88 191 LEU B CA 1
ATOM 3042 C C . LEU B 1 191 ? -5.523 9.797 1.79 1 97.88 191 LEU B C 1
ATOM 3044 O O . LEU B 1 191 ? -6.48 9.5 2.508 1 97.88 191 LEU B O 1
ATOM 3048 N N . ARG B 1 192 ? -4.285 9.477 2.049 1 98.25 192 ARG B N 1
ATOM 3049 C CA . ARG B 1 192 ? -3.859 9.117 3.396 1 98.25 192 ARG B CA 1
ATOM 3050 C C . ARG B 1 192 ? -3.037 10.234 4.031 1 98.25 192 ARG B C 1
ATOM 3052 O O . ARG B 1 192 ? -2.121 10.766 3.402 1 98.25 192 ARG B O 1
ATOM 3059 N N . VAL B 1 193 ? -3.398 10.633 5.215 1 98.69 193 VAL B N 1
ATOM 3060 C CA . VAL B 1 193 ? -2.576 11.516 6.031 1 98.69 193 VAL B CA 1
ATOM 3061 C C . VAL B 1 193 ? -2.045 10.758 7.242 1 98.69 193 VAL B C 1
ATOM 3063 O O . VAL B 1 193 ? -2.816 10.156 7.996 1 98.69 193 VAL B O 1
ATOM 3066 N N . ILE B 1 194 ? -0.727 10.812 7.395 1 98.12 194 ILE B N 1
ATOM 3067 C CA . ILE B 1 194 ? -0.119 9.906 8.359 1 98.12 194 ILE B CA 1
ATOM 3068 C C . ILE B 1 194 ? 0.836 10.68 9.266 1 98.12 194 ILE B C 1
ATOM 3070 O O . ILE B 1 194 ? 1.604 11.523 8.797 1 98.12 194 ILE B O 1
ATOM 3074 N N . THR B 1 195 ? 0.782 10.477 10.547 1 97.38 195 THR B N 1
ATOM 3075 C CA . THR B 1 195 ? 1.745 10.945 11.539 1 97.38 195 THR B CA 1
ATOM 3076 C C . THR B 1 195 ? 2.021 9.859 12.578 1 97.38 195 THR B C 1
ATOM 3078 O O . THR B 1 195 ? 1.375 8.812 12.578 1 97.38 195 THR B O 1
ATOM 3081 N N . CYS B 1 196 ? 3.08 10.016 13.344 1 94.69 196 CYS B N 1
ATOM 3082 C CA . CYS B 1 196 ? 3.305 9.117 14.469 1 94.69 196 CYS B CA 1
ATOM 3083 C C . CYS B 1 196 ? 2.197 9.258 15.508 1 94.69 196 CYS B C 1
ATOM 3085 O O . CYS B 1 196 ? 1.568 10.312 15.609 1 94.69 196 CYS B O 1
ATOM 3087 N N . GLY B 1 197 ? 1.988 8.1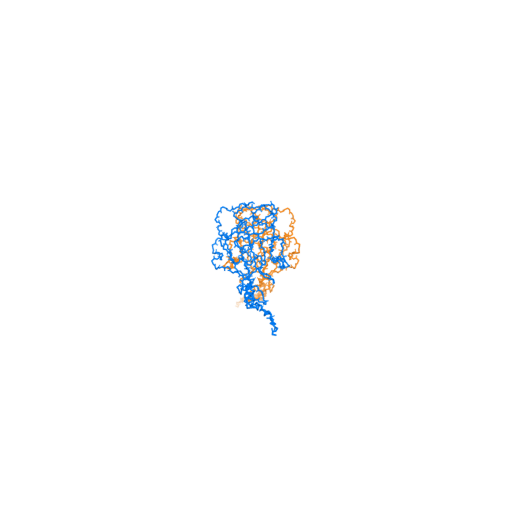8 16.297 1 92.62 197 GLY B N 1
ATOM 3088 C CA . GLY B 1 197 ? 0.978 8.164 17.344 1 92.62 197 GLY B CA 1
ATOM 3089 C C . GLY B 1 197 ? 1.026 6.91 18.203 1 92.62 197 GLY B C 1
ATOM 3090 O O . GLY B 1 197 ? 2.07 6.266 18.312 1 92.62 197 GLY B O 1
ATOM 3091 N N . GLY B 1 198 ? -0.118 6.703 18.875 1 89.75 198 GLY B N 1
ATOM 3092 C CA . GLY B 1 198 ? -0.121 5.602 19.812 1 89.75 198 GLY B CA 1
ATOM 3093 C C . GLY B 1 198 ? 0.559 5.941 21.125 1 89.75 198 GLY B C 1
ATOM 3094 O O . GLY B 1 198 ? 0.594 7.105 21.531 1 89.75 198 GLY B O 1
ATOM 3095 N N . GLY B 1 199 ? 0.916 4.855 21.812 1 86.44 199 GLY B N 1
ATOM 3096 C CA . GLY B 1 199 ? 1.616 5.059 23.062 1 86.44 199 GLY B CA 1
ATOM 3097 C C . GLY B 1 199 ? 3.012 5.629 22.891 1 86.44 199 GLY B C 1
ATOM 3098 O O . GLY B 1 199 ? 3.688 5.328 21.906 1 86.44 199 GLY B O 1
ATOM 3099 N N . TYR B 1 200 ? 3.369 6.539 23.859 1 88.88 200 TYR B N 1
ATOM 3100 C CA . TYR B 1 200 ? 4.691 7.152 23.812 1 88.88 200 TYR B CA 1
ATOM 3101 C C . TYR B 1 200 ? 5.555 6.68 24.969 1 88.88 200 TYR B C 1
ATOM 3103 O O . TYR B 1 200 ? 5.07 6.535 26.094 1 88.88 200 TYR B O 1
ATOM 3111 N N . SER B 1 201 ? 6.762 6.414 24.625 1 86.81 201 SER B N 1
ATOM 3112 C CA . SER B 1 201 ? 7.805 6.238 25.625 1 86.81 201 SER B CA 1
ATOM 3113 C C . SER B 1 201 ? 9.07 7.008 25.266 1 86.81 201 SER B C 1
ATOM 3115 O O . SER B 1 201 ? 9.391 7.152 24.078 1 86.81 201 SER B O 1
ATOM 3117 N N . LYS B 1 202 ? 9.711 7.441 26.234 1 87.44 202 LYS B N 1
ATOM 3118 C CA . LYS B 1 202 ? 10.93 8.203 25.984 1 87.44 202 LYS B CA 1
ATOM 3119 C C . LYS B 1 202 ? 11.953 7.367 25.219 1 87.44 202 LYS B C 1
ATOM 3121 O O . LYS B 1 202 ? 12.641 7.875 24.328 1 87.44 202 LYS B O 1
ATOM 3126 N N . ALA B 1 203 ? 12.047 6.078 25.531 1 87.56 203 ALA B N 1
ATOM 3127 C CA . ALA B 1 203 ? 13.039 5.18 24.953 1 87.56 203 ALA B CA 1
ATOM 3128 C C . ALA B 1 203 ? 12.656 4.793 23.531 1 87.56 203 ALA B C 1
ATOM 3130 O O . ALA B 1 203 ? 13.516 4.715 22.656 1 87.56 203 ALA B O 1
ATOM 3131 N N . GLY B 1 204 ? 11.43 4.664 23.172 1 86.88 204 GLY B N 1
ATOM 3132 C CA . GLY B 1 204 ? 11.016 4.074 21.906 1 86.88 204 GLY B CA 1
ATOM 3133 C C . GLY B 1 204 ? 10.242 5.031 21.031 1 86.88 204 GLY B C 1
ATOM 3134 O O . GLY B 1 204 ? 9.992 4.746 19.844 1 86.88 204 GLY B O 1
ATOM 3135 N N . GLY B 1 205 ? 9.938 6.246 21.641 1 89.69 205 GLY B N 1
ATOM 3136 C CA . GLY B 1 205 ? 9.055 7.141 20.922 1 89.69 205 GLY B CA 1
ATOM 3137 C C . GLY B 1 205 ? 7.629 6.633 20.828 1 89.69 205 GLY B C 1
ATOM 3138 O O . GLY B 1 205 ? 7.156 5.945 21.75 1 89.69 205 GLY B O 1
ATOM 3139 N N . TYR B 1 206 ? 7.004 7.113 19.797 1 90.19 206 TYR B N 1
ATOM 3140 C CA . TYR B 1 206 ? 5.648 6.633 19.578 1 90.19 206 TYR B CA 1
ATOM 3141 C C . TYR B 1 206 ? 5.652 5.207 19.047 1 90.19 206 TYR B C 1
ATOM 3143 O O . TYR B 1 206 ? 6.484 4.855 18.203 1 90.19 206 TYR B O 1
ATOM 3151 N N . ASP B 1 207 ? 4.711 4.359 19.438 1 91.06 207 ASP B N 1
ATOM 3152 C CA . ASP B 1 207 ? 4.723 2.951 19.047 1 91.06 207 ASP B CA 1
ATOM 3153 C C . ASP B 1 207 ? 3.738 2.682 17.922 1 91.06 207 ASP B C 1
ATOM 3155 O O . ASP B 1 207 ? 3.555 1.534 17.5 1 91.06 207 ASP B O 1
ATOM 3159 N N . GLY B 1 208 ? 3.139 3.781 17.391 1 92.38 208 GLY B N 1
ATOM 3160 C CA . GLY B 1 208 ? 2.186 3.613 16.312 1 92.38 208 GLY B CA 1
ATOM 3161 C C . GLY B 1 208 ? 2.094 4.824 15.406 1 92.38 208 GLY B C 1
ATOM 3162 O O . GLY B 1 208 ? 2.926 5.73 15.484 1 92.38 208 GLY B O 1
ATOM 3163 N N . ASN B 1 209 ? 1.164 4.742 14.5 1 95.56 209 ASN B N 1
ATOM 3164 C CA . ASN B 1 209 ? 0.839 5.824 13.578 1 95.56 209 ASN B CA 1
ATOM 3165 C C . ASN B 1 209 ? -0.66 6.113 13.562 1 95.56 209 ASN B C 1
ATOM 3167 O O . ASN B 1 209 ? -1.475 5.191 13.625 1 95.56 209 ASN B O 1
ATOM 3171 N N . VAL B 1 210 ? -0.934 7.367 13.555 1 94.62 210 VAL B N 1
ATOM 3172 C CA . VAL B 1 210 ? -2.289 7.793 13.219 1 94.62 210 VAL B CA 1
ATOM 3173 C C . VAL B 1 210 ? -2.441 7.891 11.703 1 94.62 210 VAL B C 1
ATOM 3175 O O . VAL B 1 210 ? -1.637 8.539 11.031 1 94.62 210 VAL B O 1
ATOM 3178 N N . VAL B 1 211 ? -3.463 7.203 11.188 1 97 211 VAL B N 1
ATOM 3179 C CA . VAL B 1 211 ? -3.752 7.242 9.758 1 97 211 VAL B CA 1
ATOM 3180 C C . VAL B 1 211 ? -5.168 7.77 9.531 1 97 211 VAL B C 1
ATOM 3182 O O . VAL B 1 211 ? -6.133 7.23 10.078 1 97 211 VAL B O 1
ATOM 3185 N N . VAL B 1 212 ? -5.223 8.82 8.734 1 97.31 212 VAL B N 1
ATOM 3186 C CA . VAL B 1 212 ? -6.504 9.352 8.281 1 97.31 212 VAL B CA 1
ATOM 3187 C C . VAL B 1 212 ? -6.809 8.844 6.879 1 97.31 212 VAL B C 1
ATOM 3189 O O . VAL B 1 212 ? -5.973 8.953 5.977 1 97.31 212 VAL B O 1
ATOM 3192 N N . PHE B 1 213 ? -7.969 8.258 6.723 1 96.44 213 PHE B N 1
ATOM 3193 C CA . PHE B 1 213 ? -8.5 7.812 5.438 1 96.44 213 PHE B CA 1
ATOM 3194 C C . PHE B 1 213 ? -9.492 8.82 4.879 1 96.44 213 PHE B C 1
ATOM 3196 O O . PHE B 1 213 ? -10.477 9.164 5.539 1 96.44 213 PHE B O 1
ATOM 3203 N N . ALA B 1 214 ? -9.148 9.273 3.635 1 97.19 214 ALA B N 1
ATOM 3204 C CA . ALA B 1 214 ? -10.039 10.266 3.043 1 97.19 214 ALA B CA 1
ATOM 3205 C C . ALA B 1 214 ? -10.195 10.047 1.541 1 97.19 214 ALA B C 1
ATOM 3207 O O . ALA B 1 214 ? -9.328 9.43 0.909 1 97.19 214 ALA B O 1
ATOM 3208 N N . ARG B 1 215 ? -11.266 10.531 1.016 1 96.81 215 ARG B N 1
ATOM 3209 C CA . ARG B 1 215 ? -11.57 10.375 -0.403 1 96.81 215 ARG B CA 1
ATOM 3210 C C . ARG B 1 215 ? -11.961 11.711 -1.03 1 96.81 215 ARG B C 1
ATOM 3212 O O . ARG B 1 215 ? -12.633 12.523 -0.397 1 96.81 215 ARG B O 1
ATOM 3219 N N . LEU B 1 216 ? -11.586 11.875 -2.299 1 97.69 216 LEU B N 1
ATOM 3220 C CA . LEU B 1 216 ? -11.898 13.109 -3.023 1 97.69 216 LEU B CA 1
ATOM 3221 C C . LEU B 1 216 ? -13.406 13.289 -3.164 1 97.69 216 LEU B C 1
ATOM 3223 O O . LEU B 1 216 ? -14.109 12.383 -3.604 1 97.69 216 LEU B O 1
ATOM 3227 N N . VAL B 1 217 ? -13.859 14.477 -2.875 1 97.25 217 VAL B N 1
ATOM 3228 C CA . VAL B 1 217 ? -15.297 14.695 -2.982 1 97.25 217 VAL B CA 1
ATOM 3229 C C . VAL B 1 217 ? -15.57 15.969 -3.781 1 97.25 217 VAL B C 1
ATOM 3231 O O . VAL B 1 217 ? -16.688 16.188 -4.258 1 97.25 217 VAL B O 1
ATOM 3234 N N . GLU B 1 218 ? -14.578 16.812 -3.902 1 96.56 218 GLU B N 1
ATOM 3235 C CA . GLU B 1 218 ? -14.734 18.078 -4.613 1 96.56 218 GLU B CA 1
ATOM 3236 C C . GLU B 1 218 ? -13.398 18.562 -5.164 1 96.56 2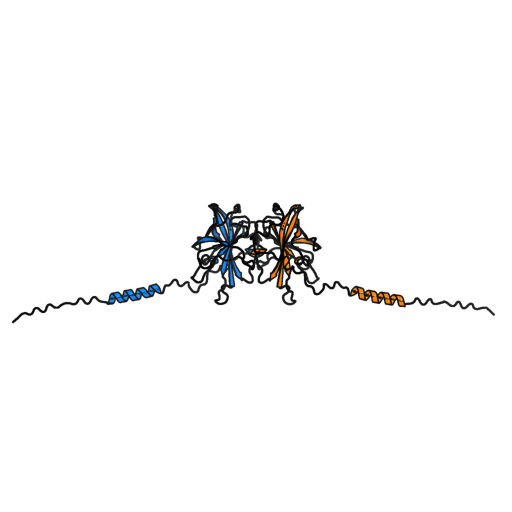18 GLU B C 1
ATOM 3238 O O . GLU B 1 218 ? -12.336 18.234 -4.633 1 96.56 218 GLU B O 1
ATOM 3243 N N . THR B 1 219 ? -13.484 19.25 -6.254 1 96.56 219 THR B N 1
ATOM 3244 C CA . THR B 1 219 ? -12.328 19.953 -6.797 1 96.56 219 THR B CA 1
ATOM 3245 C C . THR B 1 219 ? -12.664 21.422 -7.07 1 96.56 219 THR B C 1
ATOM 3247 O O . THR B 1 219 ? -13.82 21.75 -7.352 1 96.56 219 THR B O 1
ATOM 3250 N N . ARG B 1 220 ? -11.695 22.25 -6.895 1 95.5 220 ARG B N 1
ATOM 3251 C CA . ARG B 1 220 ? -11.844 23.672 -7.184 1 95.5 220 ARG B CA 1
ATOM 3252 C C . ARG B 1 220 ? -10.703 24.172 -8.062 1 95.5 220 ARG B C 1
ATOM 3254 O O . ARG B 1 220 ? -9.578 23.656 -7.984 1 95.5 220 ARG B O 1
#

Organism: Streptomyces microflavus (NCBI:txid1919)

InterPro domains:
  IPR005754 Sortase family [PF04203] (77-217)
  IPR023365 Sortase domain superfamily [G3DSA:2.40.260.10] (56-220)
  IPR023365 Sortase domain superfamily [SSF63817] (72-218)
  IPR042001 Sortase F [cd05829] (72-215)

Sequence (440 aa):
MGRDYAGAERTRRVPWGAVALVMLTGLALLRNGAEFGDQGPPQPAAAASLDLSGDAAGPPVEGEPEQPLPYAPASRVKIPTIDVDAPIIDVNLDANGWIDAPPAEDPNLAGWYQNGIAPGQLGTSVVVGHVDNNSGPAVFYGLGSLQKGHRVEVERYDGRVGIFEVYGVEVFAKNDFPGPRVYGDTGHAELRVITCGGGYSKAGGYDGNVVVFARLVETRMGRDYAGAERTRRVPWGAVALVMLTGLALLRNGAEFGDQGPPQPAAAASLDLSGDAAGPPVEGEPEQPLPYAPASRVKIPTIDVDAPIIDVNLDANGWIDAPPAEDPNLAGWYQNGIAPGQLGTSVVVGHVDNNSGPAVFYGLGSLQKGHRVEVERYDGRVGIFEVYGVEVFAKNDFPGPRVYGDTGHAELRVITCGGGYSKAGGYDGNVVVFARLVETR

pLDDT: mean 79.45, std 24.31, range [28.55, 98.94]

Secondary structure (DSSP, 8-state):
---------------THHHHHHHHHHHHHHT------S--SPPPPGGGS---SS-SS----SSS-PPPPPP--EEEEEEGGGTEEEEEEEE-B-TTSPBPPPPTT-TT-EEEE-SS--TTSSEEEEEEE-SEETTEE-TTTTGGG--TT-EEEEEETTS-EEEEEEEEEEEEEGGG--HHHHHS--SSEEEEEEEEEEEEETTTEEEEEEEEEEEEEEE-/---------------THHHHHHHHHHHHHHT------S--SPPPPGGGS---SS-SS----SSS-PPPPPP--EEEEEEGGGTEEEEEEEE-B-TTSPBPPPPTT-TT-EEEE-SS--TTSSEEEEEEE-SEETTEE-TTTTGGG--TT-EEEEEETTS-EEEEEEEEEEEEEGGG--HHHHHS--SSEEEEEEEEEEEEETTTEEEEEEEEEEEEEEE-

Solvent-accessible surface area (backbone atoms only — not comparable to full-atom values): 23779 Å² total; per-residue (Å²): 137,80,80,75,78,76,78,79,78,76,76,78,77,73,77,68,65,65,59,57,55,54,54,57,56,53,57,60,58,58,69,64,46,84,65,77,55,92,64,66,66,50,64,49,55,79,85,26,36,60,80,68,80,67,66,66,52,69,76,82,61,96,62,75,78,45,79,56,41,77,84,41,58,63,41,30,42,34,26,68,94,66,70,32,75,25,48,37,44,82,26,47,63,42,97,77,33,42,77,44,73,48,70,67,88,48,41,59,37,30,13,34,44,58,34,60,32,27,72,30,13,67,24,39,13,43,38,33,26,41,24,51,46,98,88,39,77,19,49,34,26,50,58,23,63,55,47,62,70,42,56,39,36,36,35,28,71,78,70,40,32,29,30,22,36,25,67,22,26,40,75,35,41,64,73,62,54,38,26,59,61,70,29,30,30,47,71,40,26,24,40,35,42,38,24,62,25,71,59,75,40,91,91,70,40,51,52,15,29,30,39,36,38,25,34,43,60,44,76,86,137,79,83,78,78,78,78,78,79,78,78,77,76,73,77,68,66,64,58,55,56,54,54,57,56,50,56,60,57,56,68,64,47,86,67,76,56,92,66,65,68,51,65,49,55,78,86,23,36,61,80,68,82,66,65,66,51,68,77,82,61,95,64,74,78,45,80,58,42,75,84,42,58,61,41,30,40,34,26,71,94,65,71,31,76,25,49,38,43,84,26,48,63,43,100,77,32,42,77,44,73,48,68,66,89,48,42,60,38,30,12,34,43,56,34,61,28,28,73,29,12,66,25,39,14,42,36,32,25,42,26,52,46,99,87,38,76,19,51,36,26,50,58,24,63,56,46,63,70,41,55,41,36,37,35,28,73,78,70,41,32,29,31,22,36,24,68,21,25,40,74,36,41,63,74,63,54,40,25,57,63,70,30,31,30,48,71,39,26,23,39,34,42,40,24,62,24,70,60,75,40,93,90,71,37,51,51,15,29,30,38,36,37,26,34,44,60,44,74,84

Nearest PDB structures (foldseek):
  5utt-assembly4_D  TM=7.139E-01  e=8.328E-09  Actinomyces oris
  7cfj-assembly2_B  TM=8.346E-01  e=1.158E-07  Lacticaseibacillus rhamnosus
  7s54-assembly1_A  TM=7.615E-01  e=3.063E-07  Streptococcus agalactiae
  3g69-assembly2_B  TM=6.810E-01  e=2.436E-07  Streptococcus pneumoniae
  2mlm-assembly1_A  TM=6.304E-01  e=7.545E-06  Staphylococcus aureus CA-347

Foldseek 3Di:
DDPPPPPDPPPPPPPPVVVVVVVVVVVVVVVVPVCPDPPAFAAADPVQAQPPPDDLQGPPDPDDADDFDDDFAWFWKDFVVVGQTAGEDEWEADPVRHTDEPDQVAQNYKYKYPPPAHQRHQFETEIEYECHDPVGGGRCSHVNVDHFQGWMWIAGPVGKIWIKTWRHKDKDFPVGDDCCSQRNGNRFRKYKYKYAADDADPVPGGRIMIITIIGTDDMD/DDDPCPPPPPPPPPPPVVVVVVVVVVVVVVVVPVCPDPPAFAAADPQQAQPPPDDLQGPPDPDDADDFDDDFAWFWKDFVVQGQTAGEDEWEADPVRHTDEPDQVAQNYKYKYPPPAHQRHQFETEIEYECHDPVGGGRCSHVNVDHFQGWMWIAGPVGKIWIKTWRHKDKDFPVGDDCCSQRNGNRFRKYKYKYAADDADPVPGGRIMIITIIGTDDMD

Radius of gyration: 34.81 Å; Cα contacts (8 Å, |Δi|>4): 1025; chains: 2; bounding box: 43×199×91 Å